Protein 1QFH (pdb70)

Solvent-accessible surface area: 20184 Å² total; per-residue (Å²): 140,99,51,22,16,17,57,86,0,76,19,104,28,122,2,15,99,67,3,37,9,56,44,80,6,105,8,34,0,61,1,12,20,94,69,44,104,68,24,118,78,20,65,18,64,20,111,28,55,2,79,10,26,150,70,58,108,17,128,26,142,61,60,72,80,73,44,3,37,5,19,1,58,3,91,3,61,76,75,29,77,0,43,0,36,0,20,7,163,62,88,64,3,48,126,20,76,57,91,1,138,4,13,23,0,1,38,1,112,59,0,42,18,38,39,3,37,1,42,0,38,0,74,6,96,155,40,112,77,2,109,62,7,14,0,95,0,47,0,22,2,47,3,9,7,106,103,30,78,6,82,13,70,29,56,147,78,0,32,0,20,0,27,11,24,7,79,10,35,0,153,1,49,0,7,0,62,0,42,52,108,70,3,93,22,15,80,6,64,2,10,10,21,82,47,72,137,76,61,115,138,23,158,71,90,78,14,61,100,63,12,92,144,82,50,16,18,20,51,84,0,72,17,107,29,120,1,14,100,58,3,40,16,44,47,84,6,108,6,38,0,58,2,16,18,100,68,43,104,72,26,115,78,16,66,15,63,12,122,23,55,1,83,11,38,92,70,58,116,15,71,26,144,56,65,54,65,106,88,4,30,6,20,1,53,4,88,2,61,79,81,27,77,0,44,0,32,0,21,5,154,60,87,65,4,111,115,22,74,59,92,1,133,2,10,27,0,2,34,2,111,80,1,56,17,17,45,8,41,0,41,0,30,0,70,2,81,135,32,99,92,2,106,67,8,16,0,106,0,50,0,20,2,50,2,9,6,99,112,43,84,9,83,17,71,30,58,145,79,2,44,0,23,0,32,7,43,3,63,14,30,2,162,5,28,1,11,0,62,0,43,60,102,79,3,95,10,17,45,1,80,8,19,11,21,72,39,73,122,74,62,115,151,32,45,77,89,78,14,59,112,59,11,88

Organism: Dictyostelium discoideum (NCBI:txid44689)

Nearest PDB structures (foldseek):
  1qfh-assembly1_B  TM=9.871E-01  e=2.846E-39  Dictyostelium discoideum
  1wlh-assembly1_B  TM=9.821E-01  e=6.917E-38  Dictyostelium discoideum
  7o0b-assembly1_A  TM=9.539E-01  e=5.742E-10  Homo sapiens
  6fpt-assembly1_A  TM=6.164E-01  e=3.778E-10  Danio rerio
  6fpt-assembly2_B  TM=6.118E-01  e=1.133E-09  Danio rerio

CATH classification: 2.60.40.10 (+1 more: 2.60.40.10)

Secondary structure (DSSP, 8-state):
---B-TTT-EEESGGGTEEETTS-EEEEEE-BBSSS-B-SS----EEEEEE-GGG-EE--EEEE-SSSEEEEEE---SSEEEEEEEEETTEE-BT-SEEEEEEPPP-GGG-EEEEEEEEEE-B-TTSSBPSS----EEEEEEE--SEEEEEEEE-SSSEEEEEEEEESSEEEEEEEEETTEEPBT-SEEEEES-GGG--TTS--EEEEEEE-/-PPB-TTT-EEESGGGTEEETTS-EEEEEE-BBTTS-B--S----EEEEEE-GGG-EE--EEEE-SSSEEEEEE---SSEEEEEEEEETTEE-BT-SEEEEEE----GGG-B--EEEEEEE-B-TTSPBPSS--S-EEEEEEE--SEEEEEEEE-SSSEEEEEEEEESSEEEEEEEEETTEEPTT-SEEEEES-GGG--TT---EEEEEEE-

GO terms:
  GO:0097575 lateral cell cortex (C, IDA)
  GO:0051015 actin filament binding (F, IDA)
  GO:0061802 anterior cell cortex (C, IDA)
  GO:0061803 posterior cell cortex (C, IDA)
  GO:0070685 macropinocytic cup (C, IDA)
  GO:0001891 phagocytic cup (C, IDA)
  GO:0005737 cytoplasm (C, IDA)
  GO:0005884 actin filament (C, IDA)
  GO:0005886 plasma membrane (C, IDA)
  GO:0005938 cell cortex (C, IDA)
  GO:0015629 actin cytoskeleton (C, IDA)
  GO:0030864 cortical actin cytoskeleton (C, IDA)
  GO:0031143 pseudopodium (C, IDA)
  GO:0031252 cell leading edge (C, IDA)
  GO:0030587 sorocarp development (P, HMP)
  GO:0031153 slug development involved in sorocarp development (P, IDA)
  GO:0030036 actin cytoskeleton organization (P, IDA)
  GO:0051591 response to cAMP (P, IDA)
  GO:0046956 positive phototaxis (P, IDA)
  GO:0006972 hyperosmotic response (P, IEP)

Structure (mmCIF, N/CA/C/O backbone):
data_1QFH
#
_entry.id   1QFH
#
_cell.length_a   43.448
_cell.length_b   103.150
_cell.length_c   124.361
_cell.angle_alpha   90.00
_cell.angle_beta   90.00
_cell.angle_gamma   90.00
#
_symmetry.space_group_name_H-M   'P 21 21 21'
#
loop_
_entity.id
_entity.type
_entity.pdbx_description
1 polymer 'PROTEIN (GELATION FACTOR)'
2 water water
#
loop_
_atom_site.group_PDB
_atom_site.id
_atom_site.type_symbol
_atom_site.label_atom_id
_atom_site.label_alt_id
_atom_site.label_comp_id
_atom_site.label_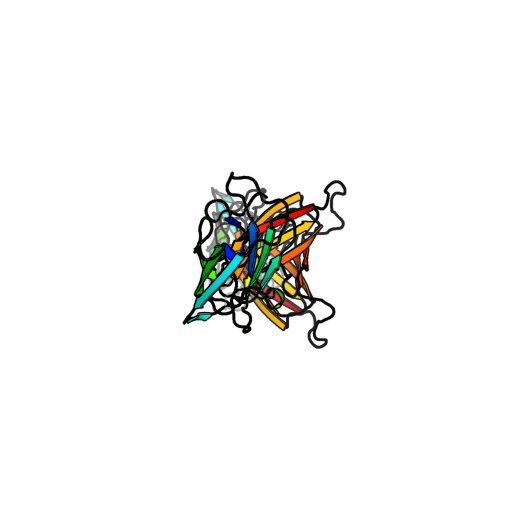asym_id
_atom_site.label_entity_id
_atom_site.label_seq_id
_atom_site.pdbx_PDB_ins_code
_atom_site.Cartn_x
_atom_site.Cartn_y
_atom_site.Cartn_z
_atom_site.occupancy
_atom_site.B_iso_or_equiv
_atom_site.auth_seq_id
_atom_site.auth_comp_id
_atom_site.auth_asym_id
_atom_site.auth_atom_id
_atom_site.pdbx_PDB_model_num
ATOM 1 N N . LYS A 1 1 ? 1.256 22.205 64.055 1.00 77.67 646 LYS A N 1
ATOM 2 C CA . LYS A 1 1 ? 2.402 21.702 64.860 1.00 77.78 646 LYS A CA 1
ATOM 3 C C . LYS A 1 1 ? 3.461 21.062 63.977 1.00 77.39 646 LYS A C 1
ATOM 4 O O . LYS A 1 1 ? 4.655 21.312 64.156 1.00 77.92 646 LYS A O 1
ATOM 6 N N . PRO A 1 2 ? 3.030 20.230 63.044 1.00 76.29 647 PRO A N 1
ATOM 7 C CA . PRO A 1 2 ? 3.966 19.595 62.111 1.00 75.20 647 PRO A CA 1
ATOM 8 C C . PRO A 1 2 ? 4.911 20.663 61.570 1.00 73.10 647 PRO A C 1
ATOM 9 O O . PRO A 1 2 ? 4.463 21.728 61.129 1.00 71.83 647 PRO A O 1
ATOM 13 N N . ALA A 1 3 ? 6.209 20.423 61.695 1.00 71.41 648 ALA A N 1
ATOM 14 C CA . ALA A 1 3 ? 7.210 21.387 61.247 1.00 70.40 648 ALA A CA 1
ATOM 15 C C . ALA A 1 3 ? 8.022 20.829 60.086 1.00 68.72 648 ALA A C 1
ATOM 16 O O . ALA A 1 3 ? 8.310 19.626 60.036 1.00 69.27 648 ALA A O 1
ATOM 18 N N . PRO A 1 4 ? 8.402 21.694 59.163 1.00 65.82 649 PRO A N 1
ATOM 19 C CA . PRO A 1 4 ? 9.164 21.312 57.994 1.00 63.48 649 PRO A CA 1
ATOM 20 C C . PRO A 1 4 ? 10.580 20.893 58.312 1.00 59.82 649 PRO A C 1
ATOM 21 O O . PRO A 1 4 ? 11.206 21.443 59.221 1.00 59.58 649 PRO A O 1
ATOM 25 N N . SER A 1 5 ? 11.130 19.937 57.561 1.00 56.12 650 SER A N 1
ATOM 26 C CA . SER A 1 5 ? 12.472 19.462 57.757 1.00 53.54 650 SER A CA 1
ATOM 27 C C . SER A 1 5 ? 13.333 19.589 56.500 1.00 54.83 650 SER A C 1
ATOM 28 O O . SER A 1 5 ? 12.971 19.080 55.448 1.00 52.59 650 SER A O 1
ATOM 30 N N . ALA A 1 6 ? 14.535 20.132 56.678 1.00 55.34 651 ALA A N 1
ATOM 31 C CA . ALA A 1 6 ? 15.460 20.234 55.552 1.00 56.43 651 ALA A CA 1
ATOM 32 C C . ALA A 1 6 ? 15.796 18.853 55.006 1.00 58.33 651 ALA A C 1
ATOM 33 O O . ALA A 1 6 ? 15.738 18.653 53.777 1.00 58.17 651 ALA A O 1
ATOM 35 N N . GLU A 1 7 ? 16.081 17.878 55.846 1.00 58.26 652 GLU A N 1
ATOM 36 C CA . GLU A 1 7 ? 16.469 16.552 55.484 1.00 59.35 652 GLU A CA 1
ATOM 37 C C . GLU A 1 7 ? 15.498 15.727 54.694 1.00 59.24 652 GLU A C 1
ATOM 38 O O . GLU A 1 7 ? 15.910 14.805 53.943 1.00 59.88 652 GLU A O 1
ATOM 39 N N . HIS A 1 8 ? 14.209 15.966 54.823 1.00 59.04 653 HIS A N 1
ATOM 40 C CA . HIS A 1 8 ? 13.176 15.199 54.156 1.00 60.15 653 HIS A CA 1
ATOM 41 C C . HIS A 1 8 ? 12.563 15.947 52.982 1.00 59.03 653 HIS A C 1
ATOM 42 O O . HIS A 1 8 ? 12.004 15.334 52.071 1.00 59.03 653 HIS A O 1
ATOM 49 N N . SER A 1 9 ? 12.587 17.274 53.055 1.00 57.15 654 SER A N 1
ATOM 50 C CA . SER A 1 9 ? 12.025 18.100 51.978 1.00 55.59 654 SER A CA 1
ATOM 51 C C . SER A 1 9 ? 12.858 17.886 50.720 1.00 53.55 654 SER A C 1
ATOM 52 O O . SER A 1 9 ? 14.050 17.564 50.828 1.00 52.68 654 SER A O 1
ATOM 55 N N . TYR A 1 10 ? 12.258 18.034 49.559 1.00 52.77 655 TYR A N 1
ATOM 56 C CA . TYR A 1 10 ? 13.046 17.756 48.324 1.00 51.53 655 TYR A CA 1
ATOM 57 C C . TYR A 1 10 ? 12.509 18.577 47.179 1.00 50.44 655 TYR A C 1
ATOM 58 O O . TYR A 1 10 ? 11.411 19.085 47.288 1.00 49.15 655 TYR A O 1
ATOM 67 N N . ALA A 1 11 ? 13.233 18.669 46.066 1.00 48.57 656 ALA A N 1
ATOM 68 C CA . ALA A 1 11 ? 12.684 19.438 44.927 1.00 47.03 656 ALA A CA 1
ATOM 69 C C . ALA A 1 11 ? 12.720 18.582 43.672 1.00 47.73 656 ALA A C 1
ATOM 70 O O . ALA A 1 11 ? 13.589 17.715 43.521 1.00 46.24 656 ALA A O 1
ATOM 72 N N . GLU A 1 12 ? 11.797 18.807 42.763 1.00 50.03 657 GLU A N 1
ATOM 73 C CA . GLU A 1 12 ? 11.700 18.095 41.516 1.00 51.58 657 GLU A CA 1
ATOM 74 C C . GLU A 1 12 ? 11.215 19.047 40.401 1.00 50.02 657 GLU A C 1
ATOM 75 O O . GLU A 1 12 ? 10.258 19.765 40.615 1.00 48.37 657 GLU A O 1
ATOM 81 N N . GLY A 1 13 ? 11.774 18.872 39.220 1.00 48.63 658 GLY A N 1
ATOM 82 C CA . GLY A 1 13 ? 11.317 19.661 38.074 1.00 46.84 658 GLY A CA 1
ATOM 83 C C . GLY A 1 13 ? 12.369 19.661 36.974 1.00 46.19 658 GLY A C 1
ATOM 84 O O . GLY A 1 13 ? 13.532 19.346 37.219 1.00 44.42 658 GLY A O 1
ATOM 85 N N . GLU A 1 14 ? 11.945 20.035 35.768 1.00 44.70 659 GLU A N 1
ATOM 86 C CA . GLU A 1 14 ? 12.853 20.121 34.646 1.00 44.79 659 GLU A CA 1
ATOM 87 C C . GLU A 1 14 ? 13.914 21.205 34.891 1.00 42.71 659 GLU A C 1
ATOM 88 O O . GLU A 1 14 ? 14.995 21.113 34.328 1.00 41.86 659 GLU A O 1
ATOM 94 N N . GLY A 1 15 ? 13.645 22.191 35.711 1.00 42.65 660 GLY A N 1
ATOM 95 C CA . GLY A 1 15 ? 14.567 23.272 36.038 1.00 40.71 660 GLY A CA 1
ATOM 96 C C . GLY A 1 15 ? 15.750 22.769 36.852 1.00 39.06 660 GLY A C 1
ATOM 97 O O . GLY A 1 15 ? 16.703 23.482 37.128 1.00 38.55 660 GLY A O 1
ATOM 98 N N . LEU A 1 16 ? 15.693 21.498 37.249 1.00 40.08 661 LEU A N 1
ATOM 99 C CA . LEU A 1 16 ? 16.797 20.890 37.989 1.00 42.76 661 LEU A CA 1
ATOM 100 C C . LEU A 1 16 ? 17.488 19.811 37.144 1.00 44.08 661 LEU A C 1
ATOM 101 O O . LEU A 1 16 ? 18.455 19.192 37.596 1.00 43.82 661 LEU A O 1
ATOM 106 N N . VAL A 1 17 ? 17.005 19.593 35.948 1.00 45.28 662 VAL A N 1
ATOM 107 C CA . VAL A 1 17 ? 17.480 18.594 35.012 1.00 46.04 662 VAL A CA 1
ATOM 108 C C . VAL A 1 17 ? 18.108 19.191 33.771 1.00 46.74 662 VAL A C 1
ATOM 109 O O . VAL A 1 17 ? 19.324 19.041 33.555 1.00 47.86 662 VAL A O 1
ATOM 113 N N . LYS A 1 18 ? 17.335 19.848 32.918 1.00 45.48 663 LYS A N 1
ATOM 114 C CA . LYS A 1 18 ? 17.895 20.466 31.718 1.00 43.01 663 LYS A CA 1
ATOM 115 C C . LYS A 1 18 ? 17.238 21.814 31.481 1.00 38.18 663 LYS A C 1
ATOM 116 O O . LYS A 1 18 ? 16.025 21.956 31.492 1.00 35.68 663 LYS A O 1
ATOM 122 N N . VAL A 1 19 ? 18.073 22.854 31.353 1.00 36.88 664 VAL A N 1
ATOM 123 C CA . VAL A 1 19 ? 17.495 24.194 31.185 1.00 35.16 664 VAL A CA 1
ATOM 124 C C . VAL A 1 19 ? 17.849 24.757 29.830 1.00 33.75 664 VAL A C 1
ATOM 125 O O . VAL A 1 19 ? 18.895 24.417 29.291 1.00 34.36 664 VAL A O 1
ATOM 129 N N . PHE A 1 20 ? 16.963 25.551 29.253 1.00 31.85 665 PHE A N 1
ATOM 130 C CA . PHE A 1 20 ? 17.256 26.224 27.983 1.00 33.05 665 PHE A CA 1
ATOM 131 C C . PHE A 1 20 ? 17.462 27.716 28.267 1.00 36.06 665 PHE A C 1
ATOM 132 O O . PHE A 1 20 ? 16.819 28.273 29.165 1.00 32.01 665 PHE A O 1
ATOM 140 N N . ASP A 1 21 ? 18.297 28.397 27.494 1.00 34.55 666 ASP A N 1
ATOM 141 C CA . ASP A 1 21 ? 18.596 29.785 27.742 1.00 33.97 666 ASP A CA 1
ATOM 142 C C . ASP A 1 21 ? 17.530 30.729 27.239 1.00 34.68 666 ASP A C 1
ATOM 143 O O . ASP A 1 21 ? 17.705 31.950 27.376 1.00 35.68 666 ASP A O 1
ATOM 148 N N . ASN A 1 22 ? 16.465 30.205 26.662 1.00 34.69 667 ASN A N 1
ATOM 149 C CA . ASN A 1 22 ? 15.410 31.054 26.127 1.00 34.99 667 ASN A CA 1
ATOM 150 C C . ASN A 1 22 ? 14.038 30.650 26.627 1.00 36.37 667 ASN A C 1
ATOM 151 O O . ASN A 1 22 ? 13.027 31.019 26.041 1.00 35.47 667 ASN A O 1
ATOM 156 N N . ALA A 1 23 ? 13.989 29.917 27.746 1.00 36.47 668 ALA A N 1
ATOM 157 C CA . ALA A 1 23 ? 12.739 29.505 28.360 1.00 36.19 668 ALA A CA 1
ATOM 158 C C . ALA A 1 23 ? 12.909 29.434 29.884 1.00 40.25 668 ALA A C 1
ATOM 159 O O . ALA A 1 23 ? 13.961 28.989 30.349 1.00 38.14 668 ALA A O 1
ATOM 161 N N . PRO A 1 24 ? 11.890 29.817 30.609 1.00 42.16 669 PRO A N 1
ATOM 162 C CA . PRO A 1 24 ? 11.936 29.798 32.060 1.00 42.03 669 PRO A CA 1
ATOM 163 C C . PRO A 1 24 ? 12.105 28.367 32.563 1.00 41.88 669 PRO A C 1
ATOM 164 O O . PRO A 1 24 ? 11.554 27.423 31.989 1.00 41.45 669 PRO A O 1
ATOM 168 N N . ALA A 1 25 ? 12.940 28.194 33.535 1.00 42.38 670 ALA A N 1
ATOM 169 C CA . ALA A 1 25 ? 13.230 26.966 34.237 1.00 43.79 670 ALA A CA 1
ATOM 170 C C . ALA A 1 25 ? 12.250 26.855 35.415 1.00 44.71 670 ALA A C 1
ATOM 171 O O . ALA A 1 25 ? 12.087 27.800 36.177 1.00 42.35 670 ALA A O 1
ATOM 173 N N . GLU A 1 26 ? 11.512 25.757 35.471 1.00 47.10 671 GLU A N 1
ATOM 174 C CA . GLU A 1 26 ? 10.515 25.596 36.526 1.00 49.50 671 GLU A CA 1
ATOM 175 C C . GLU A 1 26 ? 10.742 24.332 37.334 1.00 49.47 671 GLU A C 1
ATOM 176 O O . GLU A 1 26 ? 11.075 23.281 36.787 1.00 50.09 671 GLU A O 1
ATOM 182 N N . PHE A 1 27 ? 10.480 24.397 38.625 1.00 49.12 672 PHE A N 1
ATOM 183 C CA . PHE A 1 27 ? 10.577 23.209 39.499 1.00 48.08 672 PHE A CA 1
ATOM 184 C C . PHE A 1 27 ? 9.661 23.441 40.705 1.00 48.63 672 PHE A C 1
ATOM 185 O O . PHE A 1 27 ? 9.116 24.537 40.793 1.00 47.54 672 PHE A O 1
ATOM 193 N N . THR A 1 28 ? 9.409 22.478 41.534 1.00 49.88 673 THR A N 1
ATOM 194 C CA . THR A 1 28 ? 8.585 22.570 42.711 1.00 50.65 673 THR A CA 1
ATOM 195 C C . THR A 1 28 ? 9.364 22.021 43.925 1.00 51.01 673 THR A C 1
ATOM 196 O O . THR A 1 28 ? 10.048 21.008 43.803 1.00 49.82 673 THR A O 1
ATOM 200 N N . ILE A 1 29 ? 9.306 22.692 45.028 1.00 50.20 674 ILE A N 1
ATOM 201 C CA . ILE A 1 29 ? 9.813 22.361 46.313 1.00 49.11 674 ILE A CA 1
ATOM 202 C C . ILE A 1 29 ? 8.645 21.700 47.114 1.00 49.04 674 ILE A C 1
ATOM 203 O O . ILE A 1 29 ? 7.580 22.289 47.241 1.00 50.31 674 ILE A O 1
ATOM 208 N N . PHE A 1 30 ? 8.818 20.506 47.521 1.00 47.33 675 PHE A N 1
ATOM 209 C CA . PHE A 1 30 ? 7.941 19.658 48.270 1.00 48.27 675 PHE A CA 1
ATOM 210 C C . PHE A 1 30 ? 8.379 19.612 49.738 1.00 48.00 675 PHE A C 1
ATOM 211 O O . PHE A 1 30 ? 9.254 18.847 50.119 1.00 47.43 675 PHE A O 1
ATOM 219 N N . ALA A 1 31 ? 7.836 20.540 50.511 1.00 50.14 676 ALA A N 1
ATOM 220 C CA . ALA A 1 31 ? 8.112 20.638 51.935 1.00 51.15 676 ALA A CA 1
ATOM 221 C C . ALA A 1 31 ? 7.538 19.368 52.610 1.00 54.02 676 ALA A C 1
ATOM 222 O O . ALA A 1 31 ? 6.359 19.086 52.397 1.00 54.70 676 ALA A O 1
ATOM 224 N N . VAL A 1 32 ? 8.352 18.625 53.267 1.00 55.89 677 VAL A N 1
ATOM 225 C CA . VAL A 1 32 ? 8.074 17.405 53.978 1.00 59.93 677 VAL A CA 1
ATOM 226 C C . VAL A 1 32 ? 8.417 17.592 55.459 1.00 60.81 677 VAL A C 1
ATOM 227 O O . VAL A 1 32 ? 9.452 18.177 55.778 1.00 60.69 677 VAL A O 1
ATOM 231 N N . ASP A 1 33 ? 7.533 17.175 56.333 1.00 63.96 678 ASP A N 1
ATOM 232 C CA . ASP A 1 33 ? 7.669 17.314 57.751 1.00 66.78 678 ASP A CA 1
ATOM 233 C C . ASP A 1 33 ? 8.808 16.473 58.335 1.00 68.71 678 ASP A C 1
ATOM 234 O O . ASP A 1 33 ? 9.461 15.687 57.663 1.00 67.56 678 ASP A O 1
ATOM 239 N N . THR A 1 34 ? 8.988 16.632 59.626 1.00 71.58 679 THR A N 1
ATOM 240 C CA . THR A 1 34 ? 10.002 16.003 60.429 1.00 74.41 679 THR A CA 1
ATOM 241 C C . THR A 1 34 ? 9.849 14.509 60.596 1.00 74.98 679 THR A C 1
ATOM 242 O O . THR A 1 34 ? 10.821 13.791 60.902 1.00 74.11 679 THR A O 1
ATOM 246 N N . LYS A 1 35 ? 8.649 13.987 60.363 1.00 75.71 680 LYS A N 1
ATOM 247 C CA . LYS A 1 35 ? 8.369 12.562 60.490 1.00 76.21 680 LYS A CA 1
ATOM 248 C C . LYS A 1 35 ? 8.514 11.839 59.157 1.00 76.67 680 LYS A C 1
ATOM 249 O O . LYS A 1 35 ? 8.748 10.628 59.107 1.00 77.96 680 LYS A O 1
ATOM 250 N N . GLY A 1 36 ? 8.369 12.594 58.075 1.00 75.14 681 GLY A N 1
ATOM 251 C CA . GLY A 1 36 ? 8.479 12.072 56.734 1.00 72.10 681 GLY A CA 1
ATOM 252 C C . GLY A 1 36 ? 7.170 12.168 55.965 1.00 69.85 681 GLY A C 1
ATOM 253 O O . GLY A 1 36 ? 6.999 11.504 54.937 1.00 69.62 681 GLY A O 1
ATOM 254 N N . VAL A 1 37 ? 6.243 12.974 56.458 1.00 68.63 682 VAL A N 1
ATOM 255 C CA . VAL A 1 37 ? 4.945 13.159 55.841 1.00 68.83 682 VAL A CA 1
ATOM 256 C C . VAL A 1 37 ? 4.810 14.552 55.219 1.00 67.75 682 VAL A C 1
ATOM 257 O O . VAL A 1 37 ? 5.034 15.566 55.866 1.00 66.67 682 VAL A O 1
ATOM 261 N N . ALA A 1 38 ? 4.429 14.579 53.949 1.00 67.73 683 ALA A N 1
ATOM 262 C CA . ALA A 1 38 ? 4.253 15.832 53.232 1.00 67.64 683 ALA A CA 1
ATOM 263 C C . ALA A 1 38 ? 3.575 16.882 54.114 1.00 67.21 683 ALA A C 1
ATOM 264 O O . ALA A 1 38 ? 2.683 16.554 54.890 1.00 67.32 683 ALA A O 1
ATOM 266 N N . ARG A 1 39 ? 4.023 18.121 53.994 1.00 67.47 684 ARG A N 1
ATOM 267 C CA . ARG A 1 39 ? 3.420 19.235 54.722 1.00 67.42 684 ARG A CA 1
ATOM 268 C C . ARG A 1 39 ? 2.029 19.487 54.117 1.00 68.17 684 ARG A C 1
ATOM 269 O O . ARG A 1 39 ? 1.837 19.261 52.923 1.00 67.95 684 ARG A O 1
ATOM 277 N N . THR A 1 40 ? 1.110 19.856 54.964 1.00 69.36 685 THR A N 1
ATOM 278 C CA . THR A 1 40 ? -0.282 20.062 54.589 1.00 70.12 685 THR A CA 1
ATOM 279 C C . THR A 1 40 ? -0.566 21.474 54.160 1.00 69.23 685 THR A C 1
ATOM 280 O O . THR A 1 40 ? -1.436 21.718 53.308 1.00 69.12 685 THR A O 1
ATOM 284 N N . ASP A 1 41 ? 0.190 22.456 54.676 1.00 67.82 686 ASP A N 1
ATOM 285 C CA . ASP A 1 41 ? -0.056 23.851 54.252 1.00 66.76 686 ASP A CA 1
ATOM 286 C C . ASP A 1 41 ? 1.224 24.621 54.054 1.00 64.28 686 ASP A C 1
ATOM 287 O O . ASP A 1 41 ? 2.326 24.057 54.058 1.00 62.19 686 ASP A O 1
ATOM 292 N N . GLY A 1 42 ? 1.128 25.939 53.827 1.00 63.57 687 GLY A N 1
ATOM 293 C CA . GLY A 1 42 ? 2.247 26.764 53.520 1.00 62.20 687 GLY A CA 1
ATOM 294 C C . GLY A 1 42 ? 2.905 27.508 54.641 1.00 62.04 687 GLY A C 1
ATOM 295 O O . GLY A 1 42 ? 2.880 27.133 55.805 1.00 61.50 687 GLY A O 1
ATOM 296 N N . GLY A 1 43 ? 3.601 28.602 54.285 1.00 61.59 688 GLY A N 1
ATOM 297 C CA . GLY A 1 43 ? 4.287 29.466 55.159 1.00 61.13 688 GLY A CA 1
ATOM 298 C C . GLY A 1 43 ? 5.644 29.052 55.631 1.00 60.12 688 GLY A C 1
ATOM 299 O O . GLY A 1 43 ? 6.239 29.774 56.474 1.00 60.35 688 GLY A O 1
ATOM 300 N N . ASP A 1 44 ? 6.196 27.927 55.192 1.00 58.36 689 ASP A N 1
ATOM 301 C CA . ASP A 1 44 ? 7.558 27.547 55.633 1.00 57.53 689 ASP A CA 1
ATOM 302 C C . ASP A 1 44 ? 8.562 28.437 54.888 1.00 56.40 689 ASP A C 1
ATOM 303 O O . ASP A 1 44 ? 8.362 28.725 53.707 1.00 56.20 689 ASP A O 1
ATOM 308 N N . PRO A 1 45 ? 9.639 28.824 55.538 1.00 55.23 690 PRO A N 1
ATOM 309 C CA . PRO A 1 45 ? 10.619 29.712 54.959 1.00 53.98 690 PRO A CA 1
ATOM 310 C C . PRO A 1 45 ? 11.649 29.098 54.071 1.00 53.16 690 PRO A C 1
ATOM 311 O O . PRO A 1 45 ? 12.854 29.067 54.401 1.00 51.30 690 PRO A O 1
ATOM 315 N N . PHE A 1 46 ? 11.269 28.666 52.861 1.00 52.77 691 PHE A N 1
ATOM 316 C CA . PHE A 1 46 ? 12.249 28.127 51.923 1.00 52.99 691 PHE A CA 1
ATOM 317 C C . PHE A 1 46 ? 12.949 29.256 51.164 1.00 52.38 691 PHE A C 1
ATOM 318 O O . PHE A 1 46 ? 12.306 30.229 50.760 1.00 52.31 691 PHE A O 1
ATOM 326 N N . GLU A 1 47 ? 14.232 29.140 50.976 1.00 52.76 692 GLU A N 1
ATOM 327 C CA . GLU A 1 47 ? 15.114 30.014 50.281 1.00 52.97 692 GLU A CA 1
ATOM 328 C C . GLU A 1 47 ? 15.773 29.343 49.089 1.00 49.33 692 GLU A C 1
ATOM 329 O O . GLU A 1 47 ? 16.174 28.186 49.145 1.00 46.16 692 GLU A O 1
ATOM 335 N N . VAL A 1 48 ? 15.811 30.048 47.967 1.00 49.26 693 VAL A N 1
ATOM 336 C CA . VAL A 1 48 ? 16.450 29.485 46.760 1.00 46.50 693 VAL A CA 1
ATOM 337 C C . VAL A 1 48 ? 17.591 30.421 46.357 1.00 45.46 693 VAL A C 1
ATOM 338 O O . VAL A 1 48 ? 17.333 31.634 46.209 1.00 44.86 693 VAL A O 1
ATOM 342 N N . ALA A 1 49 ? 18.801 29.932 46.260 1.00 44.66 694 ALA A N 1
ATOM 343 C CA . ALA A 1 49 ? 19.929 30.747 45.789 1.00 44.27 694 ALA A CA 1
ATOM 344 C C . ALA A 1 49 ? 20.444 30.078 44.502 1.00 45.09 694 ALA A C 1
ATOM 345 O O . ALA A 1 49 ? 20.775 28.900 44.538 1.00 46.01 694 ALA A O 1
ATOM 347 N N . ILE A 1 50 ? 20.482 30.813 43.412 1.00 44.49 695 ILE A N 1
ATOM 348 C CA . ILE A 1 50 ? 20.940 30.206 42.142 1.00 41.97 695 ILE A CA 1
ATOM 349 C C . ILE A 1 50 ? 22.084 31.028 41.578 1.00 41.88 695 ILE A C 1
ATOM 350 O O . ILE A 1 50 ? 21.933 32.238 41.372 1.00 38.84 695 ILE A O 1
ATOM 355 N N . ASN A 1 51 ? 23.255 30.456 41.411 1.00 43.26 696 ASN A N 1
ATOM 356 C CA . ASN A 1 51 ? 24.416 31.116 40.856 1.00 46.30 696 ASN A CA 1
ATOM 357 C C . ASN A 1 51 ? 24.714 30.561 39.457 1.00 47.83 696 ASN A C 1
ATOM 358 O O . ASN A 1 51 ? 24.887 29.362 39.297 1.00 46.52 696 ASN A O 1
ATOM 363 N N . GLY A 1 52 ? 24.769 31.389 38.447 1.00 48.35 697 GLY A N 1
ATOM 364 C CA . GLY A 1 52 ? 25.044 31.102 37.094 1.00 51.19 697 GLY A CA 1
ATOM 365 C C . GLY A 1 52 ? 26.449 31.433 36.628 1.00 52.98 697 GLY A C 1
ATOM 366 O O . GLY A 1 52 ? 27.310 31.850 37.402 1.00 52.63 697 GLY A O 1
ATOM 367 N N . PRO A 1 53 ? 26.707 31.260 35.333 1.00 54.13 698 PRO A N 1
ATOM 368 C CA . PRO A 1 53 ? 27.997 31.453 34.744 1.00 54.75 698 PRO A CA 1
ATOM 369 C C . PRO A 1 53 ? 28.610 32.817 34.957 1.00 56.39 698 PRO A C 1
ATOM 370 O O . PRO A 1 53 ? 27.936 33.847 34.948 1.00 55.44 698 PRO A O 1
ATOM 374 N N . ASP A 1 54 ? 29.936 32.840 35.132 1.00 59.91 699 ASP A N 1
ATOM 375 C CA . ASP A 1 54 ? 30.662 34.089 35.276 1.00 63.86 699 ASP A CA 1
ATOM 376 C C . ASP A 1 54 ? 30.136 34.976 36.383 1.00 64.59 699 ASP A C 1
ATOM 377 O O . ASP A 1 54 ? 30.029 36.207 36.216 1.00 65.37 699 ASP A O 1
ATOM 382 N N . GLY A 1 55 ? 29.798 34.414 37.536 1.00 64.00 700 GLY A N 1
ATOM 383 C CA . GLY A 1 55 ? 29.351 35.141 38.687 1.00 62.53 700 GLY A CA 1
ATOM 384 C C . GLY A 1 55 ? 27.927 35.626 38.665 1.00 61.74 700 GLY A C 1
ATOM 385 O O . GLY A 1 55 ? 27.501 36.397 39.546 1.00 59.92 700 GLY A O 1
ATOM 386 N N . LEU A 1 56 ? 27.148 35.207 37.683 1.00 60.33 701 LEU A N 1
ATOM 387 C CA . LEU A 1 56 ? 25.752 35.636 37.563 1.00 58.52 701 LEU A CA 1
ATOM 388 C C . LEU A 1 56 ? 24.952 35.271 38.784 1.00 56.76 701 LEU A C 1
ATOM 389 O O . LEU A 1 56 ? 25.141 34.200 39.363 1.00 55.59 701 LEU A O 1
ATOM 394 N N . VAL A 1 57 ? 24.130 36.182 39.307 1.00 56.09 702 VAL A N 1
ATOM 395 C CA . VAL A 1 57 ? 23.286 35.733 40.464 1.00 56.67 702 VAL A CA 1
ATOM 396 C C . VAL A 1 57 ? 21.850 35.832 39.949 1.00 55.80 702 VAL A C 1
ATOM 397 O O . VAL A 1 57 ? 21.490 36.867 39.371 1.00 56.55 702 VAL A O 1
ATOM 401 N N . VAL A 1 58 ? 21.143 34.734 39.926 1.00 54.20 703 VAL A N 1
ATOM 402 C CA . VAL A 1 58 ? 19.797 34.635 39.394 1.00 52.10 703 VAL A CA 1
ATOM 403 C C . VAL A 1 58 ? 18.751 34.830 40.473 1.00 52.17 703 VAL A C 1
ATOM 404 O O . VAL A 1 58 ? 18.920 34.332 41.587 1.00 50.15 703 VAL A O 1
ATOM 408 N N . ASP A 1 59 ? 17.656 35.518 40.154 1.00 53.53 704 ASP A N 1
ATOM 409 C CA . ASP A 1 59 ? 16.581 35.747 41.079 1.00 54.43 704 ASP A CA 1
ATOM 410 C C . ASP A 1 59 ? 15.375 34.845 40.858 1.00 53.11 704 ASP A C 1
ATOM 411 O O . ASP A 1 59 ? 14.484 35.183 40.068 1.00 53.09 704 ASP A O 1
ATOM 416 N N . ALA A 1 60 ? 15.282 33.768 41.615 1.00 51.85 705 ALA A N 1
ATOM 417 C CA . ALA A 1 60 ? 14.157 32.851 41.555 1.00 51.97 705 ALA A CA 1
ATOM 418 C C . ALA A 1 60 ? 12.890 33.509 42.104 1.00 53.77 705 ALA A C 1
ATOM 419 O O . ALA A 1 60 ? 12.963 34.281 43.065 1.00 54.49 705 ALA A O 1
ATOM 421 N N . LYS A 1 61 ? 11.761 33.245 41.505 1.00 54.81 706 LYS A N 1
ATOM 422 C CA . LYS A 1 61 ? 10.459 33.703 41.895 1.00 55.69 706 LYS A CA 1
ATOM 423 C C . LYS A 1 61 ? 9.684 32.504 42.508 1.00 54.41 706 LYS A C 1
ATOM 424 O O . LYS A 1 61 ? 9.226 31.620 41.803 1.00 53.68 706 LYS A O 1
ATOM 430 N N . VAL A 1 62 ? 9.684 32.494 43.822 1.00 52.88 707 VAL A N 1
ATOM 431 C CA . VAL A 1 62 ? 9.060 31.441 44.611 1.00 51.84 707 VAL A CA 1
ATOM 432 C C . VAL A 1 62 ? 7.619 31.802 44.963 1.00 53.22 707 VAL A C 1
ATOM 433 O O . VAL A 1 62 ? 7.354 32.914 45.444 1.00 52.10 707 VAL A O 1
ATOM 437 N N . THR A 1 63 ? 6.703 30.898 44.754 1.00 54.15 708 THR A N 1
ATOM 438 C CA . THR A 1 63 ? 5.310 30.956 44.899 1.00 56.76 708 THR A CA 1
ATOM 439 C C . THR A 1 63 ? 4.730 29.884 45.836 1.00 56.94 708 THR A C 1
ATOM 440 O O . THR A 1 63 ? 4.615 28.714 45.528 1.00 55.26 708 THR A O 1
ATOM 444 N N . ASP A 1 64 ? 4.348 30.374 47.006 1.00 58.04 709 ASP A N 1
ATOM 445 C CA . ASP A 1 64 ? 3.719 29.526 48.028 1.00 58.44 709 ASP A CA 1
ATOM 446 C C . ASP A 1 64 ? 2.344 29.100 47.517 1.00 58.77 709 ASP A C 1
ATOM 447 O O . ASP A 1 64 ? 1.529 29.958 47.165 1.00 58.99 709 ASP A O 1
ATOM 452 N N . ASN A 1 65 ? 2.113 27.798 47.423 1.00 59.47 710 ASN A N 1
ATOM 453 C CA . ASN A 1 65 ? 0.835 27.317 46.880 1.00 61.14 710 ASN A CA 1
ATOM 454 C C . ASN A 1 65 ? -0.165 26.988 47.972 1.00 64.70 710 ASN A C 1
ATOM 455 O O . ASN A 1 65 ? -1.337 26.692 47.688 1.00 64.16 710 ASN A O 1
ATOM 460 N N . ASN A 1 66 ? 0.248 27.040 49.219 1.00 67.86 711 ASN A N 1
ATOM 461 C CA . ASN A 1 66 ? -0.544 26.801 50.384 1.00 70.35 711 ASN A CA 1
ATOM 462 C C . ASN A 1 66 ? -0.977 25.361 50.581 1.00 70.98 711 ASN A C 1
ATOM 463 O O . ASN A 1 66 ? -2.043 25.102 51.169 1.00 73.10 711 ASN A O 1
ATOM 465 N N . ASP A 1 67 ? -0.173 24.398 50.149 1.00 69.73 712 ASP A N 1
ATOM 466 C CA . ASP A 1 67 ? -0.521 22.978 50.318 1.00 66.98 712 ASP A CA 1
ATOM 467 C C . ASP A 1 67 ? 0.740 22.150 50.574 1.00 64.23 712 ASP A C 1
ATOM 468 O O . ASP A 1 67 ? 0.744 20.934 50.408 1.00 63.80 712 ASP A O 1
ATOM 469 N N . GLY A 1 68 ? 1.799 22.841 50.967 1.00 63.44 713 GLY A N 1
ATOM 470 C CA . GLY A 1 68 ? 3.081 22.251 51.254 1.00 62.39 713 GLY A CA 1
ATOM 471 C C . GLY A 1 68 ? 3.994 22.227 50.030 1.00 62.02 713 GLY A C 1
ATOM 472 O O . GLY A 1 68 ? 5.067 21.624 50.077 1.00 62.67 713 GLY A O 1
ATOM 473 N N . THR A 1 69 ? 3.568 22.881 48.977 1.00 60.86 714 THR A N 1
ATOM 474 C CA . THR A 1 69 ? 4.335 22.897 47.710 1.00 60.60 714 THR A CA 1
ATOM 475 C C . THR A 1 69 ? 4.629 24.328 47.318 1.00 59.42 714 THR A C 1
ATOM 476 O O . THR A 1 69 ? 3.796 25.226 47.600 1.00 57.50 714 THR A O 1
ATOM 480 N N . TYR A 1 70 ? 5.799 24.645 46.816 1.00 56.83 715 TYR A N 1
ATOM 481 C CA . TYR A 1 70 ? 6.286 25.926 46.414 1.00 53.92 715 TYR A CA 1
ATOM 482 C C . TYR A 1 70 ? 6.819 25.902 44.987 1.00 53.38 715 TYR A C 1
ATOM 483 O O . TYR A 1 70 ? 7.795 25.234 44.683 1.00 51.25 715 TYR A O 1
ATOM 492 N N . GLY A 1 71 ? 6.172 26.609 44.074 1.00 52.53 716 GLY A N 1
ATOM 493 C CA . GLY A 1 71 ? 6.581 26.671 42.690 1.00 52.65 716 GLY A CA 1
ATOM 494 C C . GLY A 1 71 ? 7.691 27.679 42.461 1.00 52.57 716 GLY A C 1
ATOM 495 O O . GLY A 1 71 ? 7.578 28.858 42.781 1.00 52.98 716 GLY A O 1
ATOM 496 N N . VAL A 1 72 ? 8.792 27.277 41.887 1.00 50.08 717 VAL A N 1
ATOM 497 C CA . VAL A 1 72 ? 9.944 28.055 41.579 1.00 48.67 717 VAL A CA 1
ATOM 498 C C . VAL A 1 72 ? 10.128 28.258 40.077 1.00 49.61 717 VAL A C 1
ATOM 499 O O . VAL A 1 72 ? 10.071 27.311 39.292 1.00 50.34 717 VAL A O 1
ATOM 503 N N . VAL A 1 73 ? 10.333 29.504 39.692 1.00 48.52 718 VAL A N 1
ATOM 504 C CA . VAL A 1 73 ? 10.565 29.868 38.301 1.00 47.11 718 VAL A CA 1
ATOM 505 C C . VAL A 1 73 ? 11.769 30.793 38.198 1.00 44.47 718 VAL A C 1
ATOM 506 O O . VAL A 1 73 ? 11.844 31.815 38.892 1.00 42.16 718 VAL A O 1
ATOM 510 N N . TYR A 1 74 ? 12.755 30.460 37.386 1.00 41.31 719 TYR A N 1
ATOM 511 C CA . TYR A 1 74 ? 13.926 31.321 37.244 1.00 40.44 719 TYR A CA 1
ATOM 512 C C . TYR A 1 74 ? 14.359 31.401 35.788 1.00 41.60 719 TYR A C 1
ATOM 513 O O . TYR A 1 74 ? 14.026 30.567 34.982 1.00 39.50 719 TYR A O 1
ATOM 522 N N . ASP A 1 75 ? 15.082 32.470 35.459 1.00 43.35 720 ASP A N 1
ATOM 523 C CA . ASP A 1 75 ? 15.583 32.650 34.107 1.00 44.00 720 ASP A CA 1
ATOM 524 C C . ASP A 1 75 ? 17.074 32.332 34.047 1.00 42.50 720 ASP A C 1
ATOM 525 O O . ASP A 1 75 ? 17.834 32.744 34.916 1.00 41.32 720 ASP A O 1
ATOM 530 N N . ALA A 1 76 ? 17.479 31.590 33.032 1.00 39.50 721 ALA A N 1
ATOM 531 C CA . ALA A 1 76 ? 18.931 31.270 32.908 1.00 36.88 721 ALA A CA 1
ATOM 532 C C . ALA A 1 76 ? 19.376 31.702 31.530 1.00 38.84 721 ALA A C 1
ATOM 533 O O . ALA A 1 76 ? 19.387 30.902 30.589 1.00 38.86 721 ALA A O 1
ATOM 535 N N . PRO A 1 77 ? 19.660 32.991 31.337 1.00 41.20 722 PRO A N 1
ATOM 536 C CA . PRO A 1 77 ? 19.937 33.532 30.036 1.00 41.73 722 PRO A CA 1
ATOM 537 C C . PRO A 1 77 ? 21.241 33.241 29.401 1.00 42.57 722 PRO A C 1
ATOM 538 O O . PRO A 1 77 ? 21.430 33.568 28.190 1.00 42.01 722 PRO A O 1
ATOM 542 N N . VAL A 1 78 ? 22.227 32.667 30.067 1.00 42.59 723 VAL A N 1
ATOM 543 C CA . VAL A 1 78 ? 23.515 32.372 29.396 1.00 45.65 723 VAL A CA 1
ATOM 544 C C . VAL A 1 78 ? 23.816 30.893 29.530 1.00 45.62 723 VAL A C 1
ATOM 545 O O . VAL A 1 78 ? 23.828 30.367 30.650 1.00 46.75 723 VAL A O 1
ATOM 549 N N . GLU A 1 79 ? 24.045 30.172 28.431 1.00 42.23 724 GLU A N 1
ATOM 550 C CA . GLU A 1 79 ? 24.328 28.725 28.603 1.00 40.25 724 GLU A CA 1
ATOM 551 C C . GLU A 1 79 ? 25.491 28.547 29.570 1.00 40.03 724 GLU A C 1
ATOM 552 O O . GLU A 1 79 ? 26.308 29.470 29.729 1.00 40.31 724 GLU A O 1
ATOM 558 N N . GLY A 1 80 ? 25.566 27.428 30.249 1.00 40.17 725 GLY A N 1
ATOM 559 C CA . GLY A 1 80 ? 26.572 27.089 31.214 1.00 42.87 725 GLY A CA 1
ATOM 560 C C . GLY A 1 80 ? 25.964 26.407 32.441 1.00 44.47 725 GLY A C 1
ATOM 561 O O . GLY A 1 80 ? 24.791 26.057 32.451 1.00 43.13 725 GLY A O 1
ATOM 562 N N . ASN A 1 81 ? 26.776 26.242 33.482 1.00 42.96 726 ASN A N 1
ATOM 563 C CA . ASN A 1 81 ? 26.268 25.601 34.695 1.00 43.32 726 ASN A CA 1
ATOM 564 C C . ASN A 1 81 ? 25.596 26.594 35.619 1.00 41.38 726 ASN A C 1
ATOM 565 O O . ASN A 1 81 ? 26.015 27.751 35.756 1.00 41.72 726 ASN A O 1
ATOM 570 N N . TYR A 1 82 ? 24.499 26.216 36.228 1.00 43.85 727 TYR A N 1
ATOM 571 C CA . TYR A 1 82 ? 23.703 26.917 37.170 1.00 43.00 727 TYR A CA 1
ATOM 572 C C . TYR A 1 82 ? 23.568 26.100 38.470 1.00 44.66 727 TYR A C 1
ATOM 573 O O . TYR A 1 82 ? 22.851 25.100 38.496 1.00 43.90 727 TYR A O 1
ATOM 582 N N . ASN A 1 83 ? 24.266 26.456 39.503 1.00 44.57 728 ASN A N 1
ATOM 583 C CA . ASN A 1 83 ? 24.207 25.886 40.825 1.00 43.94 728 ASN A CA 1
ATOM 584 C C . ASN A 1 83 ? 22.956 26.352 41.568 1.00 41.06 728 ASN A C 1
ATOM 585 O O . ASN A 1 83 ? 22.837 27.536 41.894 1.00 42.25 728 ASN A O 1
ATOM 590 N N . VAL A 1 84 ? 22.005 25.501 41.809 1.00 39.91 729 VAL A N 1
ATOM 591 C CA . VAL A 1 84 ? 20.752 25.796 42.486 1.00 40.12 729 VAL A CA 1
ATOM 592 C C . VAL A 1 84 ? 20.802 25.223 43.908 1.00 42.71 729 VAL A C 1
ATOM 593 O O . VAL A 1 84 ? 21.164 24.074 44.071 1.00 40.40 729 VAL A O 1
ATOM 597 N N . ASN A 1 85 ? 20.416 25.960 44.910 1.00 42.54 730 ASN A N 1
ATOM 598 C CA . ASN A 1 85 ? 20.506 25.525 46.286 1.00 45.55 730 ASN A CA 1
ATOM 599 C C . ASN A 1 85 ? 19.241 25.942 47.041 1.00 43.57 730 ASN A C 1
ATOM 600 O O . ASN A 1 85 ? 19.063 27.121 47.320 1.00 43.90 730 ASN A O 1
ATOM 605 N N . VAL A 1 86 ? 18.373 24.977 47.251 1.00 43.84 731 VAL A N 1
ATOM 606 C CA . VAL A 1 86 ? 17.151 25.248 48.034 1.00 46.29 731 VAL A CA 1
ATOM 607 C C . VAL A 1 86 ? 17.498 24.883 49.496 1.00 46.51 731 VAL A C 1
ATOM 608 O O . VAL A 1 86 ? 17.969 23.756 49.689 1.00 46.24 731 VAL A O 1
ATOM 612 N N . THR A 1 87 ? 17.396 25.779 50.418 1.00 48.55 732 THR A N 1
ATOM 613 C CA . THR A 1 87 ? 17.656 25.682 51.806 1.00 48.08 732 THR A CA 1
ATOM 614 C C . THR A 1 87 ? 16.420 26.046 52.665 1.00 49.76 732 THR A C 1
ATOM 615 O O . THR A 1 87 ? 15.563 26.778 52.223 1.00 50.41 732 THR A O 1
ATOM 619 N N . LEU A 1 88 ? 16.411 25.617 53.885 1.00 51.33 733 LEU A N 1
ATOM 620 C CA . LEU A 1 88 ? 15.468 25.881 54.927 1.00 52.07 733 LEU A CA 1
ATOM 621 C C . LEU A 1 88 ? 16.290 26.202 56.205 1.00 52.43 733 LEU A C 1
ATOM 622 O O . LEU A 1 88 ? 16.953 25.306 56.721 1.00 50.96 733 LEU A O 1
ATOM 627 N N . ARG A 1 89 ? 16.347 27.461 56.565 1.00 54.66 734 ARG A N 1
ATOM 628 C CA . ARG A 1 89 ? 17.083 27.927 57.713 1.00 57.73 734 ARG A CA 1
ATOM 629 C C . ARG A 1 89 ? 18.567 27.735 57.653 1.00 57.78 734 ARG A C 1
ATOM 630 O O . ARG A 1 89 ? 19.240 27.582 58.694 1.00 58.04 734 ARG A O 1
ATOM 638 N N . GLY A 1 90 ? 19.169 27.798 56.469 1.00 57.32 735 GLY A N 1
ATOM 639 C CA . GLY A 1 90 ? 20.630 27.681 56.368 1.00 55.69 735 GLY A CA 1
ATOM 640 C C . GLY A 1 90 ? 21.036 26.267 55.984 1.00 54.37 735 GLY A C 1
ATOM 641 O O . GLY A 1 90 ? 22.163 26.029 55.554 1.00 56.05 735 GLY A O 1
ATOM 642 N N . ASN A 1 91 ? 20.093 25.329 56.100 1.00 53.61 736 ASN A N 1
ATOM 643 C CA . ASN A 1 91 ? 20.355 23.942 55.763 1.00 52.53 736 ASN A CA 1
ATOM 644 C C . ASN A 1 91 ? 19.784 23.538 54.415 1.00 50.70 736 ASN A C 1
ATOM 645 O O . ASN A 1 91 ? 18.592 23.603 54.171 1.00 48.08 736 ASN A O 1
ATOM 650 N N . PRO A 1 92 ? 20.642 23.000 53.556 1.00 50.34 737 PRO A N 1
ATOM 651 C CA . PRO A 1 92 ? 20.233 22.544 52.242 1.00 49.92 737 PRO A CA 1
ATOM 652 C C . PRO A 1 92 ? 19.259 21.383 52.306 1.00 49.12 737 PRO A C 1
ATOM 653 O O . PRO A 1 92 ? 19.525 20.379 52.984 1.00 48.24 737 PRO A O 1
ATOM 657 N N . ILE A 1 93 ? 18.128 21.458 51.600 1.00 47.41 738 ILE A N 1
ATOM 658 C CA . ILE A 1 93 ? 17.184 20.338 51.612 1.00 46.16 738 ILE A CA 1
ATOM 659 C C . ILE A 1 93 ? 17.780 19.123 50.915 1.00 46.15 738 ILE A C 1
ATOM 660 O O . ILE A 1 93 ? 18.936 19.154 50.475 1.00 43.51 738 ILE A O 1
ATOM 665 N N . LYS A 1 94 ? 17.028 18.031 50.886 1.00 46.87 739 LYS A N 1
ATOM 666 C CA . LYS A 1 94 ? 17.502 16.776 50.323 1.00 51.95 739 LYS A CA 1
ATOM 667 C C . LYS A 1 94 ? 17.939 16.924 48.876 1.00 54.71 739 LYS A C 1
ATOM 668 O O . LYS A 1 94 ? 17.195 17.456 48.048 1.00 55.04 739 LYS A O 1
ATOM 671 N N . ASN A 1 95 ? 19.144 16.483 48.560 1.00 55.40 740 ASN A N 1
ATOM 672 C CA . ASN A 1 95 ? 19.728 16.480 47.263 1.00 56.88 740 ASN A CA 1
ATOM 673 C C . ASN A 1 95 ? 20.130 17.847 46.725 1.00 56.32 740 ASN A C 1
ATOM 674 O O . ASN A 1 95 ? 20.215 18.022 45.496 1.00 57.99 740 ASN A O 1
ATOM 679 N N . MET A 1 96 ? 20.397 18.781 47.592 1.00 54.98 741 MET A N 1
ATOM 680 C CA . MET A 1 96 ? 20.843 20.133 47.280 1.00 53.40 741 MET A CA 1
ATOM 681 C C . MET A 1 96 ? 22.216 20.378 47.910 1.00 53.15 741 MET A C 1
ATOM 682 O O . MET A 1 96 ? 22.503 19.775 48.954 1.00 53.55 741 MET A O 1
ATOM 687 N N . PRO A 1 97 ? 23.023 21.226 47.323 1.00 53.28 742 PRO A N 1
ATOM 688 C CA . PRO A 1 97 ? 22.722 21.917 46.092 1.00 52.20 742 PRO A CA 1
ATOM 689 C C . PRO A 1 97 ? 22.918 21.003 44.892 1.00 51.60 742 PRO A C 1
ATOM 690 O O . PRO A 1 97 ? 23.510 19.916 44.997 1.00 50.04 742 PRO A O 1
ATOM 694 N N . ILE A 1 98 ? 22.425 21.399 43.746 1.00 48.98 743 ILE A N 1
ATOM 695 C CA . ILE A 1 98 ? 22.480 20.658 42.527 1.00 47.74 743 ILE A CA 1
ATOM 696 C C . ILE A 1 98 ? 22.884 21.526 41.346 1.00 47.54 743 ILE A C 1
ATOM 697 O O . ILE A 1 98 ? 22.351 22.604 41.136 1.00 45.98 743 ILE A O 1
ATOM 702 N N . ASP A 1 99 ? 23.887 21.044 40.615 1.00 47.93 744 ASP A N 1
ATOM 703 C CA . ASP A 1 99 ? 24.327 21.753 39.411 1.00 49.25 744 ASP A CA 1
ATOM 704 C C . ASP A 1 99 ? 23.389 21.351 38.258 1.00 47.08 744 ASP A C 1
ATOM 705 O O . ASP A 1 99 ? 23.080 20.161 38.129 1.00 46.99 744 ASP A O 1
ATOM 710 N N . VAL A 1 100 ? 22.959 22.288 37.480 1.00 48.20 745 VAL A N 1
ATOM 711 C CA . VAL A 1 100 ? 22.057 22.178 36.380 1.00 45.88 745 VAL A CA 1
ATOM 712 C C . VAL A 1 100 ? 22.628 22.788 35.100 1.00 44.81 745 VAL A C 1
ATOM 713 O O . VAL A 1 100 ? 22.970 23.954 35.025 1.00 42.40 745 VAL A O 1
ATOM 717 N N . LYS A 1 101 ? 22.626 21.982 34.053 1.00 44.26 746 LYS A N 1
ATOM 718 C CA . LYS A 1 101 ? 23.136 22.392 32.767 1.00 42.66 746 LYS A CA 1
ATOM 719 C C . LYS A 1 101 ? 22.139 23.176 31.928 1.00 39.08 746 LYS A C 1
ATOM 720 O O . LYS A 1 101 ? 21.071 22.658 31.587 1.00 40.22 746 LYS A O 1
ATOM 726 N N . CYS A 1 102 ? 22.473 24.391 31.566 1.00 37.16 747 CYS A N 1
ATOM 727 C CA . CYS A 1 102 ? 21.767 25.271 30.699 1.00 36.48 747 CYS A CA 1
ATOM 728 C C . CYS A 1 102 ? 22.426 25.234 29.299 1.00 35.61 747 CYS A C 1
ATOM 729 O O . CYS A 1 102 ? 23.625 25.427 29.181 1.00 35.68 747 CYS A O 1
ATOM 732 N N . ILE A 1 103 ? 21.661 24.919 28.298 1.00 34.11 748 ILE A N 1
ATOM 733 C CA . ILE A 1 103 ? 22.091 24.891 26.921 1.00 32.57 748 ILE A CA 1
ATOM 734 C C . ILE A 1 103 ? 21.308 25.951 26.133 1.00 33.84 748 ILE A C 1
ATOM 735 O O . ILE A 1 103 ? 20.202 26.307 26.541 1.00 32.85 748 ILE A O 1
ATOM 740 N N . GLU A 1 104 ? 21.845 26.443 25.065 1.00 32.60 749 GLU A N 1
ATOM 741 C CA . GLU A 1 104 ? 21.222 27.338 24.125 1.00 31.57 749 GLU A CA 1
ATOM 742 C C . GLU A 1 104 ? 19.961 26.638 23.578 1.00 30.44 749 GLU A C 1
ATOM 743 O O . GLU A 1 104 ? 20.092 25.472 23.251 1.00 27.56 749 GLU A O 1
ATOM 749 N N . GLY A 1 105 ? 18.839 27.294 23.565 1.00 32.34 750 GLY A N 1
ATOM 750 C CA . GLY A 1 105 ? 17.626 26.704 23.031 1.00 32.33 750 GLY A CA 1
ATOM 751 C C . GLY A 1 105 ? 17.364 27.310 21.628 1.00 32.92 750 GLY A C 1
ATOM 752 O O . GLY A 1 105 ? 17.601 28.486 21.395 1.00 32.67 750 GLY A O 1
ATOM 753 N N . ALA A 1 106 ? 16.926 26.462 20.741 1.00 30.21 751 ALA A N 1
ATOM 754 C CA . ALA A 1 106 ? 16.404 26.797 19.462 1.00 28.87 751 ALA A CA 1
ATOM 755 C C . ALA A 1 106 ? 15.127 27.650 19.687 1.00 28.89 751 ALA A C 1
ATOM 756 O O . ALA A 1 106 ? 14.315 27.331 20.559 1.00 29.49 751 ALA A O 1
ATOM 758 N N . ASN A 1 107 ? 15.029 28.733 18.997 1.00 26.09 752 ASN A N 1
ATOM 759 C CA . ASN A 1 107 ? 13.876 29.547 18.807 1.00 26.82 752 ASN A CA 1
ATOM 760 C C . ASN A 1 107 ? 13.177 28.946 17.536 1.00 31.12 752 ASN A C 1
ATOM 761 O O . ASN A 1 107 ? 13.626 29.248 16.433 1.00 31.12 752 ASN A O 1
ATOM 766 N N . GLY A 1 108 ? 12.251 28.058 17.748 1.00 30.75 753 GLY A N 1
ATOM 767 C CA . GLY A 1 108 ? 11.567 27.376 16.661 1.00 30.46 753 GLY A CA 1
ATOM 768 C C . GLY A 1 108 ? 11.147 28.276 15.535 1.00 31.84 753 GLY A C 1
ATOM 769 O O . GLY A 1 108 ? 11.331 27.951 14.350 1.00 29.80 753 GLY A O 1
ATOM 770 N N . GLU A 1 109 ? 10.514 29.410 15.820 1.00 34.38 754 GLU A N 1
ATOM 771 C CA . GLU A 1 109 ? 10.003 30.318 14.829 1.00 36.48 754 GLU A CA 1
ATOM 772 C C . GLU A 1 109 ? 11.074 30.920 13.923 1.00 31.80 754 GLU A C 1
ATOM 773 O O . GLU A 1 109 ? 10.725 31.436 12.850 1.00 32.33 754 GLU A O 1
ATOM 779 N N . ASP A 1 110 ? 12.300 30.970 14.363 1.00 31.60 755 ASP A N 1
ATOM 780 C CA . ASP A 1 110 ? 13.413 31.549 13.618 1.00 29.27 755 ASP A CA 1
ATOM 781 C C . ASP A 1 110 ? 14.244 30.437 12.967 1.00 30.27 755 ASP A C 1
ATOM 782 O O . ASP A 1 110 ? 15.349 30.690 12.468 1.00 29.27 755 ASP A O 1
ATOM 787 N N . SER A 1 111 ? 13.754 29.216 13.074 1.00 25.28 756 SER A N 1
ATOM 788 C CA . SER A 1 111 ? 14.399 28.048 12.489 1.00 27.04 756 SER A CA 1
ATOM 789 C C . SER A 1 111 ? 13.694 27.709 11.178 1.00 29.67 756 SER A C 1
ATOM 790 O O . SER A 1 111 ? 12.596 28.221 10.909 1.00 25.52 756 SER A O 1
ATOM 793 N N . SER A 1 112 ? 14.300 26.832 10.387 1.00 26.59 757 SER A N 1
ATOM 794 C CA . SER A 1 112 ? 13.682 26.589 9.076 1.00 26.19 757 SER A CA 1
ATOM 795 C C . SER A 1 112 ? 14.028 25.236 8.529 1.00 27.75 757 SER A C 1
ATOM 796 O O . SER A 1 112 ? 14.865 24.532 9.075 1.00 26.42 757 SER A O 1
ATOM 799 N N . PHE A 1 113 ? 13.363 24.831 7.438 1.00 25.75 758 PHE A N 1
ATOM 800 C CA . PHE A 1 113 ? 13.737 23.583 6.775 1.00 28.72 758 PHE A CA 1
ATOM 801 C C . PHE A 1 113 ? 15.011 23.920 5.935 1.00 29.16 758 PHE A C 1
ATOM 802 O O . PHE A 1 113 ? 14.938 24.886 5.173 1.00 30.28 758 PHE A O 1
ATOM 810 N N . GLY A 1 114 ? 16.091 23.268 6.123 1.00 30.35 759 GLY A N 1
ATOM 811 C CA . GLY A 1 114 ? 17.316 23.339 5.437 1.00 31.96 759 GLY A CA 1
ATOM 812 C C . GLY A 1 114 ? 17.367 22.572 4.126 1.00 30.61 759 GLY A C 1
ATOM 813 O O . GLY A 1 114 ? 18.075 23.060 3.215 1.00 30.30 759 GLY A O 1
ATOM 814 N N . SER A 1 115 ? 16.737 21.428 3.994 1.00 28.59 760 SER A N 1
ATOM 815 C CA . SER A 1 115 ? 16.781 20.617 2.770 1.00 26.94 760 SER A CA 1
ATOM 816 C C . SER A 1 115 ? 15.740 19.504 2.801 1.00 31.08 760 SER A C 1
ATOM 817 O O . SER A 1 115 ? 15.190 19.191 3.863 1.00 32.01 760 SER A O 1
ATOM 820 N N . PHE A 1 116 ? 15.425 18.871 1.709 1.00 29.59 761 PHE A N 1
ATOM 821 C CA . PHE A 1 116 ? 14.455 17.837 1.535 1.00 25.82 761 PHE A CA 1
ATOM 822 C C . PHE A 1 116 ? 14.967 16.758 0.576 1.00 26.43 761 PHE A C 1
ATOM 823 O O . PHE A 1 116 ? 15.696 17.037 -0.342 1.00 25.16 761 PHE A O 1
ATOM 831 N N . THR A 1 117 ? 14.579 15.507 0.746 1.00 24.82 762 THR A N 1
ATOM 832 C CA . THR A 1 117 ? 14.876 14.500 -0.238 1.00 26.66 762 THR A CA 1
ATOM 833 C C . THR A 1 117 ? 13.636 13.561 -0.340 1.00 28.99 762 THR A C 1
ATOM 834 O O . THR A 1 117 ? 12.824 13.551 0.548 1.00 27.78 762 THR A O 1
ATOM 838 N N . PHE A 1 118 ? 13.582 12.845 -1.436 1.00 26.47 763 PHE A N 1
ATOM 839 C CA . PHE A 1 118 ? 12.647 11.741 -1.600 1.00 27.74 763 PHE A CA 1
ATOM 840 C C . PHE A 1 118 ? 13.377 10.680 -2.477 1.00 28.27 763 PHE A C 1
ATOM 841 O O . PHE A 1 118 ? 14.175 11.063 -3.302 1.00 24.22 763 PHE A O 1
ATOM 849 N N . THR A 1 119 ? 13.103 9.428 -2.216 1.00 28.70 764 THR A N 1
ATOM 850 C CA . THR A 1 119 ? 13.756 8.334 -2.946 1.00 31.09 764 THR A CA 1
ATOM 851 C C . THR A 1 119 ? 12.734 7.409 -3.576 1.00 31.51 764 THR A C 1
ATOM 852 O O . THR A 1 119 ? 11.680 7.120 -2.966 1.00 30.25 764 THR A O 1
ATOM 856 N N . VAL A 1 120 ? 12.961 6.945 -4.759 1.00 32.55 765 VAL A N 1
ATOM 857 C CA . VAL A 1 120 ? 12.186 6.105 -5.599 1.00 32.92 765 VAL A CA 1
ATOM 858 C C . VAL A 1 120 ? 12.943 4.823 -5.981 1.00 33.46 765 VAL A C 1
ATOM 859 O O . VAL A 1 120 ? 14.058 4.897 -6.457 1.00 30.94 765 VAL A O 1
ATOM 863 N N . ALA A 1 121 ? 12.313 3.672 -5.785 1.00 34.00 766 ALA A N 1
ATOM 864 C CA . ALA A 1 121 ? 12.944 2.412 -6.217 1.00 35.73 766 ALA A CA 1
ATOM 865 C C . ALA A 1 121 ? 12.431 2.072 -7.623 1.00 35.50 766 ALA A C 1
ATOM 866 O O . ALA A 1 121 ? 11.216 1.970 -7.812 1.00 34.13 766 ALA A O 1
ATOM 868 N N . ALA A 1 122 ? 13.294 1.935 -8.577 1.00 35.54 767 ALA A N 1
ATOM 869 C CA . ALA A 1 122 ? 13.001 1.550 -9.940 1.00 35.62 767 ALA A CA 1
ATOM 870 C C . ALA A 1 122 ? 12.616 0.067 -9.987 1.00 37.06 767 ALA A C 1
ATOM 871 O O . ALA A 1 122 ? 13.125 -0.742 -9.210 1.00 38.23 767 ALA A O 1
ATOM 873 N N . LYS A 1 123 ? 11.680 -0.268 -10.848 1.00 38.25 768 LYS A N 1
ATOM 874 C CA . LYS A 1 123 ? 11.253 -1.685 -10.966 1.00 40.01 768 LYS A CA 1
ATOM 875 C C . LYS A 1 123 ? 11.411 -2.135 -12.403 1.00 39.99 768 LYS A C 1
ATOM 876 O O . LYS A 1 123 ? 11.110 -1.329 -13.289 1.00 36.43 768 LYS A O 1
ATOM 882 N N . ASN A 1 124 ? 11.900 -3.316 -12.686 1.00 42.18 769 ASN A N 1
ATOM 883 C CA . ASN A 1 124 ? 12.047 -3.825 -14.039 1.00 45.39 769 ASN A CA 1
ATOM 884 C C . ASN A 1 124 ? 10.701 -4.293 -14.587 1.00 47.36 769 ASN A C 1
ATOM 885 O O . ASN A 1 124 ? 9.673 -4.157 -13.937 1.00 47.92 769 ASN A O 1
ATOM 890 N N . LYS A 1 125 ? 10.741 -4.904 -15.768 1.00 49.54 770 LYS A N 1
ATOM 891 C CA . LYS A 1 125 ? 9.511 -5.302 -16.453 1.00 48.36 770 LYS A CA 1
ATOM 892 C C . LYS A 1 125 ? 8.899 -6.568 -15.869 1.00 50.19 770 LYS A C 1
ATOM 893 O O . LYS A 1 125 ? 7.813 -6.996 -16.279 1.00 50.63 770 LYS A O 1
ATOM 899 N N . LYS A 1 126 ? 9.585 -7.164 -14.930 1.00 50.87 771 LYS A N 1
ATOM 900 C CA . LYS A 1 126 ? 9.214 -8.347 -14.214 1.00 54.06 771 LYS A CA 1
ATOM 901 C C . LYS A 1 126 ? 8.587 -8.004 -12.853 1.00 54.55 771 LYS A C 1
ATOM 902 O O . LYS A 1 126 ? 8.185 -8.885 -12.103 1.00 54.18 771 LYS A O 1
ATOM 908 N N . GLY A 1 127 ? 8.592 -6.707 -12.532 1.00 52.86 772 GLY A N 1
ATOM 909 C CA . GLY A 1 127 ? 8.020 -6.222 -11.306 1.00 50.17 772 GLY A CA 1
ATOM 910 C C . GLY A 1 127 ? 8.895 -6.360 -10.095 1.00 48.99 772 GLY A C 1
ATOM 911 O O . GLY A 1 127 ? 8.403 -6.277 -8.952 1.00 47.90 772 GLY A O 1
ATOM 912 N N . GLU A 1 128 ? 10.185 -6.597 -10.265 1.00 47.50 773 GLU A N 1
ATOM 913 C CA . GLU A 1 128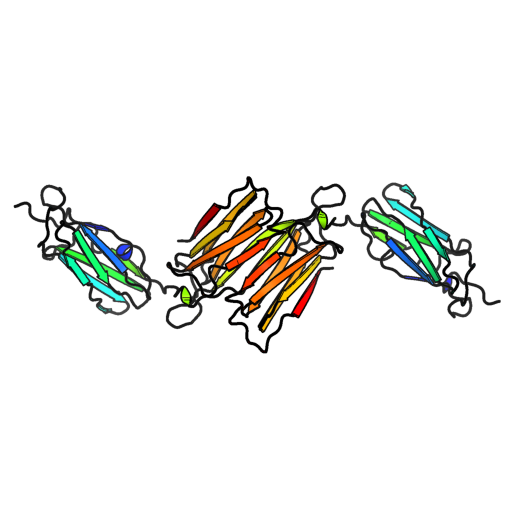 ? 11.102 -6.687 -9.128 1.00 46.47 773 GLU A CA 1
ATOM 914 C C . GLU A 1 128 ? 11.908 -5.382 -9.047 1.00 45.21 773 GLU A C 1
ATOM 915 O O . GLU A 1 128 ? 12.012 -4.667 -10.037 1.00 44.19 773 GLU A O 1
ATOM 921 N N . VAL A 1 129 ? 12.420 -5.077 -7.886 1.00 43.75 774 VAL A N 1
ATOM 922 C CA . VAL A 1 129 ? 13.223 -3.855 -7.698 1.00 44.07 774 VAL A CA 1
ATOM 923 C C . VAL A 1 129 ? 14.570 -4.036 -8.381 1.00 44.41 774 VAL A C 1
ATOM 924 O O . VAL A 1 129 ? 15.198 -5.087 -8.209 1.00 46.94 774 VAL A O 1
ATOM 928 N N . LYS A 1 130 ? 14.986 -3.093 -9.200 1.00 45.29 775 LYS A N 1
ATOM 929 C CA . LYS A 1 130 ? 16.271 -3.153 -9.880 1.00 43.82 775 LYS A CA 1
ATOM 930 C C . LYS A 1 130 ? 17.394 -3.169 -8.844 1.00 43.55 775 LYS A C 1
ATOM 931 O O . LYS A 1 130 ? 17.197 -2.714 -7.722 1.00 41.49 775 LYS A O 1
ATOM 937 N N . THR A 1 131 ? 18.542 -3.699 -9.241 1.00 42.31 776 THR A N 1
ATOM 938 C CA . THR A 1 131 ? 19.682 -3.760 -8.342 1.00 41.95 776 THR A CA 1
ATOM 939 C C . THR A 1 131 ? 20.811 -2.849 -8.810 1.00 41.36 776 THR A C 1
ATOM 940 O O . THR A 1 131 ? 21.898 -2.868 -8.230 1.00 40.80 776 THR A O 1
ATOM 944 N N . TYR A 1 132 ? 20.566 -2.060 -9.844 1.00 39.86 777 TYR A N 1
ATOM 945 C CA . TYR A 1 132 ? 21.587 -1.113 -10.331 1.00 40.07 777 TYR A CA 1
ATOM 946 C C . TYR A 1 132 ? 20.863 0.048 -11.009 1.00 38.33 777 TYR A C 1
ATOM 947 O O . TYR A 1 132 ? 19.630 -0.023 -11.121 1.00 39.60 777 TYR A O 1
ATOM 956 N N . GLY A 1 133 ? 21.556 1.092 -11.420 1.00 38.64 778 GLY A N 1
ATOM 957 C CA . GLY A 1 133 ? 20.954 2.258 -12.019 1.00 36.98 778 GLY A CA 1
ATOM 958 C C . GLY A 1 133 ? 20.974 2.277 -13.530 1.00 36.63 778 GLY A C 1
ATOM 959 O O . GLY A 1 133 ? 20.716 1.271 -14.188 1.00 37.20 778 GLY A O 1
ATOM 960 N N . GLY A 1 134 ? 21.234 3.428 -14.121 1.00 35.29 779 GLY A N 1
ATOM 961 C CA . GLY A 1 134 ? 21.331 3.717 -15.489 1.00 35.07 779 GLY A CA 1
ATOM 962 C C . GLY A 1 134 ? 20.102 4.262 -16.141 1.00 35.37 779 GLY A C 1
ATOM 963 O O . GLY A 1 134 ? 20.095 4.592 -17.336 1.00 37.32 779 GLY A O 1
ATOM 964 N N . ASP A 1 135 ? 18.981 4.335 -15.413 1.00 32.96 780 ASP A N 1
ATOM 965 C CA . ASP A 1 135 ? 17.750 4.850 -16.014 1.00 32.61 780 ASP A CA 1
ATOM 966 C C . ASP A 1 135 ? 17.789 6.373 -16.107 1.00 33.06 780 ASP A C 1
ATOM 967 O O . ASP A 1 135 ? 18.379 7.031 -15.256 1.00 33.89 780 ASP A O 1
ATOM 972 N N . LYS A 1 136 ? 17.099 6.967 -17.070 1.00 31.56 781 LYS A N 1
ATOM 973 C CA . LYS A 1 136 ? 16.971 8.412 -17.132 1.00 32.21 781 LYS A CA 1
ATOM 974 C C . LYS A 1 136 ? 16.029 8.851 -15.990 1.00 33.45 781 LYS A C 1
ATOM 975 O O . LYS A 1 136 ? 14.868 8.516 -15.984 1.00 32.42 781 LYS A O 1
ATOM 981 N N . PHE A 1 137 ? 16.571 9.618 -15.061 1.00 32.55 782 PHE A N 1
ATOM 982 C CA . PHE A 1 137 ? 15.665 10.030 -13.937 1.00 32.25 782 PHE A CA 1
ATOM 983 C C . PHE A 1 137 ? 15.560 11.538 -13.932 1.00 30.32 782 PHE A C 1
ATOM 984 O O . PHE A 1 137 ? 16.524 12.245 -13.666 1.00 30.10 782 PHE A O 1
ATOM 992 N N . GLU A 1 138 ? 14.400 12.064 -14.245 1.00 27.65 783 GLU A N 1
ATOM 993 C CA . GLU A 1 138 ? 14.150 13.475 -14.345 1.00 30.46 783 GLU A CA 1
ATOM 994 C C . GLU A 1 138 ? 13.249 13.969 -13.239 1.00 32.74 783 GLU A C 1
ATOM 995 O O . GLU A 1 138 ? 12.261 13.334 -12.904 1.00 32.98 783 GLU A O 1
ATOM 1001 N N . VAL A 1 139 ? 13.591 15.018 -12.541 1.00 31.59 784 VAL A N 1
ATOM 1002 C CA . VAL A 1 139 ? 12.844 15.629 -11.482 1.00 27.57 784 VAL A CA 1
ATOM 1003 C C . VAL A 1 139 ? 12.663 17.120 -11.808 1.00 29.47 784 VAL A C 1
ATOM 1004 O O . VAL A 1 139 ? 13.659 17.792 -12.093 1.00 31.06 784 VAL A O 1
ATOM 1008 N N . SER A 1 140 ? 11.485 17.642 -11.809 1.00 28.03 785 SER A N 1
ATOM 1009 C CA . SER A 1 140 ? 11.175 19.032 -12.004 1.00 30.68 785 SER A CA 1
ATOM 1010 C C . SER A 1 140 ? 10.319 19.515 -10.833 1.00 29.49 785 SER A C 1
ATOM 1011 O O . SER A 1 140 ? 9.507 18.783 -10.277 1.00 29.96 785 SER A O 1
ATOM 1014 N N . ILE A 1 141 ? 10.615 20.663 -10.304 1.00 27.38 786 ILE A N 1
ATOM 1015 C CA . ILE A 1 141 ? 9.923 21.313 -9.237 1.00 27.93 786 ILE A CA 1
ATOM 1016 C C . ILE A 1 141 ? 9.490 22.698 -9.756 1.00 29.71 786 ILE A C 1
ATOM 1017 O O . ILE A 1 141 ? 10.322 23.496 -10.162 1.00 30.01 786 ILE A O 1
ATOM 1022 N N . THR A 1 142 ? 8.205 22.907 -9.821 1.00 28.64 787 THR A N 1
ATOM 1023 C CA . THR A 1 142 ? 7.589 24.090 -10.328 1.00 27.97 787 THR A CA 1
ATOM 1024 C C . THR A 1 142 ? 6.809 24.862 -9.287 1.00 27.20 787 THR A C 1
ATOM 1025 O O . THR A 1 142 ? 5.870 24.386 -8.685 1.00 27.36 787 THR A O 1
ATOM 1029 N N . GLY A 1 143 ? 7.136 26.149 -9.110 1.00 26.61 788 GLY A N 1
ATOM 1030 C CA . GLY A 1 143 ? 6.361 26.976 -8.172 1.00 27.15 788 GLY A CA 1
ATOM 1031 C C . GLY A 1 143 ? 7.066 28.292 -7.933 1.00 27.15 788 GLY A C 1
ATOM 1032 O O . GLY A 1 143 ? 8.115 28.544 -8.537 1.00 30.84 788 GLY A O 1
ATOM 1033 N N . PRO A 1 144 ? 6.540 29.138 -7.072 1.00 27.87 789 PRO A N 1
ATOM 1034 C CA . PRO A 1 144 ? 7.136 30.442 -6.809 1.00 26.43 789 PRO A CA 1
ATOM 1035 C C . PRO A 1 144 ? 8.258 30.407 -5.816 1.00 26.66 789 PRO A C 1
ATOM 1036 O O . PRO A 1 144 ? 8.138 30.986 -4.708 1.00 28.67 789 PRO A O 1
ATOM 1040 N N . ALA A 1 145 ? 9.365 29.753 -6.110 1.00 25.77 790 ALA A N 1
ATOM 1041 C CA . ALA A 1 145 ? 10.481 29.654 -5.197 1.00 27.45 790 ALA A CA 1
ATOM 1042 C C . ALA A 1 145 ? 11.235 30.972 -5.063 1.00 26.81 790 ALA A C 1
ATOM 1043 O O . ALA A 1 145 ? 11.664 31.545 -6.058 1.00 29.76 790 ALA A O 1
ATOM 1045 N N . GLU A 1 146 ? 11.404 31.443 -3.857 1.00 27.74 791 GLU A N 1
ATOM 1046 C CA . GLU A 1 146 ? 12.268 32.574 -3.545 1.00 31.84 791 GLU A CA 1
ATOM 1047 C C . GLU A 1 146 ? 13.723 32.086 -3.664 1.00 28.92 791 GLU A C 1
ATOM 1048 O O . GLU A 1 146 ? 14.581 32.818 -4.108 1.00 31.57 791 GLU A O 1
ATOM 1054 N N . GLU A 1 147 ? 13.929 30.811 -3.338 1.00 27.98 792 GLU A N 1
ATOM 1055 C CA . GLU A 1 147 ? 15.256 30.202 -3.539 1.00 28.48 792 GLU A CA 1
ATOM 1056 C C . GLU A 1 147 ? 15.069 28.698 -3.731 1.00 25.86 792 GLU A C 1
ATOM 1057 O O . GLU A 1 147 ? 14.178 28.132 -3.081 1.00 27.66 792 GLU A O 1
ATOM 1063 N N . ILE A 1 148 ? 15.813 28.066 -4.588 1.00 23.65 793 ILE A N 1
ATOM 1064 C CA . ILE A 1 148 ? 15.664 26.627 -4.810 1.00 23.12 793 ILE A CA 1
ATOM 1065 C C . ILE A 1 148 ? 16.964 26.047 -5.345 1.00 25.27 793 ILE A C 1
ATOM 1066 O O . ILE A 1 148 ? 17.650 26.710 -6.125 1.00 22.58 793 ILE A O 1
ATOM 1071 N N . THR A 1 149 ? 17.366 24.883 -4.872 1.00 24.22 794 THR A N 1
ATOM 1072 C CA . THR A 1 149 ? 18.489 24.146 -5.484 1.00 27.31 794 THR A CA 1
ATOM 1073 C C . THR A 1 149 ? 17.943 22.709 -5.674 1.00 28.24 794 THR A C 1
ATOM 1074 O O . THR A 1 149 ? 17.018 22.338 -4.923 1.00 25.64 794 THR A O 1
ATOM 1078 N N . LEU A 1 150 ? 18.423 21.954 -6.614 1.00 28.29 795 LEU A N 1
ATOM 1079 C CA . LEU A 1 150 ? 17.872 20.598 -6.847 1.00 28.60 795 LEU A CA 1
ATOM 1080 C C . LEU A 1 150 ? 18.912 19.735 -7.551 1.00 31.07 795 LEU A C 1
ATOM 1081 O O . LEU A 1 150 ? 19.693 20.247 -8.355 1.00 28.51 795 LEU A O 1
ATOM 1086 N N . ASP A 1 151 ? 18.869 18.438 -7.321 1.00 28.59 796 ASP A N 1
ATOM 1087 C CA . ASP A 1 151 ? 19.664 17.461 -8.013 1.00 28.07 796 ASP A CA 1
ATOM 1088 C C . ASP A 1 151 ? 18.837 16.162 -8.172 1.00 29.33 796 ASP A C 1
ATOM 1089 O O . ASP A 1 151 ? 18.069 15.844 -7.258 1.00 25.74 796 ASP A O 1
ATOM 1094 N N . ALA A 1 152 ? 18.966 15.531 -9.306 1.00 27.51 797 ALA A N 1
ATOM 1095 C CA . ALA A 1 152 ? 18.359 14.201 -9.550 1.00 27.40 797 ALA A CA 1
ATOM 1096 C C . ALA A 1 152 ? 19.546 13.200 -9.547 1.00 30.27 797 ALA A C 1
ATOM 1097 O O . ALA A 1 152 ? 20.422 13.334 -10.416 1.00 30.00 797 ALA A O 1
ATOM 1099 N N . ILE A 1 153 ? 19.618 12.322 -8.606 1.00 29.69 798 ILE A N 1
ATOM 1100 C CA . ILE A 1 153 ? 20.689 11.431 -8.320 1.00 30.87 798 ILE A CA 1
ATOM 1101 C C . ILE A 1 153 ? 20.422 9.969 -8.565 1.00 32.30 798 ILE A C 1
ATOM 1102 O O . ILE A 1 153 ? 19.481 9.366 -8.072 1.00 30.87 798 ILE A O 1
ATOM 1107 N N . ASP A 1 154 ? 21.285 9.353 -9.393 1.00 30.84 799 ASP A N 1
ATOM 1108 C CA . ASP A 1 154 ? 21.209 7.890 -9.586 1.00 30.28 799 ASP A CA 1
ATOM 1109 C C . ASP A 1 154 ? 22.090 7.270 -8.488 1.00 33.13 799 ASP A C 1
ATOM 1110 O O . ASP A 1 154 ? 23.297 7.574 -8.470 1.00 32.16 799 ASP A O 1
ATOM 1115 N N . ASN A 1 155 ? 21.521 6.517 -7.568 1.00 32.86 800 ASN A N 1
ATOM 1116 C CA . ASN A 1 155 ? 22.297 5.954 -6.481 1.00 35.95 800 ASN A CA 1
ATOM 1117 C C . ASN A 1 155 ? 23.077 4.701 -6.842 1.00 36.25 800 ASN A C 1
ATOM 1118 O O . ASN A 1 155 ? 23.761 4.147 -5.946 1.00 35.82 800 ASN A O 1
ATOM 1123 N N . GLN A 1 156 ? 22.960 4.182 -8.021 1.00 37.58 801 GLN A N 1
ATOM 1124 C CA . GLN A 1 156 ? 23.639 3.037 -8.555 1.00 39.48 801 GLN A CA 1
ATOM 1125 C C . GLN A 1 156 ? 23.288 1.729 -7.891 1.00 41.42 801 GLN A C 1
ATOM 1126 O O . GLN A 1 156 ? 24.081 0.777 -7.887 1.00 44.70 801 GLN A O 1
ATOM 1132 N N . ASP A 1 157 ? 22.081 1.653 -7.333 1.00 39.60 802 ASP A N 1
ATOM 1133 C CA . ASP A 1 157 ? 21.690 0.454 -6.593 1.00 39.50 802 ASP A CA 1
ATOM 1134 C C . ASP A 1 157 ? 20.233 0.111 -6.834 1.00 36.75 802 ASP A C 1
ATOM 1135 O O . ASP A 1 157 ? 19.652 -0.702 -6.120 1.00 37.34 802 ASP A O 1
ATOM 1140 N N . GLY A 1 158 ? 19.666 0.743 -7.858 1.00 35.03 803 GLY A N 1
ATOM 1141 C CA . GLY A 1 158 ? 18.293 0.531 -8.228 1.00 34.45 803 GLY A CA 1
ATOM 1142 C C . GLY A 1 158 ? 17.363 1.636 -7.749 1.00 35.05 803 GLY A C 1
ATOM 1143 O O . GLY A 1 158 ? 16.230 1.675 -8.200 1.00 32.81 803 GLY A O 1
ATOM 1144 N N . THR A 1 159 ? 17.792 2.527 -6.877 1.00 34.36 804 THR A N 1
ATOM 1145 C CA . THR A 1 159 ? 16.988 3.637 -6.390 1.00 33.66 804 THR A CA 1
ATOM 1146 C C . THR A 1 159 ? 17.587 4.975 -6.896 1.00 32.49 804 THR A C 1
ATOM 1147 O O . THR A 1 159 ? 18.751 5.033 -7.252 1.00 30.32 804 THR A O 1
ATOM 1151 N N . TYR A 1 160 ? 16.791 6.001 -6.906 1.00 32.26 805 TYR A N 1
ATOM 1152 C CA . TYR A 1 160 ? 17.045 7.339 -7.360 1.00 31.77 805 TYR A CA 1
ATOM 1153 C C . TYR A 1 160 ? 16.563 8.348 -6.330 1.00 30.09 805 TYR A C 1
ATOM 1154 O O . TYR A 1 160 ? 15.518 8.123 -5.718 1.00 28.07 805 TYR A O 1
ATOM 1163 N N . THR A 1 161 ? 17.265 9.413 -6.090 1.00 30.11 806 THR A N 1
ATOM 1164 C CA . THR A 1 161 ? 16.900 10.400 -5.091 1.00 30.08 806 THR A CA 1
ATOM 1165 C C . THR A 1 161 ? 16.792 11.797 -5.649 1.00 29.94 806 THR A C 1
ATOM 1166 O O . THR A 1 161 ? 17.690 12.253 -6.347 1.00 26.72 806 THR A O 1
ATOM 1170 N N . ALA A 1 162 ? 15.732 12.536 -5.369 1.00 26.85 807 ALA A N 1
ATOM 1171 C CA . ALA A 1 162 ? 15.633 13.957 -5.612 1.00 25.77 807 ALA A CA 1
ATOM 1172 C C . ALA A 1 162 ? 16.130 14.648 -4.305 1.00 30.37 807 ALA A C 1
ATOM 1173 O O . ALA A 1 162 ? 15.670 14.245 -3.225 1.00 30.14 807 ALA A O 1
ATOM 1175 N N . ALA A 1 163 ? 17.056 15.550 -4.411 1.00 30.24 808 ALA A N 1
ATOM 1176 C CA . ALA A 1 163 ? 17.578 16.238 -3.177 1.00 29.50 808 ALA A CA 1
ATOM 1177 C C . ALA A 1 163 ? 17.470 17.730 -3.434 1.00 28.89 808 ALA A C 1
ATOM 1178 O O . ALA A 1 163 ? 17.813 18.157 -4.548 1.00 29.15 808 ALA A O 1
ATOM 1180 N N . TYR A 1 164 ? 16.921 18.549 -2.576 1.00 25.68 809 TYR A N 1
ATOM 1181 C CA . TYR A 1 164 ? 16.687 19.956 -2.929 1.00 26.25 809 TYR A CA 1
ATOM 1182 C C . TYR A 1 164 ? 16.608 20.843 -1.704 1.00 27.38 809 TYR A C 1
ATOM 1183 O O . TYR A 1 164 ? 16.521 20.398 -0.590 1.00 27.29 809 TYR A O 1
ATOM 1192 N N . SER A 1 165 ? 16.601 22.151 -1.938 1.00 28.12 810 SER A N 1
ATOM 1193 C CA . SER A 1 165 ? 16.324 23.105 -0.867 1.00 29.44 810 SER A CA 1
ATOM 1194 C C . SER A 1 165 ? 15.300 24.087 -1.481 1.00 30.75 810 SER A C 1
ATOM 1195 O O . SER A 1 165 ? 15.275 24.217 -2.711 1.00 29.24 810 SER A O 1
ATOM 1198 N N . LEU A 1 166 ? 14.421 24.574 -0.665 1.00 29.87 811 LEU A N 1
ATOM 1199 C CA . LEU A 1 166 ? 13.332 25.428 -1.065 1.00 32.50 811 LEU A CA 1
ATOM 1200 C C . LEU A 1 166 ? 13.074 26.511 0.012 1.00 30.41 811 LEU A C 1
ATOM 1201 O O . LEU A 1 166 ? 12.855 26.142 1.167 1.00 31.76 811 LEU A O 1
ATOM 1206 N N . VAL A 1 167 ? 12.936 27.727 -0.395 1.00 29.78 812 VAL A N 1
ATOM 1207 C CA . VAL A 1 167 ? 12.547 28.853 0.430 1.00 30.79 812 VAL A CA 1
ATOM 1208 C C . VAL A 1 167 ? 11.338 29.517 -0.305 1.00 33.57 812 VAL A C 1
ATOM 1209 O O . VAL A 1 167 ? 11.460 29.610 -1.518 1.00 31.54 812 VAL A O 1
ATOM 1213 N N . GLY A 1 168 ? 10.251 29.813 0.354 1.00 33.43 813 GLY A N 1
ATOM 1214 C CA . GLY A 1 168 ? 9.137 30.452 -0.340 1.00 36.69 813 GLY A CA 1
ATOM 1215 C C . GLY A 1 168 ? 7.773 29.943 0.033 1.00 36.25 813 GLY A C 1
ATOM 1216 O O . GLY A 1 168 ? 7.495 28.739 0.018 1.00 38.52 813 GLY A O 1
ATOM 1217 N N . ASN A 1 169 ? 6.861 30.878 0.356 1.00 32.96 814 ASN A N 1
ATOM 1218 C CA . ASN A 1 169 ? 5.475 30.483 0.647 1.00 30.15 814 ASN A CA 1
ATOM 1219 C C . ASN A 1 169 ? 4.813 30.116 -0.681 1.00 28.19 814 ASN A C 1
ATOM 1220 O O . ASN A 1 169 ? 4.814 30.924 -1.605 1.00 25.34 814 ASN A O 1
ATOM 1225 N N . GLY A 1 170 ? 4.318 28.883 -0.784 1.00 27.30 815 GLY A N 1
ATOM 1226 C CA . GLY A 1 170 ? 3.707 28.515 -2.041 1.00 28.21 815 GLY A CA 1
ATOM 1227 C C . GLY A 1 170 ? 3.417 27.032 -2.169 1.00 29.50 815 GLY A C 1
ATOM 1228 O O . GLY A 1 170 ? 3.751 26.183 -1.361 1.00 24.16 815 GLY A O 1
ATOM 1229 N N . ARG A 1 171 ? 2.707 26.788 -3.249 1.00 28.72 816 ARG A N 1
ATOM 1230 C CA . ARG A 1 171 ? 2.340 25.476 -3.731 1.00 29.93 816 ARG A CA 1
ATOM 1231 C C . ARG A 1 171 ? 3.318 25.136 -4.861 1.00 27.05 816 ARG A C 1
ATOM 1232 O O . ARG A 1 171 ? 3.592 25.967 -5.741 1.00 24.91 816 ARG A O 1
ATOM 1240 N N . PHE A 1 172 ? 3.988 24.038 -4.766 1.00 25.21 817 PHE A N 1
ATOM 1241 C CA . PHE A 1 172 ? 4.962 23.503 -5.644 1.00 27.27 817 PHE A CA 1
ATOM 1242 C C . PHE A 1 172 ? 4.539 22.163 -6.227 1.00 29.15 817 PHE A C 1
ATOM 1243 O O . PHE A 1 172 ? 4.097 21.285 -5.507 1.00 29.22 817 PHE A O 1
ATOM 1251 N N . SER A 1 173 ? 4.656 21.943 -7.498 1.00 24.93 818 SER A N 1
ATOM 1252 C CA . SER A 1 173 ? 4.316 20.695 -8.159 1.00 25.30 818 SER A CA 1
ATOM 1253 C C . SER A 1 173 ? 5.599 19.987 -8.606 1.00 26.30 818 SER A C 1
ATOM 1254 O O . SER A 1 173 ? 6.376 20.605 -9.334 1.00 23.45 818 SER A O 1
ATOM 1257 N N . THR A 1 174 ? 5.859 18.773 -8.233 1.00 28.09 819 THR A N 1
ATOM 1258 C CA . THR A 1 174 ? 7.044 18.018 -8.547 1.00 31.63 819 THR A CA 1
ATOM 1259 C C . THR A 1 174 ? 6.747 16.811 -9.438 1.00 33.11 819 THR A C 1
ATOM 1260 O O . THR A 1 174 ? 6.000 15.912 -9.082 1.00 30.49 819 THR A O 1
ATOM 1264 N N . GLY A 1 175 ? 7.285 16.832 -10.638 1.00 32.09 820 GLY A N 1
ATOM 1265 C CA . GLY A 1 175 ? 7.182 15.796 -11.635 1.00 28.37 820 GLY A CA 1
ATOM 1266 C C . GLY A 1 175 ? 8.431 14.915 -11.608 1.00 28.94 820 GLY A C 1
ATOM 1267 O O . GLY A 1 175 ? 9.558 15.384 -11.627 1.00 30.63 820 GLY A O 1
ATOM 1268 N N . VAL A 1 176 ? 8.274 13.634 -11.410 1.00 29.11 821 VAL A N 1
ATOM 1269 C CA . VAL A 1 176 ? 9.335 12.655 -11.367 1.00 28.57 821 VAL A CA 1
ATOM 1270 C C . VAL A 1 176 ? 9.104 11.592 -12.444 1.00 30.37 821 VAL A C 1
ATOM 1271 O O . VAL A 1 176 ? 8.058 10.928 -12.463 1.00 28.38 821 VAL A O 1
ATOM 1275 N N . LYS A 1 177 ? 10.017 11.449 -13.370 1.00 29.02 822 LYS A N 1
ATOM 1276 C CA . LYS A 1 177 ? 9.983 10.521 -14.449 1.00 30.65 822 LYS A CA 1
ATOM 1277 C C . LYS A 1 177 ? 11.178 9.558 -14.467 1.00 31.88 822 LYS A C 1
ATOM 1278 O O . LYS A 1 177 ? 12.314 9.925 -14.210 1.00 30.93 822 LYS A O 1
ATOM 1284 N N . LEU A 1 178 ? 10.880 8.322 -14.832 1.00 31.02 823 LEU A N 1
ATOM 1285 C CA . LEU A 1 178 ? 11.879 7.271 -15.030 1.00 30.88 823 LEU A CA 1
ATOM 1286 C C . LEU A 1 178 ? 11.706 6.778 -16.486 1.00 32.30 823 LEU A C 1
ATOM 1287 O O . LEU A 1 178 ? 10.605 6.354 -16.857 1.00 32.86 823 LEU A O 1
ATOM 1292 N N . ASN A 1 179 ? 12.697 6.956 -17.288 1.00 31.96 824 ASN A N 1
ATOM 1293 C CA . ASN A 1 179 ? 12.754 6.670 -18.685 1.00 31.79 824 ASN A CA 1
ATOM 1294 C C . ASN A 1 179 ? 11.577 7.275 -19.423 1.00 33.59 824 ASN A C 1
ATOM 1295 O O . ASN A 1 179 ? 10.857 6.596 -20.141 1.00 31.82 824 ASN A O 1
ATOM 1300 N N . GLY A 1 180 ? 11.355 8.577 -19.173 1.00 33.21 825 GLY A N 1
ATOM 1301 C CA . GLY A 1 180 ? 10.301 9.311 -19.786 1.00 34.79 825 GLY A CA 1
ATOM 1302 C C . GLY A 1 180 ? 8.919 9.136 -19.284 1.00 33.92 825 GLY A C 1
ATOM 1303 O O . GLY A 1 180 ? 7.971 9.766 -19.834 1.00 34.99 825 GLY A O 1
ATOM 1304 N N . LYS A 1 181 ? 8.634 8.351 -18.242 1.00 34.44 826 LYS A N 1
ATOM 1305 C CA . LYS A 1 181 ? 7.228 8.280 -17.793 1.00 33.68 826 LYS A CA 1
ATOM 1306 C C . LYS A 1 181 ? 7.091 8.713 -16.338 1.00 30.73 826 LYS A C 1
ATOM 1307 O O . LYS A 1 181 ? 7.881 8.260 -15.508 1.00 27.27 826 LYS A O 1
ATOM 1313 N N . HIS A 1 182 ? 6.035 9.457 -16.047 1.00 28.61 827 HIS A N 1
ATOM 1314 C CA . HIS A 1 182 ? 5.761 9.839 -14.659 1.00 31.47 827 HIS A CA 1
ATOM 1315 C C . HIS A 1 182 ? 5.594 8.582 -13.813 1.00 32.26 827 HIS A C 1
ATOM 1316 O O . HIS A 1 182 ? 5.041 7.578 -14.302 1.00 34.72 827 HIS A O 1
ATOM 1323 N N . ILE A 1 183 ? 6.119 8.599 -12.607 1.00 30.91 828 ILE A N 1
ATOM 1324 C CA . ILE A 1 183 ? 5.949 7.419 -11.721 1.00 29.49 828 ILE A CA 1
ATOM 1325 C C . ILE A 1 183 ? 4.525 7.516 -11.159 1.00 30.40 828 ILE A C 1
ATOM 1326 O O . ILE A 1 183 ? 3.857 8.540 -11.422 1.00 29.80 828 ILE A O 1
ATOM 1331 N N . GLU A 1 184 ? 3.989 6.494 -10.569 1.00 30.70 829 GLU A N 1
ATOM 1332 C CA . GLU A 1 184 ? 2.638 6.514 -9.994 1.00 30.64 829 GLU A CA 1
ATOM 1333 C C . GLU A 1 184 ? 2.582 7.655 -8.976 1.00 28.80 829 GLU A C 1
ATOM 1334 O O . GLU A 1 184 ? 3.457 7.753 -8.127 1.00 27.45 829 GLU A O 1
ATOM 1340 N N . GLY A 1 185 ? 1.644 8.576 -9.134 1.00 28.82 830 GLY A N 1
ATOM 1341 C CA . GLY A 1 185 ? 1.528 9.690 -8.215 1.00 31.93 830 GLY A CA 1
ATOM 1342 C C . GLY A 1 185 ? 2.222 10.949 -8.667 1.00 32.21 830 GLY A C 1
ATOM 1343 O O . GLY A 1 185 ? 2.100 11.997 -8.002 1.00 32.93 830 GLY A O 1
ATOM 1344 N N . SER A 1 186 ? 2.970 10.896 -9.764 1.00 29.40 831 SER A N 1
ATOM 1345 C CA . SER A 1 186 ? 3.618 12.104 -10.278 1.00 29.84 831 SER A CA 1
ATOM 1346 C C . SER A 1 186 ? 2.796 12.692 -11.412 1.00 27.73 831 SER A C 1
ATOM 1347 O O . SER A 1 186 ? 2.269 11.925 -12.231 1.00 29.47 831 SER A O 1
ATOM 1350 N N . PRO A 1 187 ? 2.645 13.996 -11.479 1.00 28.26 832 PRO A N 1
ATOM 1351 C CA . PRO A 1 187 ? 3.238 14.944 -10.568 1.00 29.68 832 PRO A CA 1
ATOM 1352 C C . PRO A 1 187 ? 2.512 15.049 -9.252 1.00 28.74 832 PRO A C 1
ATOM 1353 O O . PRO A 1 187 ? 1.335 14.720 -9.152 1.00 26.05 832 PRO A O 1
ATOM 1357 N N . PHE A 1 188 ? 3.167 15.566 -8.203 1.00 28.68 833 PHE A N 1
ATOM 1358 C CA . PHE A 1 188 ? 2.504 15.692 -6.917 1.00 30.40 833 PHE A CA 1
ATOM 1359 C C . PHE A 1 188 ? 2.726 17.070 -6.299 1.00 29.35 833 PHE A C 1
ATOM 1360 O O . PHE A 1 188 ? 3.781 17.663 -6.410 1.00 23.82 833 PHE A O 1
ATOM 1368 N N . LYS A 1 189 ? 1.699 17.544 -5.611 1.00 29.75 834 LYS A N 1
ATOM 1369 C CA . LYS A 1 189 ? 1.665 18.828 -4.967 1.00 28.64 834 LYS A CA 1
ATOM 1370 C C . LYS A 1 189 ? 2.230 18.807 -3.566 1.00 30.49 834 LYS A C 1
ATOM 1371 O O . LYS A 1 189 ? 1.961 17.891 -2.788 1.00 28.51 834 LYS A O 1
ATOM 1377 N N . GLN A 1 190 ? 3.081 19.717 -3.209 1.00 28.12 835 GLN A N 1
ATOM 1378 C CA . GLN A 1 190 ? 3.638 20.016 -1.945 1.00 27.64 835 GLN A CA 1
ATOM 1379 C C . GLN A 1 190 ? 3.324 21.496 -1.645 1.00 28.12 835 GLN A C 1
ATOM 1380 O O . GLN A 1 190 ? 3.055 22.266 -2.575 1.00 28.33 835 GLN A O 1
ATOM 1386 N N . VAL A 1 191 ? 3.158 21.854 -0.426 1.00 25.34 836 VAL A N 1
ATOM 1387 C CA . VAL A 1 191 ? 2.885 23.173 0.054 1.00 24.95 836 VAL A CA 1
ATOM 1388 C C . VAL A 1 191 ? 3.837 23.514 1.203 1.00 25.76 836 VAL A C 1
ATOM 1389 O O . VAL A 1 191 ? 3.959 22.797 2.173 1.00 27.99 836 VAL A O 1
ATOM 1393 N N . LEU A 1 192 ? 4.598 24.576 1.016 1.00 28.60 837 LEU A N 1
ATOM 1394 C CA . LEU A 1 192 ? 5.487 25.058 2.071 1.00 26.28 837 LEU A CA 1
ATOM 1395 C C . LEU A 1 192 ? 4.939 26.409 2.553 1.00 24.28 837 LEU A C 1
ATOM 1396 O O . LEU A 1 192 ? 4.665 27.267 1.714 1.00 24.75 837 LEU A O 1
ATOM 1401 N N . GLY A 1 193 ? 4.789 26.599 3.832 1.00 23.88 838 GLY A N 1
ATOM 1402 C CA . GLY A 1 193 ? 4.227 27.853 4.353 1.00 24.62 838 GLY A CA 1
ATOM 1403 C C . GLY A 1 193 ? 2.766 28.011 3.862 1.00 27.53 838 GLY A C 1
ATOM 1404 O O . GLY A 1 193 ? 2.056 27.008 3.744 1.00 25.01 838 GLY A O 1
ATOM 1405 N N . ASN A 1 194 ? 2.377 29.227 3.565 1.00 28.05 839 ASN A N 1
ATOM 1406 C CA . ASN A 1 194 ? 0.987 29.566 3.158 1.00 27.91 839 ASN A CA 1
ATOM 1407 C C . ASN A 1 194 ? 0.978 30.219 1.794 1.00 26.96 839 ASN A C 1
ATOM 1408 O O . ASN A 1 194 ? 1.446 31.374 1.688 1.00 26.18 839 ASN A O 1
ATOM 1413 N N . PRO A 1 195 ? 0.459 29.583 0.767 1.00 25.03 840 PRO A N 1
ATOM 1414 C CA . PRO A 1 195 ? 0.470 30.159 -0.573 1.00 24.88 840 PRO A CA 1
ATOM 1415 C C . PRO A 1 195 ? -0.194 31.494 -0.658 1.00 27.63 840 PRO A C 1
ATOM 1416 O O . PRO A 1 195 ? 0.189 32.340 -1.510 1.00 27.19 840 PRO A O 1
ATOM 1420 N N . GLY A 1 196 ? -1.152 31.819 0.210 1.00 30.67 841 GLY A N 1
ATOM 1421 C CA . GLY A 1 196 ? -1.807 33.120 0.189 1.00 32.74 841 GLY A CA 1
ATOM 1422 C C . GLY A 1 196 ? -0.860 34.278 0.438 1.00 34.71 841 GLY A C 1
ATOM 1423 O O . GLY A 1 196 ? -1.154 35.426 0.032 1.00 33.18 841 GLY A O 1
ATOM 1424 N N . LYS A 1 197 ? 0.254 34.070 1.123 1.00 35.34 842 LYS A N 1
ATOM 1425 C CA . LYS A 1 197 ? 1.188 35.163 1.386 1.00 39.54 842 LYS A CA 1
ATOM 1426 C C . LYS A 1 197 ? 2.353 35.189 0.400 1.00 40.96 842 LYS A C 1
ATOM 1427 O O . LYS A 1 197 ? 3.348 35.880 0.637 1.00 43.53 842 LYS A O 1
ATOM 1433 N N . LYS A 1 198 ? 2.204 34.510 -0.704 1.00 39.10 843 LYS A N 1
ATOM 1434 C CA . LYS A 1 198 ? 3.077 34.580 -1.846 1.00 44.64 843 LYS A CA 1
ATOM 1435 C C . LYS A 1 198 ? 3.214 36.119 -2.205 1.00 45.07 843 LYS A C 1
ATOM 1436 O O . LYS A 1 198 ? 2.164 36.743 -2.334 1.00 43.07 843 LYS A O 1
ATOM 1442 N N . ASN A 1 199 ? 4.399 36.555 -2.436 1.00 46.20 844 ASN A N 1
ATOM 1443 C CA . ASN A 1 199 ? 4.593 37.943 -2.974 1.00 47.47 844 ASN A CA 1
ATOM 1444 C C . ASN A 1 199 ? 4.180 37.866 -4.448 1.00 48.81 844 ASN A C 1
ATOM 1445 O O . ASN A 1 199 ? 4.718 37.002 -5.151 1.00 45.40 844 ASN A O 1
ATOM 1450 N N . PRO A 1 200 ? 3.213 38.642 -4.888 1.00 51.53 845 PRO A N 1
ATOM 1451 C CA . PRO A 1 200 ? 2.740 38.623 -6.251 1.00 51.95 845 PRO A CA 1
ATOM 1452 C C . PRO A 1 200 ? 3.803 38.795 -7.306 1.00 52.41 845 PRO A C 1
ATOM 1453 O O . PRO A 1 200 ? 3.596 38.289 -8.448 1.00 54.13 845 PRO A O 1
ATOM 1457 N N . GLU A 1 201 ? 4.899 39.431 -7.072 1.00 51.36 846 GLU A N 1
ATOM 1458 C CA . GLU A 1 201 ? 6.049 39.671 -7.883 1.00 51.23 846 GLU A CA 1
ATOM 1459 C C . GLU A 1 201 ? 6.847 38.393 -8.180 1.00 48.87 846 GLU A C 1
ATOM 1460 O O . GLU A 1 201 ? 7.538 38.314 -9.187 1.00 48.16 846 GLU A O 1
ATOM 1466 N N . VAL A 1 202 ? 6.830 37.467 -7.227 1.00 44.54 847 VAL A N 1
ATOM 1467 C CA . VAL A 1 202 ? 7.581 36.210 -7.406 1.00 40.33 847 VAL A CA 1
ATOM 1468 C C . VAL A 1 202 ? 6.808 35.315 -8.370 1.00 38.91 847 VAL A C 1
ATOM 1469 O O . VAL A 1 202 ? 5.691 34.906 -8.094 1.00 37.73 847 VAL A O 1
ATOM 1473 N N . LYS A 1 203 ? 7.377 35.124 -9.563 1.00 33.68 848 LYS A N 1
ATOM 1474 C CA . LYS A 1 203 ? 6.723 34.276 -10.542 1.00 33.20 848 LYS A CA 1
ATOM 1475 C C . LYS A 1 203 ? 7.065 32.797 -10.255 1.00 35.12 848 LYS A C 1
ATOM 1476 O O . LYS A 1 203 ? 8.106 32.459 -9.693 1.00 33.40 848 LYS A O 1
ATOM 1482 N N . SER A 1 204 ? 6.157 31.943 -10.588 1.00 31.87 849 SER A N 1
ATOM 1483 C CA . SER A 1 204 ? 6.193 30.516 -10.570 1.00 33.12 849 SER A CA 1
ATOM 1484 C C . SER A 1 204 ? 7.027 30.073 -11.785 1.00 29.89 849 SER A C 1
ATOM 1485 O O . SER A 1 204 ? 6.913 30.677 -12.849 1.00 30.20 849 SER A O 1
ATOM 1488 N N . PHE A 1 205 ? 8.014 29.245 -11.512 1.00 30.35 850 PHE A N 1
ATOM 1489 C CA . PHE A 1 205 ? 8.938 28.782 -12.532 1.00 29.32 850 PHE A CA 1
ATOM 1490 C C . PHE A 1 205 ? 9.390 27.355 -12.223 1.00 31.08 850 PHE A C 1
ATOM 1491 O O . PHE A 1 205 ? 9.287 26.871 -11.088 1.00 29.87 850 PHE A O 1
ATOM 1499 N N . THR A 1 206 ? 9.895 26.701 -13.248 1.00 26.80 851 THR A N 1
ATOM 1500 C CA . THR A 1 206 ? 10.310 25.325 -13.185 1.00 25.66 851 THR A CA 1
ATOM 1501 C C . THR A 1 206 ? 11.833 25.188 -13.081 1.00 26.29 851 THR A C 1
ATOM 1502 O O . THR A 1 206 ? 12.548 25.894 -13.768 1.00 25.92 851 THR A O 1
ATOM 1506 N N . THR A 1 207 ? 12.282 24.263 -12.284 1.00 25.61 852 THR A N 1
ATOM 1507 C CA . THR A 1 207 ? 13.663 23.871 -12.111 1.00 26.74 852 THR A CA 1
ATOM 1508 C C . THR A 1 207 ? 13.732 22.363 -12.437 1.00 28.00 852 THR A C 1
ATOM 1509 O O . THR A 1 207 ? 13.013 21.585 -11.797 1.00 26.60 852 THR A O 1
ATOM 1513 N N . THR A 1 208 ? 14.522 21.985 -13.397 1.00 23.46 853 THR A N 1
ATOM 1514 C CA . THR A 1 208 ? 14.584 20.574 -13.791 1.00 26.98 853 THR A CA 1
ATOM 1515 C C . THR A 1 208 ? 16.005 20.054 -13.753 1.00 28.56 853 THR A C 1
ATOM 1516 O O . THR A 1 208 ? 16.902 20.746 -14.203 1.00 26.39 853 THR A O 1
ATOM 1520 N N . ARG A 1 209 ? 16.180 18.826 -13.305 1.00 28.59 854 ARG A N 1
ATOM 1521 C CA . ARG A 1 209 ? 17.419 18.121 -13.256 1.00 30.44 854 ARG A CA 1
ATOM 1522 C C . ARG A 1 209 ? 17.202 16.673 -13.777 1.00 30.68 854 ARG A C 1
ATOM 1523 O O . ARG A 1 209 ? 16.136 16.134 -13.590 1.00 26.41 854 ARG A O 1
ATOM 1531 N N . THR A 1 210 ? 18.235 16.132 -14.371 1.00 27.86 855 THR A N 1
ATOM 1532 C CA . THR A 1 210 ? 18.179 14.784 -14.927 1.00 29.88 855 THR A CA 1
ATOM 1533 C C . THR A 1 210 ? 19.482 14.028 -14.680 1.00 30.28 855 THR A C 1
ATOM 1534 O O . THR A 1 210 ? 20.566 14.571 -14.900 1.00 29.36 855 THR A O 1
ATOM 1538 N N . ALA A 1 211 ? 19.398 12.834 -14.157 1.00 29.21 856 ALA A N 1
ATOM 1539 C CA . ALA A 1 211 ? 20.462 11.878 -14.014 1.00 31.87 856 ALA A CA 1
ATOM 1540 C C . ALA A 1 211 ? 20.418 10.995 -15.292 1.00 32.96 856 ALA A C 1
ATOM 1541 O O . ALA A 1 211 ? 19.305 10.740 -15.774 1.00 32.61 856 ALA A O 1
ATOM 1543 N N . ASN A 1 212 ? 21.522 10.650 -15.865 1.00 35.43 857 ASN A N 1
ATOM 1544 C CA . ASN A 1 212 ? 21.643 9.894 -17.078 1.00 35.75 857 ASN A CA 1
ATOM 1545 C C . ASN A 1 212 ? 20.829 10.414 -18.235 1.00 37.12 857 ASN A C 1
ATOM 1546 O O . ASN A 1 212 ? 20.221 9.556 -18.938 1.00 40.14 857 ASN A O 1
ATOM 1552 N N . LYS B 1 1 ? 23.148 9.377 -59.485 1.00 74.97 646 LYS B N 1
ATOM 1553 C CA . LYS B 1 1 ? 24.469 8.874 -59.948 1.00 75.15 646 LYS B CA 1
ATOM 1554 C C . LYS B 1 1 ? 25.437 8.692 -58.794 1.00 74.74 646 LYS B C 1
ATOM 1555 O O . LYS B 1 1 ? 26.270 7.770 -58.810 1.00 75.49 646 LYS B O 1
ATOM 1557 N N . PRO B 1 2 ? 25.386 9.591 -57.828 1.00 73.70 647 PRO B N 1
ATOM 1558 C CA . PRO B 1 2 ? 26.242 9.460 -56.641 1.00 71.86 647 PRO B CA 1
ATOM 1559 C C . PRO B 1 2 ? 25.891 8.121 -55.978 1.00 69.84 647 PRO B C 1
ATOM 1560 O O . PRO B 1 2 ? 24.712 7.845 -55.743 1.00 70.16 647 PRO B O 1
ATOM 1564 N N . ALA B 1 3 ? 26.886 7.281 -55.793 1.00 67.47 648 ALA B N 1
ATOM 1565 C CA . ALA B 1 3 ? 26.659 5.953 -55.204 1.00 66.15 648 ALA B CA 1
ATOM 1566 C C . ALA B 1 3 ? 27.078 5.958 -53.747 1.00 65.03 648 ALA B C 1
ATOM 1567 O O . ALA B 1 3 ? 27.953 6.739 -53.352 1.00 64.85 648 ALA B O 1
ATOM 1569 N N . PRO B 1 4 ? 26.454 5.123 -52.937 1.00 63.60 649 PRO B N 1
ATOM 1570 C CA . PRO B 1 4 ? 26.766 5.058 -51.522 1.00 60.94 649 PRO B CA 1
ATOM 1571 C C . PRO B 1 4 ? 28.162 4.492 -51.299 1.00 57.26 649 PRO B C 1
ATOM 1572 O O . PRO B 1 4 ? 28.672 3.728 -52.120 1.00 55.31 649 PRO B O 1
ATOM 1576 N N . SER B 1 5 ? 28.783 4.859 -50.213 1.00 53.00 650 SER B N 1
ATOM 1577 C CA . SER B 1 5 ? 30.096 4.494 -49.788 1.00 49.75 650 SER B CA 1
ATOM 1578 C C . SER B 1 5 ? 30.053 3.866 -48.391 1.00 49.69 650 SER B C 1
ATOM 1579 O O . SER B 1 5 ? 29.428 4.437 -47.495 1.00 48.10 650 SER B O 1
ATOM 1582 N N . ALA B 1 6 ? 30.708 2.732 -48.220 1.00 48.05 651 ALA B N 1
ATOM 1583 C CA . ALA B 1 6 ? 30.715 2.082 -46.903 1.00 50.01 651 ALA B CA 1
ATOM 1584 C C . ALA B 1 6 ? 31.587 2.887 -45.935 1.00 51.10 651 ALA B C 1
ATOM 1585 O O . ALA B 1 6 ? 31.221 3.124 -44.789 1.00 48.53 651 ALA B O 1
ATOM 1587 N N . GLU B 1 7 ? 32.742 3.319 -46.424 1.00 51.33 652 GLU B N 1
ATOM 1588 C CA . GLU B 1 7 ? 33.705 4.066 -45.667 1.00 53.24 652 GLU B CA 1
ATOM 1589 C C . GLU B 1 7 ? 33.167 5.364 -45.090 1.00 52.89 652 GLU B C 1
ATOM 1590 O O . GLU B 1 7 ? 33.458 5.710 -43.944 1.00 53.82 652 GLU B O 1
ATOM 1591 N N . HIS B 1 8 ? 32.387 6.103 -45.863 1.00 54.81 653 HIS B N 1
ATOM 1592 C CA . HIS B 1 8 ? 31.831 7.366 -45.469 1.00 56.38 653 HIS B CA 1
ATOM 1593 C C . HIS B 1 8 ? 30.490 7.287 -44.778 1.00 55.14 653 HIS B C 1
ATOM 1594 O O . HIS B 1 8 ? 30.162 8.200 -43.995 1.00 53.06 653 HIS B O 1
ATOM 1601 N N . SER B 1 9 ? 29.676 6.291 -45.097 1.00 52.67 654 SER B N 1
ATOM 1602 C CA . SER B 1 9 ? 28.346 6.187 -44.445 1.00 50.54 654 SER B CA 1
ATOM 1603 C C . SER B 1 9 ? 28.565 5.933 -42.960 1.00 48.85 654 SER B C 1
ATOM 1604 O O . SER B 1 9 ? 29.570 5.293 -42.631 1.00 46.52 654 SER B O 1
ATOM 1607 N N . TYR B 1 10 ? 27.697 6.395 -42.088 1.00 46.85 655 TYR B N 1
ATOM 1608 C CA . TYR B 1 10 ? 27.897 6.147 -40.643 1.00 46.32 655 TYR B CA 1
ATOM 1609 C C . TYR B 1 10 ? 26.546 6.095 -39.942 1.00 44.89 655 TYR B C 1
ATOM 1610 O O . TYR B 1 10 ? 25.578 6.558 -40.509 1.00 45.51 655 TYR B O 1
ATOM 1619 N N . ALA B 1 11 ? 26.490 5.639 -38.708 1.00 44.54 656 ALA B N 1
ATOM 1620 C CA . ALA B 1 11 ? 25.202 5.593 -37.989 1.00 44.21 656 ALA B CA 1
ATOM 1621 C C . ALA B 1 11 ? 25.330 6.320 -36.650 1.00 45.19 656 ALA B C 1
ATOM 1622 O O . ALA B 1 11 ? 26.407 6.275 -36.055 1.00 43.13 656 ALA B O 1
ATOM 1624 N N . GLU B 1 12 ? 24.275 6.910 -36.154 1.00 48.09 657 GLU B N 1
ATOM 1625 C CA . GLU B 1 12 ? 24.194 7.638 -34.920 1.00 50.22 657 GLU B CA 1
ATOM 1626 C C . GLU B 1 12 ? 22.834 7.470 -34.234 1.00 47.93 657 GLU B C 1
ATOM 1627 O O . GLU B 1 12 ? 21.805 7.533 -34.892 1.00 46.31 657 GLU B O 1
ATOM 1633 N N . GLY B 1 13 ? 22.838 7.359 -32.918 1.00 46.69 658 GLY B N 1
ATOM 1634 C CA . GLY B 1 13 ? 21.572 7.244 -32.173 1.00 43.36 658 GLY B CA 1
ATOM 1635 C C . GLY B 1 13 ? 21.811 6.607 -30.824 1.00 42.36 658 GLY B C 1
ATOM 1636 O O . GLY B 1 13 ? 22.875 6.007 -30.601 1.00 40.04 658 GLY B O 1
ATOM 1637 N N . GLU B 1 14 ? 20.845 6.669 -29.921 1.00 43.66 659 GLU B N 1
ATOM 1638 C CA . GLU B 1 14 ? 20.984 6.076 -28.604 1.00 43.93 659 GLU B CA 1
ATOM 1639 C C . GLU B 1 14 ? 21.054 4.552 -28.638 1.00 43.31 659 GLU B C 1
ATOM 1640 O O . GLU B 1 14 ? 21.541 3.922 -27.687 1.00 39.82 659 GLU B O 1
ATOM 1646 N N . GLY B 1 15 ? 20.539 3.940 -29.658 1.00 42.84 660 GLY B N 1
ATOM 1647 C CA . GLY B 1 15 ? 20.454 2.534 -29.919 1.00 41.62 660 GLY B CA 1
ATOM 1648 C C . GLY B 1 15 ? 21.849 1.951 -30.177 1.00 41.09 660 GLY B C 1
ATOM 1649 O O . GLY B 1 15 ? 22.064 0.774 -30.184 1.00 41.01 660 GLY B O 1
ATOM 1650 N N . LEU B 1 16 ? 22.814 2.859 -30.321 1.00 40.22 661 LEU B N 1
ATOM 1651 C CA . LEU B 1 16 ? 24.204 2.468 -30.504 1.00 41.61 661 LEU B CA 1
ATOM 1652 C C . LEU B 1 16 ? 25.055 2.824 -29.288 1.00 43.40 661 LEU B C 1
ATOM 1653 O O . LEU B 1 16 ? 26.267 2.565 -29.275 1.00 40.32 661 LEU B O 1
ATOM 1658 N N . VAL B 1 17 ? 24.441 3.413 -28.280 1.00 43.03 662 VAL B N 1
ATOM 1659 C CA . VAL B 1 17 ? 25.137 3.879 -27.085 1.00 44.02 662 VAL B CA 1
ATOM 1660 C C . VAL B 1 17 ? 24.724 3.133 -25.846 1.00 43.81 662 VAL B C 1
ATOM 1661 O O . VAL B 1 17 ? 25.539 2.488 -25.172 1.00 44.92 662 VAL B O 1
ATOM 1665 N N . LYS B 1 18 ? 23.454 3.241 -25.470 1.00 42.40 663 LYS B N 1
ATOM 1666 C CA . LYS B 1 18 ? 22.934 2.535 -24.324 1.00 42.00 663 LYS B CA 1
ATOM 1667 C C . LYS B 1 18 ? 21.466 2.161 -24.599 1.00 38.60 663 LYS B C 1
ATOM 1668 O O . LYS B 1 18 ? 20.699 2.981 -25.079 1.00 37.49 663 LYS B O 1
ATOM 1674 N N . VAL B 1 19 ? 21.173 0.909 -24.347 1.00 36.53 664 VAL B N 1
ATOM 1675 C CA . VAL B 1 19 ? 19.877 0.336 -24.617 1.00 37.27 664 VAL B CA 1
ATOM 1676 C C . VAL B 1 19 ? 19.310 -0.280 -23.349 1.00 36.28 664 VAL B C 1
ATOM 1677 O O . VAL B 1 19 ? 20.087 -0.639 -22.460 1.00 35.94 664 VAL B O 1
ATOM 1681 N N . PHE B 1 20 ? 18.011 -0.316 -23.243 1.00 34.83 665 PHE B N 1
ATOM 1682 C CA . PHE B 1 20 ? 17.324 -0.877 -22.084 1.00 37.99 665 PHE B CA 1
ATOM 1683 C C . PHE B 1 20 ? 16.516 -2.102 -22.550 1.00 37.68 665 PHE B C 1
ATOM 1684 O O . PHE B 1 20 ? 16.041 -2.080 -23.683 1.00 39.93 665 PHE B O 1
ATOM 1692 N N . ASP B 1 21 ? 16.303 -3.073 -21.705 1.00 38.39 666 ASP B N 1
ATOM 1693 C CA . ASP B 1 21 ? 15.570 -4.266 -22.055 1.00 39.64 666 ASP B CA 1
ATOM 1694 C C . ASP B 1 21 ? 14.082 -4.089 -22.170 1.00 40.88 666 ASP B C 1
ATOM 1695 O O . ASP B 1 21 ? 13.399 -5.075 -22.537 1.00 43.14 666 ASP B O 1
ATOM 1700 N N . ASN B 1 22 ? 13.500 -2.928 -21.896 1.00 42.68 667 ASN B N 1
ATOM 1701 C CA . ASN B 1 22 ? 12.054 -2.784 -21.896 1.00 41.97 667 ASN B CA 1
ATOM 1702 C C . ASN B 1 22 ? 11.537 -1.675 -22.774 1.00 42.34 667 ASN B C 1
ATOM 1703 O O . ASN B 1 22 ? 10.371 -1.269 -22.619 1.00 41.98 667 ASN B O 1
ATOM 1708 N N . ALA B 1 23 ? 12.365 -1.165 -23.659 1.00 44.18 668 ALA B N 1
ATOM 1709 C CA . ALA B 1 23 ? 11.990 -0.114 -24.596 1.00 46.76 668 ALA B CA 1
ATOM 1710 C C . ALA B 1 23 ? 12.786 -0.253 -25.888 1.00 48.16 668 ALA B C 1
ATOM 1711 O O . ALA B 1 23 ? 13.974 -0.608 -25.855 1.00 48.96 668 ALA B O 1
ATOM 1713 N N . PRO B 1 24 ? 12.169 0.034 -27.014 1.00 49.01 669 PRO B N 1
ATOM 1714 C CA . PRO B 1 24 ? 12.814 -0.074 -28.299 1.00 49.73 669 PRO B CA 1
ATOM 1715 C C . PRO B 1 24 ? 14.046 0.810 -28.428 1.00 49.83 669 PRO B C 1
ATOM 1716 O O . PRO B 1 24 ? 14.036 1.986 -28.033 1.00 49.96 669 PRO B O 1
ATOM 1720 N N . ALA B 1 25 ? 15.117 0.270 -28.954 1.00 47.58 670 ALA B N 1
ATOM 1721 C CA . ALA B 1 25 ? 16.367 0.905 -29.261 1.00 45.24 670 ALA B CA 1
ATOM 1722 C C . ALA B 1 25 ? 16.293 1.546 -30.644 1.00 45.61 670 ALA B C 1
ATOM 1723 O O . ALA B 1 25 ? 15.838 0.915 -31.593 1.00 45.61 670 ALA B O 1
ATOM 1725 N N . GLU B 1 26 ? 16.656 2.816 -30.759 1.00 45.42 671 GLU B N 1
ATOM 1726 C CA . GLU B 1 26 ? 16.547 3.485 -32.051 1.00 46.45 671 GLU B CA 1
ATOM 1727 C C . GLU B 1 26 ? 17.851 4.174 -32.438 1.00 45.52 671 GLU B C 1
ATOM 1728 O O . GLU B 1 26 ? 18.468 4.815 -31.604 1.00 49.92 671 GLU B O 1
ATOM 1734 N N . PHE B 1 27 ? 18.144 4.186 -33.710 1.00 43.74 672 PHE B N 1
ATOM 1735 C CA . PHE B 1 27 ? 19.312 4.878 -34.257 1.00 44.00 672 PHE B CA 1
ATOM 1736 C C . PHE B 1 27 ? 19.012 5.142 -35.740 1.00 44.46 672 PHE B C 1
ATOM 1737 O O . PHE B 1 27 ? 17.988 4.644 -36.199 1.00 42.94 672 PHE B O 1
ATOM 1745 N N . THR B 1 28 ? 19.813 5.903 -36.409 1.00 46.38 673 THR B N 1
ATOM 1746 C CA . THR B 1 28 ? 19.683 6.267 -37.788 1.00 45.59 673 THR B CA 1
ATOM 1747 C C . THR B 1 28 ? 20.982 6.064 -38.565 1.00 47.22 673 THR B C 1
ATOM 1748 O O . THR B 1 28 ? 22.072 6.397 -38.099 1.00 46.31 673 THR B O 1
ATOM 1752 N N . ILE B 1 29 ? 20.899 5.523 -39.743 1.00 46.52 674 ILE B N 1
ATOM 1753 C CA . ILE B 1 29 ? 21.939 5.318 -40.698 1.00 46.78 674 ILE B CA 1
ATOM 1754 C C . ILE B 1 29 ? 21.921 6.507 -41.690 1.00 48.19 674 ILE B C 1
ATOM 1755 O O . ILE B 1 29 ? 20.875 6.838 -42.226 1.00 50.12 674 ILE B O 1
ATOM 1760 N N . PHE B 1 30 ? 23.003 7.179 -41.847 1.00 49.63 675 PHE B N 1
ATOM 1761 C CA . PHE B 1 30 ? 23.226 8.299 -42.720 1.00 50.45 675 PHE B CA 1
ATOM 1762 C C . PHE B 1 30 ? 24.102 7.867 -43.901 1.00 49.49 675 PHE B C 1
ATOM 1763 O O . PHE B 1 30 ? 25.312 7.728 -43.763 1.00 50.44 675 PHE B O 1
ATOM 1771 N N . ALA B 1 31 ? 23.467 7.596 -45.015 1.00 50.18 676 ALA B N 1
ATOM 1772 C CA . ALA B 1 31 ? 24.126 7.201 -46.238 1.00 51.03 676 ALA B CA 1
ATOM 1773 C C . ALA B 1 31 ? 24.907 8.401 -46.810 1.00 52.61 676 ALA B C 1
ATOM 1774 O O . ALA B 1 31 ? 24.342 9.485 -46.967 1.00 52.18 676 ALA B O 1
ATOM 1776 N N . VAL B 1 32 ? 26.166 8.203 -47.066 1.00 54.87 677 VAL B N 1
ATOM 1777 C CA . VAL B 1 32 ? 27.062 9.210 -47.649 1.00 58.02 677 VAL B CA 1
ATOM 1778 C C . VAL B 1 32 ? 27.697 8.619 -48.910 1.00 60.12 677 VAL B C 1
ATOM 1779 O O . VAL B 1 32 ? 27.801 7.383 -48.953 1.00 60.28 677 VAL B O 1
ATOM 1783 N N . ASP B 1 33 ? 28.113 9.397 -49.874 1.00 63.26 678 ASP B N 1
ATOM 1784 C CA . ASP B 1 33 ? 28.614 8.943 -51.167 1.00 64.31 678 ASP B CA 1
ATOM 1785 C C . ASP B 1 33 ? 30.109 8.817 -51.301 1.00 65.28 678 ASP B C 1
ATOM 1786 O O . ASP B 1 33 ? 30.848 9.233 -50.406 1.00 64.59 678 ASP B O 1
ATOM 1791 N N . THR B 1 34 ? 30.626 8.208 -52.367 1.00 66.57 679 THR B N 1
ATOM 1792 C CA . THR B 1 34 ? 32.006 7.941 -52.641 1.00 70.00 679 THR B CA 1
ATOM 1793 C C . THR B 1 34 ? 32.930 9.162 -52.497 1.00 70.79 679 THR B C 1
ATOM 1794 O O . THR B 1 34 ? 34.111 9.031 -52.165 1.00 71.93 679 THR B O 1
ATOM 1798 N N . LYS B 1 35 ? 32.411 10.295 -52.854 1.00 70.84 680 LYS B N 1
ATOM 1799 C CA . LYS B 1 35 ? 32.935 11.598 -52.846 1.00 71.88 680 LYS B CA 1
ATOM 1800 C C . LYS B 1 35 ? 33.019 12.231 -51.453 1.00 71.21 680 LYS B C 1
ATOM 1801 O O . LYS B 1 35 ? 33.956 12.992 -51.196 1.00 72.24 680 LYS B O 1
ATOM 1802 N N . GLY B 1 36 ? 32.082 11.955 -50.597 1.00 70.08 681 GLY B N 1
ATOM 1803 C CA . GLY B 1 36 ? 31.958 12.362 -49.250 1.00 69.23 681 GLY B CA 1
ATOM 1804 C C . GLY B 1 36 ? 30.846 13.383 -49.000 1.00 68.76 681 GLY B C 1
ATOM 1805 O O . GLY B 1 36 ? 31.013 14.265 -48.141 1.00 69.65 681 GLY B O 1
ATOM 1806 N N . VAL B 1 37 ? 29.760 13.313 -49.709 1.00 68.58 682 VAL B N 1
ATOM 1807 C CA . VAL B 1 37 ? 28.600 14.160 -49.638 1.00 69.43 682 VAL B CA 1
ATOM 1808 C C . VAL B 1 37 ? 27.337 13.356 -49.308 1.00 68.59 682 VAL B C 1
ATOM 1809 O O . VAL B 1 37 ? 27.045 12.335 -49.924 1.00 68.46 682 VAL B O 1
ATOM 1813 N N . ALA B 1 38 ? 26.574 13.833 -48.330 1.00 68.11 683 ALA B N 1
ATOM 1814 C CA . ALA B 1 38 ? 25.343 13.133 -47.953 1.00 66.78 683 ALA B CA 1
ATOM 1815 C C . ALA B 1 38 ? 24.566 12.699 -49.190 1.00 66.01 683 ALA B C 1
ATOM 1816 O O . ALA B 1 38 ? 24.504 13.436 -50.178 1.00 65.61 683 ALA B O 1
ATOM 1818 N N . ARG B 1 39 ? 23.971 11.517 -49.133 1.00 65.32 684 ARG B N 1
AT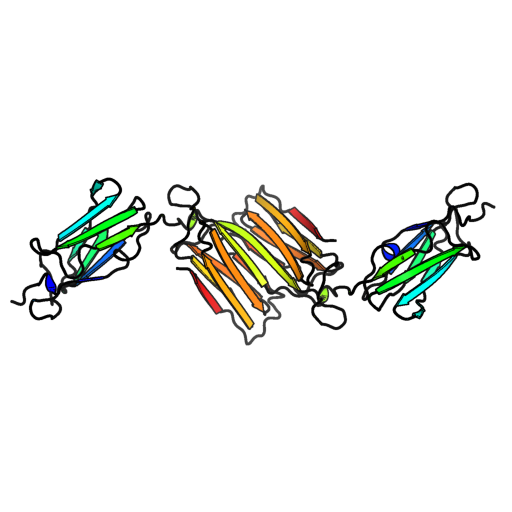OM 1819 C CA . ARG B 1 39 ? 23.139 11.011 -50.226 1.00 64.73 684 ARG B CA 1
ATOM 1820 C C . ARG B 1 39 ? 21.817 11.791 -50.194 1.00 65.48 684 ARG B C 1
ATOM 1821 O O . ARG B 1 39 ? 21.386 12.202 -49.118 1.00 65.19 684 ARG B O 1
ATOM 1829 N N . THR B 1 40 ? 21.273 12.061 -51.352 1.00 67.01 685 THR B N 1
ATOM 1830 C CA . THR B 1 40 ? 20.083 12.879 -51.493 1.00 68.89 685 THR B CA 1
ATOM 1831 C C . THR B 1 40 ? 18.792 12.122 -51.357 1.00 68.19 685 THR B C 1
ATOM 1832 O O . THR B 1 40 ? 17.791 12.661 -50.848 1.00 67.66 685 THR B O 1
ATOM 1836 N N . ASP B 1 41 ? 18.749 10.863 -51.794 1.00 67.84 686 ASP B N 1
ATOM 1837 C CA . ASP B 1 41 ? 17.510 10.080 -51.698 1.00 66.94 686 ASP B CA 1
ATOM 1838 C C . ASP B 1 41 ? 17.785 8.664 -51.219 1.00 64.73 686 ASP B C 1
ATOM 1839 O O . ASP B 1 41 ? 18.919 8.321 -50.880 1.00 64.04 686 ASP B O 1
ATOM 1844 N N . GLY B 1 42 ? 16.755 7.823 -51.173 1.00 63.83 687 GLY B N 1
ATOM 1845 C CA . GLY B 1 42 ? 16.847 6.475 -50.703 1.00 63.09 687 GLY B CA 1
ATOM 1846 C C . GLY B 1 42 ? 17.252 5.437 -51.722 1.00 62.44 687 GLY B C 1
ATOM 1847 O O . GLY B 1 42 ? 17.916 5.713 -52.723 1.00 61.67 687 GLY B O 1
ATOM 1848 N N . GLY B 1 43 ? 16.904 4.183 -51.463 1.00 61.54 688 GLY B N 1
ATOM 1849 C CA . GLY B 1 43 ? 17.114 3.030 -52.218 1.00 59.53 688 GLY B CA 1
ATOM 1850 C C . GLY B 1 43 ? 18.435 2.328 -52.114 1.00 58.00 688 GLY B C 1
ATOM 1851 O O . GLY B 1 43 ? 18.674 1.354 -52.875 1.00 59.84 688 GLY B O 1
ATOM 1852 N N . ASP B 1 44 ? 19.348 2.755 -51.286 1.00 56.31 689 ASP B N 1
ATOM 1853 C CA . ASP B 1 44 ? 20.643 2.112 -51.086 1.00 54.80 689 ASP B CA 1
ATOM 1854 C C . ASP B 1 44 ? 20.445 0.875 -50.193 1.00 50.80 689 ASP B C 1
ATOM 1855 O O . ASP B 1 44 ? 19.674 0.934 -49.246 1.00 50.26 689 ASP B O 1
ATOM 1860 N N . PRO B 1 45 ? 21.119 -0.206 -50.521 1.00 47.95 690 PRO B N 1
ATOM 1861 C CA . PRO B 1 45 ? 20.958 -1.448 -49.786 1.00 47.32 690 PRO B CA 1
ATOM 1862 C C . PRO B 1 45 ? 21.751 -1.541 -48.521 1.00 45.79 690 PRO B C 1
ATOM 1863 O O . PRO B 1 45 ? 22.858 -2.111 -48.540 1.00 44.29 690 PRO B O 1
ATOM 1867 N N . PHE B 1 46 ? 21.230 -1.087 -47.387 1.00 46.65 691 PHE B N 1
ATOM 1868 C CA . PHE B 1 46 ? 21.903 -1.253 -46.105 1.00 44.77 691 PHE B CA 1
ATOM 1869 C C . PHE B 1 46 ? 21.212 -2.379 -45.306 1.00 44.10 691 PHE B C 1
ATOM 1870 O O . PHE B 1 46 ? 19.984 -2.397 -45.209 1.00 40.45 691 PHE B O 1
ATOM 1878 N N . GLU B 1 47 ? 21.985 -3.258 -44.701 1.00 42.25 692 GLU B N 1
ATOM 1879 C CA . GLU B 1 47 ? 21.481 -4.327 -43.861 1.00 43.12 692 GLU B CA 1
ATOM 1880 C C . GLU B 1 47 ? 21.985 -4.118 -42.424 1.00 43.93 692 GLU B C 1
ATOM 1881 O O . GLU B 1 47 ? 23.006 -3.468 -42.227 1.00 40.04 692 GLU B O 1
ATOM 1887 N N . VAL B 1 48 ? 21.244 -4.640 -41.465 1.00 43.38 693 VAL B N 1
ATOM 1888 C CA . VAL B 1 48 ? 21.630 -4.517 -40.066 1.00 42.99 693 VAL B CA 1
ATOM 1889 C C . VAL B 1 48 ? 21.623 -5.907 -39.416 1.00 42.19 693 VAL B C 1
ATOM 1890 O O . VAL B 1 48 ? 20.556 -6.515 -39.345 1.00 42.94 693 VAL B O 1
ATOM 1894 N N . ALA B 1 49 ? 22.756 -6.381 -38.970 1.00 40.85 694 ALA B N 1
ATOM 1895 C CA . ALA B 1 49 ? 22.863 -7.668 -38.291 1.00 40.73 694 ALA B CA 1
ATOM 1896 C C . ALA B 1 49 ? 23.130 -7.424 -36.805 1.00 41.92 694 ALA B C 1
ATOM 1897 O O . ALA B 1 49 ? 24.157 -6.848 -36.450 1.00 40.89 694 ALA B O 1
ATOM 1899 N N . ILE B 1 50 ? 22.205 -7.815 -35.949 1.00 38.97 695 ILE B N 1
ATOM 1900 C CA . ILE B 1 50 ? 22.377 -7.608 -34.517 1.00 39.16 695 ILE B CA 1
ATOM 1901 C C . ILE B 1 50 ? 22.360 -8.948 -33.789 1.00 38.61 695 ILE B C 1
ATOM 1902 O O . ILE B 1 50 ? 21.378 -9.674 -33.876 1.00 39.23 695 ILE B O 1
ATOM 1907 N N . ASN B 1 51 ? 23.417 -9.283 -33.096 1.00 42.13 696 ASN B N 1
ATOM 1908 C CA . ASN B 1 51 ? 23.567 -10.502 -32.323 1.00 46.00 696 ASN B CA 1
ATOM 1909 C C . ASN B 1 51 ? 23.670 -10.176 -30.835 1.00 46.24 696 ASN B C 1
ATOM 1910 O O . ASN B 1 51 ? 24.568 -9.457 -30.410 1.00 46.90 696 ASN B O 1
ATOM 1915 N N . GLY B 1 52 ? 22.768 -10.672 -30.017 1.00 47.35 697 GLY B N 1
ATOM 1916 C CA . GLY B 1 52 ? 22.662 -10.478 -28.624 1.00 48.83 697 GLY B CA 1
ATOM 1917 C C . GLY B 1 52 ? 23.174 -11.599 -27.748 1.00 49.99 697 GLY B C 1
ATOM 1918 O O . GLY B 1 52 ? 23.863 -12.516 -28.199 1.00 49.57 697 GLY B O 1
ATOM 1919 N N . PRO B 1 53 ? 22.865 -11.540 -26.452 1.00 52.46 698 PRO B N 1
ATOM 1920 C CA . PRO B 1 53 ? 23.315 -12.505 -25.484 1.00 53.81 698 PRO B CA 1
ATOM 1921 C C . PRO B 1 53 ? 22.947 -13.945 -25.832 1.00 54.94 698 PRO B C 1
ATOM 1922 O O . PRO B 1 53 ? 21.849 -14.207 -26.309 1.00 53.82 698 PRO B O 1
ATOM 1926 N N . ASP B 1 54 ? 23.843 -14.880 -25.548 1.00 57.97 699 ASP B N 1
ATOM 1927 C CA . ASP B 1 54 ? 23.668 -16.287 -25.753 1.00 59.94 699 ASP B CA 1
ATOM 1928 C C . ASP B 1 54 ? 23.183 -16.684 -27.122 1.00 61.09 699 ASP B C 1
ATOM 1929 O O . ASP B 1 54 ? 22.289 -17.536 -27.260 1.00 61.56 699 ASP B O 1
ATOM 1930 N N . GLY B 1 55 ? 23.748 -16.088 -28.163 1.00 62.11 700 GLY B N 1
ATOM 1931 C CA . GLY B 1 55 ? 23.397 -16.387 -29.524 1.00 62.08 700 GLY B CA 1
ATOM 1932 C C . GLY B 1 55 ? 22.076 -15.830 -29.972 1.00 62.13 700 GLY B C 1
ATOM 1933 O O . GLY B 1 55 ? 21.566 -16.226 -31.036 1.00 62.19 700 GLY B O 1
ATOM 1934 N N . LEU B 1 56 ? 21.482 -14.908 -29.215 1.00 61.29 701 LEU B N 1
ATOM 1935 C CA . LEU B 1 56 ? 20.187 -14.328 -29.656 1.00 59.98 701 LEU B CA 1
ATOM 1936 C C . LEU B 1 56 ? 20.369 -13.640 -30.987 1.00 58.16 701 LEU B C 1
ATOM 1937 O O . LEU B 1 56 ? 21.406 -13.022 -31.239 1.00 57.86 701 LEU B O 1
ATOM 1942 N N . VAL B 1 57 ? 19.456 -13.835 -31.935 1.00 56.70 702 VAL B N 1
ATOM 1943 C CA . VAL B 1 57 ? 19.612 -13.058 -33.194 1.00 55.06 702 VAL B CA 1
ATOM 1944 C C . VAL B 1 57 ? 18.413 -12.095 -33.205 1.00 54.72 702 VAL B C 1
ATOM 1945 O O . VAL B 1 57 ? 17.277 -12.535 -33.053 1.00 55.10 702 VAL B O 1
ATOM 1949 N N . VAL B 1 58 ? 18.706 -10.814 -33.157 1.00 53.11 703 VAL B N 1
ATOM 1950 C CA . VAL B 1 58 ? 17.714 -9.766 -33.121 1.00 51.50 703 VAL B CA 1
ATOM 1951 C C . VAL B 1 58 ? 17.344 -9.319 -34.528 1.00 52.75 703 VAL B C 1
ATOM 1952 O O . VAL B 1 58 ? 18.229 -9.141 -35.366 1.00 53.52 703 VAL B O 1
ATOM 1956 N N . ASP B 1 59 ? 16.055 -9.151 -34.770 1.00 53.62 704 ASP B N 1
ATOM 1957 C CA . ASP B 1 59 ? 15.618 -8.695 -36.102 1.00 54.25 704 ASP B CA 1
ATOM 1958 C C . ASP B 1 59 ? 15.392 -7.182 -36.060 1.00 53.60 704 ASP B C 1
ATOM 1959 O O . ASP B 1 59 ? 14.390 -6.713 -35.514 1.00 55.25 704 ASP B O 1
ATOM 1960 N N . ALA B 1 60 ? 16.326 -6.425 -36.608 1.00 51.68 705 ALA B N 1
ATOM 1961 C CA . ALA B 1 60 ? 16.176 -4.961 -36.637 1.00 49.57 705 ALA B CA 1
ATOM 1962 C C . ALA B 1 60 ? 15.179 -4.591 -37.739 1.00 48.64 705 ALA B C 1
ATOM 1963 O O . ALA B 1 60 ? 15.181 -5.242 -38.787 1.00 47.63 705 ALA B O 1
ATOM 1965 N N . LYS B 1 61 ? 14.386 -3.591 -37.555 1.00 49.65 706 LYS B N 1
ATOM 1966 C CA . LYS B 1 61 ? 13.469 -3.011 -38.483 1.00 51.07 706 LYS B CA 1
ATOM 1967 C C . LYS B 1 61 ? 14.090 -1.735 -39.090 1.00 50.68 706 LYS B C 1
ATOM 1968 O O . LYS B 1 61 ? 14.362 -0.769 -38.374 1.00 48.87 706 LYS B O 1
ATOM 1974 N N . VAL B 1 62 ? 14.375 -1.782 -40.372 1.00 49.19 707 VAL B N 1
ATOM 1975 C CA . VAL B 1 62 ? 14.963 -0.682 -41.092 1.00 50.68 707 VAL B CA 1
ATOM 1976 C C . VAL B 1 62 ? 13.960 -0.032 -42.051 1.00 53.21 707 VAL B C 1
ATOM 1977 O O . VAL B 1 62 ? 13.424 -0.722 -42.929 1.00 54.83 707 VAL B O 1
ATOM 1981 N N . THR B 1 63 ? 13.766 1.245 -41.970 1.00 54.58 708 THR B N 1
ATOM 1982 C CA . THR B 1 63 ? 12.912 2.083 -42.711 1.00 56.00 708 THR B CA 1
ATOM 1983 C C . THR B 1 63 ? 13.659 3.120 -43.555 1.00 57.05 708 THR B C 1
ATOM 1984 O O . THR B 1 63 ? 14.328 4.014 -43.070 1.00 56.33 708 THR B O 1
ATOM 1988 N N . ASP B 1 64 ? 13.484 2.977 -44.851 1.00 58.17 709 ASP B N 1
ATOM 1989 C CA . ASP B 1 64 ? 14.085 3.912 -45.815 1.00 59.39 709 ASP B CA 1
ATOM 1990 C C . ASP B 1 64 ? 13.228 5.189 -45.863 1.00 60.82 709 ASP B C 1
ATOM 1991 O O . ASP B 1 64 ? 12.100 5.145 -46.357 1.00 61.63 709 ASP B O 1
ATOM 1996 N N . ASN B 1 65 ? 13.748 6.283 -45.359 1.00 62.83 710 ASN B N 1
ATOM 1997 C CA . ASN B 1 65 ? 13.077 7.558 -45.269 1.00 65.23 710 ASN B CA 1
ATOM 1998 C C . ASN B 1 65 ? 13.040 8.341 -46.563 1.00 69.15 710 ASN B C 1
ATOM 1999 O O . ASN B 1 65 ? 12.282 9.326 -46.684 1.00 70.81 710 ASN B O 1
ATOM 2004 N N . ASN B 1 66 ? 13.855 7.976 -47.531 1.00 71.68 711 ASN B N 1
ATOM 2005 C CA . ASN B 1 66 ? 13.901 8.614 -48.828 1.00 74.11 711 ASN B CA 1
ATOM 2006 C C . ASN B 1 66 ? 14.563 9.992 -48.795 1.00 74.51 711 ASN B C 1
ATOM 2007 O O . ASN B 1 66 ? 14.301 10.834 -49.666 1.00 75.52 711 ASN B O 1
ATOM 2012 N N . ASP B 1 67 ? 15.451 10.202 -47.856 1.00 73.56 712 ASP B N 1
ATOM 2013 C CA . ASP B 1 67 ? 16.209 11.394 -47.615 1.00 71.77 712 ASP B CA 1
ATOM 2014 C C . ASP B 1 67 ? 17.735 11.111 -47.787 1.00 68.88 712 ASP B C 1
ATOM 2015 O O . ASP B 1 67 ? 18.535 12.017 -47.857 1.00 68.14 712 ASP B O 1
ATOM 2020 N N . GLY B 1 68 ? 18.029 9.828 -47.626 1.00 65.66 713 GLY B N 1
ATOM 2021 C CA . GLY B 1 68 ? 19.419 9.373 -47.582 1.00 62.45 713 GLY B CA 1
ATOM 2022 C C . GLY B 1 68 ? 19.688 8.951 -46.103 1.00 59.77 713 GLY B C 1
ATOM 2023 O O . GLY B 1 68 ? 20.808 8.757 -45.740 1.00 58.76 713 GLY B O 1
ATOM 2024 N N . THR B 1 69 ? 18.603 8.880 -45.354 1.00 58.23 714 THR B N 1
ATOM 2025 C CA . THR B 1 69 ? 18.625 8.450 -43.966 1.00 57.37 714 THR B CA 1
ATOM 2026 C C . THR B 1 69 ? 17.700 7.220 -43.818 1.00 56.04 714 THR B C 1
ATOM 2027 O O . THR B 1 69 ? 16.684 7.143 -44.522 1.00 54.83 714 THR B O 1
ATOM 2031 N N . TYR B 1 70 ? 18.053 6.281 -43.000 1.00 52.79 715 TYR B N 1
ATOM 2032 C CA . TYR B 1 70 ? 17.388 5.044 -42.713 1.00 51.40 715 TYR B CA 1
ATOM 2033 C C . TYR B 1 70 ? 17.170 4.867 -41.223 1.00 51.74 715 TYR B C 1
ATOM 2034 O O . TYR B 1 70 ? 18.127 4.721 -40.464 1.00 49.61 715 TYR B O 1
ATOM 2043 N N . GLY B 1 71 ? 15.937 4.927 -40.731 1.00 50.58 716 GLY B N 1
ATOM 2044 C CA . GLY B 1 71 ? 15.694 4.746 -39.299 1.00 49.87 716 GLY B CA 1
ATOM 2045 C C . GLY B 1 71 ? 15.698 3.263 -38.939 1.00 50.17 716 GLY B C 1
ATOM 2046 O O . GLY B 1 71 ? 15.051 2.455 -39.590 1.00 51.03 716 GLY B O 1
ATOM 2047 N N . VAL B 1 72 ? 16.380 2.843 -37.926 1.00 47.69 717 VAL B N 1
ATOM 2048 C CA . VAL B 1 72 ? 16.509 1.534 -37.395 1.00 46.67 717 VAL B CA 1
ATOM 2049 C C . VAL B 1 72 ? 15.947 1.458 -35.970 1.00 47.65 717 VAL B C 1
ATOM 2050 O O . VAL B 1 72 ? 16.277 2.293 -35.124 1.00 48.56 717 VAL B O 1
ATOM 2054 N N . VAL B 1 73 ? 15.084 0.498 -35.743 1.00 46.42 718 VAL B N 1
ATOM 2055 C CA . VAL B 1 73 ? 14.504 0.234 -34.439 1.00 46.65 718 VAL B CA 1
ATOM 2056 C C . VAL B 1 73 ? 14.666 -1.259 -34.130 1.00 44.58 718 VAL B C 1
ATOM 2057 O O . VAL B 1 73 ? 14.444 -2.085 -34.999 1.00 43.96 718 VAL B O 1
ATOM 2061 N N . TYR B 1 74 ? 14.988 -1.625 -32.919 1.00 41.07 719 TYR B N 1
ATOM 2062 C CA . TYR B 1 74 ? 15.147 -3.055 -32.613 1.00 41.34 719 TYR B CA 1
ATOM 2063 C C . TYR B 1 74 ? 14.886 -3.280 -31.135 1.00 43.21 719 TYR B C 1
ATOM 2064 O O . TYR B 1 74 ? 15.145 -2.371 -30.352 1.00 45.10 719 TYR B O 1
ATOM 2073 N N . ASP B 1 75 ? 14.413 -4.457 -30.776 1.00 43.40 720 ASP B N 1
ATOM 2074 C CA . ASP B 1 75 ? 14.224 -4.795 -29.381 1.00 44.65 720 ASP B CA 1
ATOM 2075 C C . ASP B 1 75 ? 15.438 -5.610 -28.884 1.00 44.86 720 ASP B C 1
ATOM 2076 O O . ASP B 1 75 ? 15.978 -6.436 -29.613 1.00 42.47 720 ASP B O 1
ATOM 2081 N N . ALA B 1 76 ? 15.822 -5.329 -27.674 1.00 42.16 721 ALA B N 1
ATOM 2082 C CA . ALA B 1 76 ? 16.910 -6.012 -26.984 1.00 43.11 721 ALA B CA 1
ATOM 2083 C C . ALA B 1 76 ? 16.380 -6.453 -25.617 1.00 45.06 721 ALA B C 1
ATOM 2084 O O . ALA B 1 76 ? 16.591 -5.750 -24.635 1.00 46.46 721 ALA B O 1
ATOM 2086 N N . PRO B 1 77 ? 15.636 -7.550 -25.568 1.00 46.82 722 PRO B N 1
ATOM 2087 C CA . PRO B 1 77 ? 14.953 -7.985 -24.382 1.00 47.53 722 PRO B CA 1
ATOM 2088 C C . PRO B 1 77 ? 15.748 -8.622 -23.300 1.00 48.11 722 PRO B C 1
ATOM 2089 O O . PRO B 1 77 ? 15.194 -8.929 -22.209 1.00 48.03 722 PRO B O 1
ATOM 2093 N N . VAL B 1 78 ? 17.016 -8.922 -23.511 1.00 47.66 723 VAL B N 1
ATOM 2094 C CA . VAL B 1 78 ? 17.827 -9.570 -22.498 1.00 49.25 723 VAL B CA 1
ATOM 2095 C C . VAL B 1 78 ? 19.066 -8.729 -22.193 1.00 49.30 723 VAL B C 1
ATOM 2096 O O . VAL B 1 78 ? 19.863 -8.423 -23.073 1.00 50.85 723 VAL B O 1
ATOM 2100 N N . GLU B 1 79 ? 19.189 -8.343 -20.943 1.00 47.82 724 GLU B N 1
ATOM 2101 C CA . GLU B 1 79 ? 20.360 -7.559 -20.513 1.00 46.37 724 GLU B CA 1
ATOM 2102 C C . GLU B 1 79 ? 21.618 -8.212 -21.075 1.00 43.38 724 GLU B C 1
ATOM 2103 O O . GLU B 1 79 ? 21.683 -9.450 -21.139 1.00 43.68 724 GLU B O 1
ATOM 2109 N N . GLY B 1 80 ? 22.598 -7.421 -21.461 1.00 42.40 725 GLY B N 1
ATOM 2110 C CA . GLY B 1 80 ? 23.868 -7.929 -21.959 1.00 43.39 725 GLY B CA 1
ATOM 2111 C C . GLY B 1 80 ? 24.396 -7.137 -23.140 1.00 43.85 725 GLY B C 1
ATOM 2112 O O . GLY B 1 80 ? 23.941 -6.046 -23.439 1.00 44.12 725 GLY B O 1
ATOM 2113 N N . ASN B 1 81 ? 25.371 -7.711 -23.855 1.00 43.31 726 ASN B N 1
ATOM 2114 C CA . ASN B 1 81 ? 25.979 -7.069 -24.996 1.00 44.01 726 ASN B CA 1
ATOM 2115 C C . ASN B 1 81 ? 25.274 -7.445 -26.304 1.00 44.58 726 ASN B C 1
ATOM 2116 O O . ASN B 1 81 ? 24.944 -8.610 -26.521 1.00 46.96 726 ASN B O 1
ATOM 2121 N N . TYR B 1 82 ? 25.049 -6.472 -27.142 1.00 42.97 727 TYR B N 1
ATOM 2122 C CA . TYR B 1 82 ? 24.454 -6.531 -28.417 1.00 43.00 727 TYR B CA 1
ATOM 2123 C C . TYR B 1 82 ? 25.388 -5.961 -29.496 1.00 42.33 727 TYR B C 1
ATOM 2124 O O . TYR B 1 82 ? 25.546 -4.756 -29.607 1.00 42.19 727 TYR B O 1
ATOM 2133 N N . ASN B 1 83 ? 25.995 -6.841 -30.260 1.00 41.07 728 ASN B N 1
ATOM 2134 C CA . ASN B 1 83 ? 26.836 -6.491 -31.380 1.00 40.27 728 ASN B CA 1
ATOM 2135 C C . ASN B 1 83 ? 25.966 -6.101 -32.577 1.00 39.70 728 ASN B C 1
ATOM 2136 O O . ASN B 1 83 ? 25.184 -6.868 -33.102 1.00 38.87 728 ASN B O 1
ATOM 2141 N N . VAL B 1 84 ? 26.070 -4.850 -32.966 1.00 38.89 729 VAL B N 1
ATOM 2142 C CA . VAL B 1 84 ? 25.315 -4.262 -34.057 1.00 38.38 729 VAL B CA 1
ATOM 2143 C C . VAL B 1 84 ? 26.244 -3.965 -35.230 1.00 40.63 729 VAL B C 1
ATOM 2144 O O . VAL B 1 84 ? 27.208 -3.228 -35.068 1.00 40.70 729 VAL B O 1
ATOM 2148 N N . ASN B 1 85 ? 25.935 -4.449 -36.403 1.00 40.71 730 ASN B N 1
ATOM 2149 C CA . ASN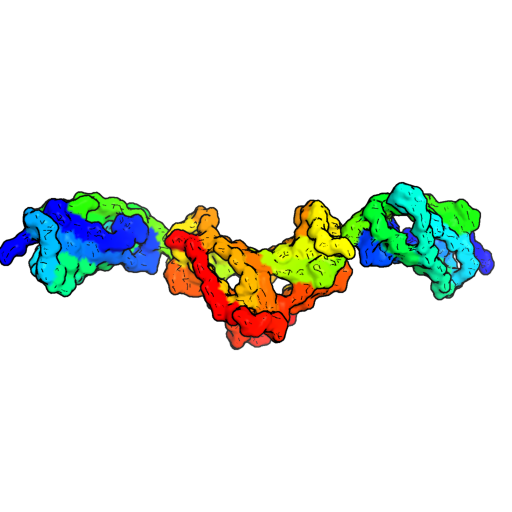 B 1 85 ? 26.757 -4.287 -37.575 1.00 42.02 730 ASN B CA 1
ATOM 2150 C C . ASN B 1 85 ? 25.931 -3.827 -38.763 1.00 40.33 730 ASN B C 1
ATOM 2151 O O . ASN B 1 85 ? 25.176 -4.617 -39.329 1.00 41.02 730 ASN B O 1
ATOM 2156 N N . VAL B 1 86 ? 26.068 -2.564 -39.122 1.00 39.95 731 VAL B N 1
ATOM 2157 C CA . VAL B 1 86 ? 25.369 -2.021 -40.292 1.00 39.98 731 VAL B CA 1
ATOM 2158 C C . VAL B 1 86 ? 26.331 -2.136 -41.485 1.00 43.15 731 VAL B C 1
ATOM 2159 O O . VAL B 1 86 ? 27.438 -1.618 -41.396 1.00 43.75 731 VAL B O 1
ATOM 2163 N N . THR B 1 87 ? 25.943 -2.886 -42.486 1.00 43.79 732 THR B N 1
ATOM 2164 C CA . THR B 1 87 ? 26.752 -3.121 -43.664 1.00 43.26 732 THR B CA 1
ATOM 2165 C C . THR B 1 87 ? 26.070 -2.572 -44.924 1.00 43.96 732 THR B C 1
ATOM 2166 O O . THR B 1 87 ? 24.855 -2.447 -44.988 1.00 43.03 732 THR B O 1
ATOM 2170 N N . LEU B 1 88 ? 26.849 -2.239 -45.911 1.00 43.80 733 LEU B N 1
ATOM 2171 C CA . LEU B 1 88 ? 26.502 -1.790 -47.212 1.00 44.22 733 LEU B CA 1
ATOM 2172 C C . LEU B 1 88 ? 27.079 -2.785 -48.252 1.00 42.53 733 LEU B C 1
ATOM 2173 O O . LEU B 1 88 ? 28.273 -2.853 -48.470 1.00 40.82 733 LEU B O 1
ATOM 2178 N N . ARG B 1 89 ? 26.176 -3.614 -48.778 1.00 39.62 734 ARG B N 1
ATOM 2179 C CA . ARG B 1 89 ? 26.602 -4.661 -49.713 1.00 38.23 734 ARG B CA 1
ATOM 2180 C C . ARG B 1 89 ? 27.705 -5.505 -49.090 1.00 37.92 734 ARG B C 1
ATOM 2181 O O . ARG B 1 89 ? 28.730 -5.774 -49.721 1.00 41.47 734 ARG B O 1
ATOM 2189 N N . GLY B 1 90 ? 27.514 -5.906 -47.844 1.00 37.11 735 GLY B N 1
ATOM 2190 C CA . GLY B 1 90 ? 28.435 -6.722 -47.123 1.00 37.37 735 GLY B CA 1
ATOM 2191 C C . GLY B 1 90 ? 29.555 -6.031 -46.406 1.00 37.06 735 GLY B C 1
ATOM 2192 O O . GLY B 1 90 ? 30.215 -6.687 -45.558 1.00 39.92 735 GLY B O 1
ATOM 2193 N N . ASN B 1 91 ? 29.868 -4.776 -46.691 1.00 35.05 736 ASN B N 1
ATOM 2194 C CA . ASN B 1 91 ? 30.975 -4.084 -46.042 1.00 39.11 736 ASN B CA 1
ATOM 2195 C C . ASN B 1 91 ? 30.495 -3.249 -44.847 1.00 38.33 736 ASN B C 1
ATOM 2196 O O . ASN B 1 91 ? 29.687 -2.342 -45.016 1.00 35.07 736 ASN B O 1
ATOM 2201 N N . PRO B 1 92 ? 31.073 -3.481 -43.699 1.00 40.34 737 PRO B N 1
ATOM 2202 C CA . PRO B 1 92 ? 30.726 -2.700 -42.507 1.00 43.41 737 PRO B CA 1
ATOM 2203 C C . PRO B 1 92 ? 30.918 -1.213 -42.780 1.00 43.27 737 PRO B C 1
ATOM 2204 O O . PRO B 1 92 ? 31.954 -0.823 -43.342 1.00 44.78 737 PRO B O 1
ATOM 2208 N N . ILE B 1 93 ? 29.939 -0.384 -42.484 1.00 41.21 738 ILE B N 1
ATOM 2209 C CA . ILE B 1 93 ? 30.061 1.063 -42.704 1.00 42.83 738 ILE B CA 1
ATOM 2210 C C . ILE B 1 93 ? 30.938 1.677 -41.620 1.00 41.38 738 ILE B C 1
ATOM 2211 O O . ILE B 1 93 ? 31.515 0.933 -40.804 1.00 39.87 738 ILE B O 1
ATOM 2216 N N . LYS B 1 94 ? 31.164 2.962 -41.645 1.00 45.41 739 LYS B N 1
ATOM 2217 C CA . LYS B 1 94 ? 32.025 3.667 -40.716 1.00 49.69 739 LYS B CA 1
ATOM 2218 C C . LYS B 1 94 ? 31.610 3.417 -39.264 1.00 48.98 739 LYS B C 1
ATOM 2219 O O . LYS B 1 94 ? 30.473 3.637 -38.888 1.00 48.14 739 LYS B O 1
ATOM 2225 N N . ASN B 1 95 ? 32.554 2.915 -38.498 1.00 49.43 740 ASN B N 1
ATOM 2226 C CA . ASN B 1 95 ? 32.501 2.620 -37.120 1.00 51.62 740 ASN B CA 1
ATOM 2227 C C . ASN B 1 95 ? 31.626 1.436 -36.742 1.00 52.28 740 ASN B C 1
ATOM 2228 O O . ASN B 1 95 ? 31.070 1.348 -35.654 1.00 51.83 740 ASN B O 1
ATOM 2233 N N . MET B 1 96 ? 31.578 0.477 -37.654 1.00 50.01 741 MET B N 1
ATOM 2234 C CA . MET B 1 96 ? 30.867 -0.776 -37.498 1.00 47.23 741 MET B CA 1
ATOM 2235 C C . MET B 1 96 ? 31.860 -1.939 -37.603 1.00 47.62 741 MET B C 1
ATOM 2236 O O . MET B 1 96 ? 32.844 -1.802 -38.338 1.00 46.55 741 MET B O 1
ATOM 2241 N N . PRO B 1 97 ? 31.617 -3.018 -36.901 1.00 49.11 742 PRO B N 1
ATOM 2242 C CA . PRO B 1 97 ? 30.483 -3.161 -36.006 1.00 48.63 742 PRO B CA 1
ATOM 2243 C C . PRO B 1 97 ? 30.751 -2.459 -34.677 1.00 50.05 742 PRO B C 1
ATOM 2244 O O . PRO B 1 97 ? 31.885 -2.023 -34.426 1.00 49.00 742 PRO B O 1
ATOM 2248 N N . ILE B 1 98 ? 29.773 -2.378 -33.814 1.00 48.37 743 ILE B N 1
ATOM 2249 C CA . ILE B 1 98 ? 29.828 -1.739 -32.537 1.00 47.31 743 ILE B CA 1
ATOM 2250 C C . ILE B 1 98 ? 29.083 -2.529 -31.461 1.00 47.24 743 ILE B C 1
ATOM 2251 O O . ILE B 1 98 ? 27.943 -2.933 -31.631 1.00 46.19 743 ILE B O 1
ATOM 2256 N N . ASP B 1 99 ? 29.773 -2.751 -30.355 1.00 46.97 744 ASP B N 1
ATOM 2257 C CA . ASP B 1 99 ? 29.145 -3.432 -29.207 1.00 47.24 744 ASP B CA 1
ATOM 2258 C C . ASP B 1 99 ? 28.322 -2.391 -28.451 1.00 46.26 744 ASP B C 1
ATOM 2259 O O . ASP B 1 99 ? 28.807 -1.260 -28.243 1.00 47.16 744 ASP B O 1
ATOM 2264 N N . VAL B 1 100 ? 27.101 -2.678 -28.131 1.00 44.81 745 VAL B N 1
ATOM 2265 C CA . VAL B 1 100 ? 26.145 -1.848 -27.468 1.00 42.77 745 VAL B CA 1
ATOM 2266 C C . VAL B 1 100 ? 25.629 -2.534 -26.196 1.00 41.68 745 VAL B C 1
ATOM 2267 O O . VAL B 1 100 ? 25.080 -3.613 -26.258 1.00 39.87 745 VAL B O 1
ATOM 2271 N N . LYS B 1 101 ? 25.801 -1.846 -25.087 1.00 41.97 746 LYS B N 1
ATOM 2272 C CA . LYS B 1 101 ? 25.375 -2.353 -23.798 1.00 41.95 746 LYS B CA 1
ATOM 2273 C C . LYS B 1 101 ? 23.866 -2.163 -23.594 1.00 40.54 746 LYS B C 1
ATOM 2274 O O . LYS B 1 101 ? 23.363 -1.068 -23.828 1.00 38.81 746 LYS B O 1
ATOM 2280 N N . CYS B 1 102 ? 23.177 -3.170 -23.166 1.00 40.18 747 CYS B N 1
ATOM 2281 C CA . CYS B 1 102 ? 21.796 -3.229 -22.819 1.00 39.33 747 CYS B CA 1
ATOM 2282 C C . CYS B 1 102 ? 21.715 -3.603 -21.315 1.00 40.57 747 CYS B C 1
ATOM 2283 O O . CYS B 1 102 ? 22.446 -4.476 -20.873 1.00 40.46 747 CYS B O 1
ATOM 2286 N N . ILE B 1 103 ? 20.954 -2.825 -20.589 1.00 39.79 748 ILE B N 1
ATOM 2287 C CA . ILE B 1 103 ? 20.763 -3.047 -19.166 1.00 38.53 748 ILE B CA 1
ATOM 2288 C C . ILE B 1 103 ? 19.237 -3.095 -18.913 1.00 38.75 748 ILE B C 1
ATOM 2289 O O . ILE B 1 103 ? 18.489 -2.541 -19.730 1.00 38.75 748 ILE B O 1
ATOM 2294 N N . GLU B 1 104 ? 18.792 -3.777 -17.950 1.00 37.65 749 GLU B N 1
ATOM 2295 C CA . GLU B 1 104 ? 17.484 -3.837 -17.361 1.00 38.38 749 GLU B CA 1
ATOM 2296 C C . GLU B 1 104 ? 16.998 -2.371 -17.221 1.00 40.14 749 GLU B C 1
ATOM 2297 O O . GLU B 1 104 ? 17.764 -1.516 -16.780 1.00 38.15 749 GLU B O 1
ATOM 2303 N N . GLY B 1 105 ? 15.852 -2.091 -17.788 1.00 38.35 750 GLY B N 1
ATOM 2304 C CA . GLY B 1 105 ? 15.296 -0.744 -17.757 1.00 38.14 750 GLY B CA 1
ATOM 2305 C C . GLY B 1 105 ? 14.199 -0.685 -16.685 1.00 42.44 750 GLY B C 1
ATOM 2306 O O . GLY B 1 105 ? 13.613 -1.698 -16.324 1.00 41.62 750 GLY B O 1
ATOM 2307 N N . ALA B 1 106 ? 13.973 0.510 -16.189 1.00 42.31 751 ALA B N 1
ATOM 2308 C CA . ALA B 1 106 ? 12.980 0.835 -15.227 1.00 42.21 751 ALA B CA 1
ATOM 2309 C C . ALA B 1 106 ? 11.662 1.136 -15.985 1.00 40.64 751 ALA B C 1
ATOM 2310 O O . ALA B 1 106 ? 11.697 1.880 -16.952 1.00 43.48 751 ALA B O 1
ATOM 2312 N N . ASN B 1 107 ? 10.628 0.465 -15.610 1.00 40.12 752 ASN B N 1
ATOM 2313 C CA . ASN B 1 107 ? 9.273 0.713 -16.092 1.00 41.80 752 ASN B CA 1
ATOM 2314 C C . ASN B 1 107 ? 8.711 1.815 -15.140 1.00 40.24 752 ASN B C 1
ATOM 2315 O O . ASN B 1 107 ? 8.334 1.521 -14.027 1.00 36.64 752 ASN B O 1
ATOM 2320 N N . GLY B 1 108 ? 8.909 3.045 -15.572 1.00 39.08 753 GLY B N 1
ATOM 2321 C CA . GLY B 1 108 ? 8.586 4.230 -14.846 1.00 36.85 753 GLY B CA 1
ATOM 2322 C C . GLY B 1 108 ? 7.266 4.194 -14.117 1.00 37.39 753 GLY B C 1
ATOM 2323 O O . GLY B 1 108 ? 7.208 4.530 -12.923 1.00 35.59 753 GLY B O 1
ATOM 2324 N N . GLU B 1 109 ? 6.210 3.806 -14.790 1.00 38.17 754 GLU B N 1
ATOM 2325 C CA . GLU B 1 109 ? 4.859 3.772 -14.303 1.00 40.82 754 GLU B CA 1
ATOM 2326 C C . GLU B 1 109 ? 4.642 2.804 -13.155 1.00 39.61 754 GLU B C 1
ATOM 2327 O O . GLU B 1 109 ? 3.677 2.942 -12.399 1.00 38.92 754 GLU B O 1
ATOM 2333 N N . ASP B 1 110 ? 5.529 1.835 -12.991 1.00 38.28 755 ASP B N 1
ATOM 2334 C CA . ASP B 1 110 ? 5.462 0.869 -11.920 1.00 39.32 755 ASP B CA 1
ATOM 2335 C C . ASP B 1 110 ? 6.231 1.328 -10.686 1.00 36.72 755 ASP B C 1
ATOM 2336 O O . ASP B 1 110 ? 6.332 0.555 -9.728 1.00 37.38 755 ASP B O 1
ATOM 2341 N N . SER B 1 111 ? 6.819 2.511 -10.719 1.00 35.50 756 SER B N 1
ATOM 2342 C CA . SER B 1 111 ? 7.538 3.012 -9.526 1.00 36.05 756 SER B CA 1
ATOM 2343 C C . SER B 1 111 ? 6.558 3.852 -8.702 1.00 33.32 756 SER B C 1
ATOM 2344 O O . SER B 1 111 ? 5.595 4.338 -9.277 1.00 31.90 756 SER B O 1
ATOM 2347 N N . SER B 1 112 ? 6.821 4.022 -7.426 1.00 33.00 757 SER B N 1
ATOM 2348 C CA . SER B 1 112 ? 5.935 4.890 -6.622 1.00 31.21 757 SER B CA 1
ATOM 2349 C C . SER B 1 112 ? 6.786 5.675 -5.634 1.00 30.54 757 SER B C 1
ATOM 2350 O O . SER B 1 112 ? 7.972 5.370 -5.470 1.00 33.22 757 SER B O 1
ATOM 2353 N N . PHE B 1 113 ? 6.202 6.680 -5.016 1.00 28.11 758 PHE B N 1
ATOM 2354 C CA . PHE B 1 113 ? 6.907 7.446 -3.974 1.00 30.44 758 PHE B CA 1
ATOM 2355 C C . PHE B 1 113 ? 6.721 6.668 -2.668 1.00 33.58 758 PHE B C 1
ATOM 2356 O O . PHE B 1 113 ? 5.846 5.792 -2.632 1.00 34.57 758 PHE B O 1
ATOM 2364 N N . GLY B 1 114 ? 7.447 7.009 -1.633 1.00 37.82 759 GLY B N 1
ATOM 2365 C CA . GLY B 1 114 ? 7.250 6.297 -0.353 1.00 35.98 759 GLY B CA 1
ATOM 2366 C C . GLY B 1 114 ? 8.175 6.887 0.709 1.00 35.84 759 GLY B C 1
ATOM 2367 O O . GLY B 1 114 ? 7.677 7.414 1.702 1.00 34.52 759 GLY B O 1
ATOM 2368 N N . SER B 1 115 ? 9.468 6.840 0.476 1.00 32.99 760 SER B N 1
ATOM 2369 C CA . SER B 1 115 ? 10.445 7.344 1.453 1.00 31.95 760 SER B CA 1
ATOM 2370 C C . SER B 1 115 ? 10.808 8.793 1.189 1.00 32.07 760 SER B C 1
ATOM 2371 O O . SER B 1 115 ? 11.003 9.209 0.039 1.00 32.78 760 SER B O 1
ATOM 2374 N N . PHE B 1 116 ? 10.919 9.613 2.197 1.00 28.15 761 PHE B N 1
ATOM 2375 C CA . PHE B 1 116 ? 11.162 11.020 2.216 1.00 27.52 761 PHE B CA 1
ATOM 2376 C C . PHE B 1 116 ? 12.031 11.425 3.413 1.00 27.68 761 PHE B C 1
ATOM 2377 O O . PHE B 1 116 ? 12.104 10.693 4.401 1.00 26.73 761 PHE B O 1
ATOM 2385 N N . THR B 1 117 ? 12.720 12.542 3.349 1.00 28.11 762 THR B N 1
ATOM 2386 C CA . THR B 1 117 ? 13.438 13.156 4.412 1.00 26.40 762 THR B CA 1
ATOM 2387 C C . THR B 1 117 ? 13.331 14.704 4.305 1.00 27.90 762 THR B C 1
ATOM 2388 O O . THR B 1 117 ? 13.015 15.261 3.276 1.00 28.16 762 THR B O 1
ATOM 2392 N N . PHE B 1 118 ? 13.651 15.353 5.398 1.00 26.66 763 PHE B N 1
ATOM 2393 C CA . PHE B 1 118 ? 13.908 16.770 5.435 1.00 25.57 763 PHE B CA 1
ATOM 2394 C C . PHE B 1 118 ? 14.842 17.018 6.641 1.00 26.30 763 PHE B C 1
ATOM 2395 O O . PHE B 1 118 ? 14.830 16.230 7.569 1.00 24.07 763 PHE B O 1
ATOM 2403 N N . THR B 1 119 ? 15.635 18.040 6.571 1.00 23.34 764 THR B N 1
ATOM 2404 C CA . THR B 1 119 ? 16.486 18.512 7.598 1.00 24.53 764 THR B CA 1
ATOM 2405 C C . THR B 1 119 ? 15.990 19.910 8.049 1.00 24.79 764 THR B C 1
ATOM 2406 O O . THR B 1 119 ? 15.402 20.615 7.262 1.00 21.85 764 THR B O 1
ATOM 2410 N N . VAL B 1 120 ? 16.209 20.241 9.279 1.00 23.90 765 VAL B N 1
ATOM 2411 C CA . VAL B 1 120 ? 15.828 21.465 9.926 1.00 23.89 765 VAL B CA 1
ATOM 2412 C C . VAL B 1 120 ? 17.031 22.130 10.572 1.00 26.08 765 VAL B C 1
ATOM 2413 O O . VAL B 1 120 ? 17.747 21.502 11.346 1.00 25.02 765 VAL B O 1
ATOM 2417 N N . ALA B 1 121 ? 17.296 23.390 10.342 1.00 26.09 766 ALA B N 1
ATOM 2418 C CA . ALA B 1 121 ? 18.371 24.128 10.941 1.00 29.96 766 ALA B CA 1
ATOM 2419 C C . ALA B 1 121 ? 17.879 25.046 12.060 1.00 30.78 766 ALA B C 1
ATOM 2420 O O . ALA B 1 121 ? 17.182 26.029 11.806 1.00 28.72 766 ALA B O 1
ATOM 2422 N N . ALA B 1 122 ? 18.302 24.760 13.278 1.00 29.57 767 ALA B N 1
ATOM 2423 C CA . ALA B 1 122 ? 17.945 25.561 14.424 1.00 31.44 767 ALA B CA 1
ATOM 2424 C C . ALA B 1 122 ? 18.759 26.847 14.552 1.00 30.62 767 ALA B C 1
ATOM 2425 O O . ALA B 1 122 ? 19.976 26.846 14.368 1.00 30.68 767 ALA B O 1
ATOM 2427 N N . LYS B 1 123 ? 18.097 27.918 14.968 1.00 29.03 768 LYS B N 1
ATOM 2428 C CA . LYS B 1 123 ? 18.749 29.175 15.311 1.00 32.69 768 LYS B CA 1
ATOM 2429 C C . LYS B 1 123 ? 18.458 29.470 16.798 1.00 31.61 768 LYS B C 1
ATOM 2430 O O . LYS B 1 123 ? 17.422 28.993 17.258 1.00 28.52 768 LYS B O 1
ATOM 2436 N N . ASN B 1 124 ? 19.281 30.121 17.519 1.00 35.04 769 ASN B N 1
ATOM 2437 C CA . ASN B 1 124 ? 19.201 30.500 18.900 1.00 35.20 769 ASN B CA 1
ATOM 2438 C C . ASN B 1 124 ? 18.358 31.773 19.027 1.00 35.13 769 ASN B C 1
ATOM 2439 O O . ASN B 1 124 ? 17.836 32.251 18.006 1.00 34.96 769 ASN B O 1
ATOM 2444 N N . LYS B 1 125 ? 18.249 32.318 20.212 1.00 35.00 770 LYS B N 1
ATOM 2445 C CA . LYS B 1 125 ? 17.392 33.474 20.465 1.00 34.09 770 LYS B CA 1
ATOM 2446 C C . LYS B 1 125 ? 17.891 34.771 19.894 1.00 33.90 770 LYS B C 1
ATOM 2447 O O . LYS B 1 125 ? 17.104 35.746 19.782 1.00 32.06 770 LYS B O 1
ATOM 2453 N N . LYS B 1 126 ? 19.134 34.868 19.488 1.00 31.59 771 LYS B N 1
ATOM 2454 C CA . LYS B 1 126 ? 19.729 35.985 18.830 1.00 35.31 771 LYS B CA 1
ATOM 2455 C C . LYS B 1 126 ? 19.726 35.894 17.322 1.00 33.40 771 LYS B C 1
ATOM 2456 O O . LYS B 1 126 ? 20.252 36.819 16.659 1.00 35.22 771 LYS B O 1
ATOM 2462 N N . GLY B 1 127 ? 19.262 34.803 16.738 1.00 33.92 772 GLY B N 1
ATOM 2463 C CA . GLY B 1 127 ? 19.242 34.689 15.284 1.00 32.36 772 GLY B CA 1
ATOM 2464 C C . GLY B 1 127 ? 20.492 34.077 14.704 1.00 35.39 772 GLY B C 1
ATOM 2465 O O . GLY B 1 127 ? 20.676 34.084 13.473 1.00 33.61 772 GLY B O 1
ATOM 2466 N N . GLU B 1 128 ? 21.399 33.568 15.503 1.00 33.30 773 GLU B N 1
ATOM 2467 C CA . GLU B 1 128 ? 22.596 32.899 15.106 1.00 32.45 773 GLU B CA 1
ATOM 2468 C C . GLU B 1 128 ? 22.318 31.378 15.050 1.00 32.96 773 GLU B C 1
ATOM 2469 O O . GLU B 1 128 ? 21.628 30.908 15.911 1.00 34.14 773 GLU B O 1
ATOM 2475 N N . VAL B 1 129 ? 22.916 30.695 14.137 1.00 27.82 774 VAL B N 1
ATOM 2476 C CA . VAL B 1 129 ? 22.656 29.222 14.076 1.00 29.02 774 VAL B CA 1
ATOM 2477 C C . VAL B 1 129 ? 23.224 28.530 15.284 1.00 30.51 774 VAL B C 1
ATOM 2478 O O . VAL B 1 129 ? 24.252 28.967 15.832 1.00 28.56 774 VAL B O 1
ATOM 2482 N N . LYS B 1 130 ? 22.562 27.492 15.778 1.00 30.03 775 LYS B N 1
ATOM 2483 C CA . LYS B 1 130 ? 23.028 26.642 16.834 1.00 28.53 775 LYS B CA 1
ATOM 2484 C C . LYS B 1 130 ? 24.163 25.747 16.276 1.00 31.62 775 LYS B C 1
ATOM 2485 O O . LYS B 1 130 ? 24.213 25.572 15.049 1.00 26.65 775 LYS B O 1
ATOM 2491 N N . THR B 1 131 ? 25.005 25.257 17.140 1.00 27.14 776 THR B N 1
ATOM 2492 C CA . THR B 1 131 ? 26.120 24.400 16.788 1.00 28.38 776 THR B CA 1
ATOM 2493 C C . THR B 1 131 ? 26.044 23.051 17.487 1.00 28.78 776 THR B C 1
ATOM 2494 O O . THR B 1 131 ? 26.912 22.191 17.335 1.00 29.66 776 THR B O 1
ATOM 2498 N N . TYR B 1 132 ? 24.948 22.812 18.208 1.00 26.99 777 TYR B N 1
ATOM 2499 C CA . TYR B 1 132 ? 24.700 21.564 18.899 1.00 26.47 777 TYR B CA 1
ATOM 2500 C C . TYR B 1 132 ? 23.193 21.340 19.040 1.00 29.23 777 TYR B C 1
ATOM 2501 O O . TYR B 1 132 ? 22.408 22.255 18.731 1.00 28.86 777 TYR B O 1
ATOM 2510 N N . GLY B 1 133 ? 22.778 20.146 19.441 1.00 28.46 778 GLY B N 1
ATOM 2511 C CA . GLY B 1 133 ? 21.361 19.811 19.524 1.00 30.00 778 GLY B CA 1
ATOM 2512 C C . GLY B 1 133 ? 20.775 20.022 20.895 1.00 29.33 778 GLY B C 1
ATOM 2513 O O . GLY B 1 133 ? 21.044 21.010 21.564 1.00 26.73 778 GLY B O 1
ATOM 2514 N N . GLY B 1 134 ? 19.996 19.079 21.388 1.00 30.08 779 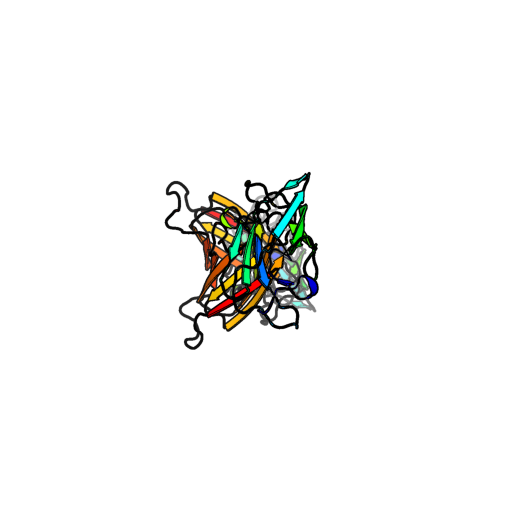GLY B N 1
ATOM 2515 C CA . GLY B 1 134 ? 19.390 19.031 22.663 1.00 29.57 779 GLY B CA 1
ATOM 2516 C C . GLY B 1 134 ? 18.014 19.636 22.744 1.00 29.34 779 GLY B C 1
ATOM 2517 O O . GLY B 1 134 ? 17.380 19.656 23.787 1.00 27.82 779 GLY B O 1
ATOM 2518 N N . ASP B 1 135 ? 17.490 20.160 21.636 1.00 28.12 780 ASP B N 1
ATOM 2519 C CA . ASP B 1 135 ? 16.164 20.740 21.622 1.00 29.19 780 ASP B CA 1
ATOM 2520 C C . ASP B 1 135 ? 15.069 19.677 21.490 1.00 28.66 780 ASP B C 1
ATOM 2521 O O . ASP B 1 135 ? 15.236 18.692 20.787 1.00 28.53 780 ASP B O 1
ATOM 2526 N N . LYS B 1 136 ? 13.892 20.006 22.005 1.00 28.24 781 LYS B N 1
ATOM 2527 C CA . LYS B 1 136 ? 12.727 19.110 21.814 1.00 30.43 781 LYS B CA 1
ATOM 2528 C C . LYS B 1 136 ? 12.288 19.235 20.364 1.00 29.28 781 LYS B C 1
ATOM 2529 O O . LYS B 1 136 ? 11.851 20.297 19.925 1.00 28.45 781 LYS B O 1
ATOM 2535 N N . PHE B 1 137 ? 12.510 18.219 19.563 1.00 31.27 782 PHE B N 1
ATOM 2536 C CA . PHE B 1 137 ? 12.197 18.289 18.123 1.00 29.42 782 PHE B CA 1
ATOM 2537 C C . PHE B 1 137 ? 11.018 17.395 17.818 1.00 29.93 782 PHE B C 1
ATOM 2538 O O . PHE B 1 137 ? 11.097 16.184 17.958 1.00 31.69 782 PHE B O 1
ATOM 2546 N N . GLU B 1 138 ? 9.889 17.932 17.412 1.00 28.31 783 GLU B N 1
ATOM 2547 C CA . GLU B 1 138 ? 8.702 17.111 17.178 1.00 28.17 783 GLU B CA 1
ATOM 2548 C C . GLU B 1 138 ? 8.275 17.139 15.719 1.00 27.70 783 GLU B C 1
ATOM 2549 O O . GLU B 1 138 ? 8.183 18.192 15.122 1.00 26.17 783 GLU B O 1
ATOM 2555 N N . VAL B 1 139 ? 8.070 16.008 15.104 1.00 28.77 784 VAL B N 1
ATOM 2556 C CA . VAL B 1 139 ? 7.595 15.888 13.735 1.00 28.13 784 VAL B CA 1
ATOM 2557 C C . VAL B 1 139 ? 6.255 15.122 13.811 1.00 27.16 784 VAL B C 1
ATOM 2558 O O . VAL B 1 139 ? 6.255 14.039 14.374 1.00 25.17 784 VAL B O 1
ATOM 2562 N N . SER B 1 140 ? 5.189 15.645 13.280 1.00 23.92 785 SER B N 1
ATOM 2563 C CA . SER B 1 140 ? 3.897 14.974 13.372 1.00 29.06 785 SER B CA 1
ATOM 2564 C C . SER B 1 140 ? 3.193 15.005 12.029 1.00 26.44 785 SER B C 1
ATOM 2565 O O . SER B 1 140 ? 2.814 16.035 11.505 1.00 27.84 785 SER B O 1
ATOM 2568 N N . ILE B 1 141 ? 3.132 13.849 11.402 1.00 25.21 786 ILE B N 1
ATOM 2569 C CA . ILE B 1 141 ? 2.536 13.633 10.127 1.00 26.95 786 ILE B CA 1
ATOM 2570 C C . ILE B 1 141 ? 1.075 13.237 10.246 1.00 30.04 786 ILE B C 1
ATOM 2571 O O . ILE B 1 141 ? 0.748 12.203 10.837 1.00 28.37 786 ILE B O 1
ATOM 2576 N N . THR B 1 142 ? 0.167 14.052 9.764 1.00 30.70 787 THR B N 1
ATOM 2577 C CA . THR B 1 142 ? -1.258 13.773 9.767 1.00 31.22 787 THR B CA 1
ATOM 2578 C C . THR B 1 142 ? -1.702 13.402 8.367 1.00 29.20 787 THR B C 1
ATOM 2579 O O . THR B 1 142 ? -1.421 14.158 7.429 1.00 31.72 787 THR B O 1
ATOM 2583 N N . GLY B 1 143 ? -2.349 12.269 8.191 1.00 29.35 788 GLY B N 1
ATOM 2584 C CA . GLY B 1 143 ? -2.806 11.904 6.827 1.00 28.88 788 GLY B CA 1
ATOM 2585 C C . GLY B 1 143 ? -3.343 10.486 6.844 1.00 30.86 788 GLY B C 1
ATOM 2586 O O . GLY B 1 143 ? -3.203 9.790 7.857 1.00 29.24 788 GLY B O 1
ATOM 2587 N N . PRO B 1 144 ? -3.927 10.040 5.745 1.00 32.04 789 PRO B N 1
ATOM 2588 C CA . PRO B 1 144 ? -4.515 8.709 5.668 1.00 31.96 789 PRO B CA 1
ATOM 2589 C C . PRO B 1 144 ? -3.540 7.622 5.316 1.00 32.53 789 PRO B C 1
ATOM 2590 O O . PRO B 1 144 ? -3.739 6.893 4.328 1.00 33.54 789 PRO B O 1
ATOM 2594 N N . ALA B 1 145 ? -2.487 7.442 6.106 1.00 34.09 790 ALA B N 1
ATOM 2595 C CA . ALA B 1 145 ? -1.480 6.454 5.876 1.00 34.34 790 ALA B CA 1
ATOM 2596 C C . ALA B 1 145 ? -1.929 5.023 6.184 1.00 37.33 790 ALA B C 1
ATOM 2597 O O . ALA B 1 145 ? -2.324 4.696 7.304 1.00 35.32 790 ALA B O 1
ATOM 2599 N N . GLU B 1 146 ? -1.885 4.176 5.186 1.00 37.55 791 GLU B N 1
ATOM 2600 C CA . GLU B 1 146 ? -2.064 2.751 5.268 1.00 40.52 791 GLU B CA 1
ATOM 2601 C C . GLU B 1 146 ? -0.849 2.200 6.077 1.00 38.51 791 GLU B C 1
ATOM 2602 O O . GLU B 1 146 ? -1.026 1.431 6.972 1.00 37.48 791 GLU B O 1
ATOM 2608 N N . GLU B 1 147 ? 0.331 2.681 5.676 1.00 37.31 792 GLU B N 1
ATOM 2609 C CA . GLU B 1 147 ? 1.553 2.330 6.386 1.00 37.16 792 GLU B CA 1
ATOM 2610 C C . GLU B 1 147 ? 2.369 3.618 6.619 1.00 36.22 792 GLU B C 1
ATOM 2611 O O . GLU B 1 147 ? 2.367 4.484 5.760 1.00 31.81 792 GLU B O 1
ATOM 2617 N N . ILE B 1 148 ? 3.057 3.685 7.753 1.00 33.64 793 ILE B N 1
ATOM 2618 C CA . ILE B 1 148 ? 3.879 4.853 8.038 1.00 32.34 793 ILE B CA 1
ATOM 2619 C C . ILE B 1 148 ? 5.019 4.498 8.983 1.00 35.18 793 ILE B C 1
ATOM 2620 O O . ILE B 1 148 ? 4.804 3.789 9.963 1.00 35.22 793 ILE B O 1
ATOM 2625 N N . THR B 1 149 ? 6.222 4.966 8.696 1.00 33.03 794 THR B N 1
ATOM 2626 C CA . THR B 1 149 ? 7.365 4.885 9.561 1.00 33.37 794 THR B CA 1
ATOM 2627 C C . THR B 1 149 ? 7.935 6.325 9.693 1.00 32.24 794 THR B C 1
ATOM 2628 O O . THR B 1 149 ? 7.890 7.073 8.722 1.00 32.03 794 THR B O 1
ATOM 2632 N N . LEU B 1 150 ? 8.324 6.725 10.878 1.00 30.71 795 LEU B N 1
ATOM 2633 C CA . LEU B 1 150 ? 8.836 8.087 11.083 1.00 32.30 795 LEU B CA 1
ATOM 2634 C C . LEU B 1 150 ? 9.895 8.114 12.172 1.00 31.63 795 LEU B C 1
ATOM 2635 O O . LEU B 1 150 ? 9.651 7.600 13.273 1.00 29.76 795 LEU B O 1
ATOM 2640 N N . ASP B 1 151 ? 11.025 8.720 11.924 1.00 31.08 796 ASP B N 1
ATOM 2641 C CA . ASP B 1 151 ? 12.095 8.934 12.854 1.00 31.68 796 ASP B CA 1
ATOM 2642 C C . ASP B 1 151 ? 12.412 10.432 12.971 1.00 30.73 796 ASP B C 1
ATOM 2643 O O . ASP B 1 151 ? 12.568 11.098 11.941 1.00 31.74 796 ASP B O 1
ATOM 2648 N N . ALA B 1 152 ? 12.400 10.952 14.176 1.00 28.72 797 ALA B N 1
ATOM 2649 C CA . ALA B 1 152 ? 12.789 12.346 14.458 1.00 27.32 797 ALA B CA 1
ATOM 2650 C C . ALA B 1 152 ? 14.199 12.241 15.097 1.00 29.54 797 ALA B C 1
ATOM 2651 O O . ALA B 1 152 ? 14.328 11.542 16.097 1.00 29.32 797 ALA B O 1
ATOM 2653 N N . ILE B 1 153 ? 15.196 12.819 14.522 1.00 27.51 798 ILE B N 1
ATOM 2654 C CA . ILE B 1 153 ? 16.576 12.640 14.834 1.00 29.28 798 ILE B CA 1
ATOM 2655 C C . ILE B 1 153 ? 17.308 13.922 15.159 1.00 28.64 798 ILE B C 1
ATOM 2656 O O . ILE B 1 153 ? 17.302 14.903 14.438 1.00 29.47 798 ILE B O 1
ATOM 2661 N N . ASP B 1 154 ? 17.981 13.909 16.296 1.00 28.36 799 ASP B N 1
ATOM 2662 C CA . ASP B 1 154 ? 18.825 15.128 16.609 1.00 30.26 799 ASP B CA 1
ATOM 2663 C C . ASP B 1 154 ? 20.208 14.800 16.050 1.00 30.51 799 ASP B C 1
ATOM 2664 O O . ASP B 1 154 ? 20.770 13.780 16.492 1.00 31.74 799 ASP B O 1
ATOM 2669 N N . ASN B 1 155 ? 20.696 15.547 15.078 1.00 28.28 800 ASN B N 1
ATOM 2670 C CA . ASN B 1 155 ? 21.991 15.246 14.471 1.00 29.93 800 ASN B CA 1
ATOM 2671 C C . ASN B 1 155 ? 23.179 15.711 15.295 1.00 29.82 800 ASN B C 1
ATOM 2672 O O . ASN B 1 155 ? 24.349 15.447 14.919 1.00 28.14 800 ASN B O 1
ATOM 2677 N N . GLN B 1 156 ? 22.974 16.416 16.357 1.00 30.51 801 GLN B N 1
ATOM 2678 C CA . GLN B 1 156 ? 23.898 16.891 17.326 1.00 32.54 801 GLN B CA 1
ATOM 2679 C C . GLN B 1 156 ? 24.817 18.000 16.839 1.00 31.61 801 GLN B C 1
ATOM 2680 O O . GLN B 1 156 ? 25.868 18.253 17.430 1.00 32.55 801 GLN B O 1
ATOM 2686 N N . ASP B 1 157 ? 24.415 18.730 15.811 1.00 29.99 802 ASP B N 1
ATOM 2687 C CA . ASP B 1 157 ? 25.248 19.775 15.230 1.00 30.07 802 ASP B CA 1
ATOM 2688 C C . ASP B 1 157 ? 24.451 21.047 14.972 1.00 29.97 802 ASP B C 1
ATOM 2689 O O . ASP B 1 157 ? 24.883 21.949 14.262 1.00 30.99 802 ASP B O 1
ATOM 2694 N N . GLY B 1 158 ? 23.278 21.120 15.594 1.00 28.43 803 GLY B N 1
ATOM 2695 C CA . GLY B 1 158 ? 22.384 22.249 15.461 1.00 27.73 803 GLY B CA 1
ATOM 2696 C C . GLY B 1 158 ? 21.323 21.991 14.382 1.00 28.91 803 GLY B C 1
ATOM 2697 O O . GLY B 1 158 ? 20.438 22.835 14.210 1.00 27.08 803 GLY B O 1
ATOM 2698 N N . THR B 1 159 ? 21.391 20.853 13.714 1.00 25.59 804 THR B N 1
ATOM 2699 C CA . THR B 1 159 ? 20.386 20.493 12.707 1.00 28.38 804 THR B CA 1
ATOM 2700 C C . THR B 1 159 ? 19.655 19.213 13.159 1.00 29.75 804 THR B C 1
ATOM 2701 O O . THR B 1 159 ? 20.181 18.481 14.024 1.00 27.88 804 THR B O 1
ATOM 2705 N N . TYR B 1 160 ? 18.472 18.962 12.719 1.00 28.13 805 TYR B N 1
ATOM 2706 C CA . TYR B 1 160 ? 17.591 17.857 13.026 1.00 30.25 805 TYR B CA 1
ATOM 2707 C C . TYR B 1 160 ? 17.122 17.180 11.758 1.00 29.80 805 TYR B C 1
ATOM 2708 O O . TYR B 1 160 ? 17.162 17.808 10.695 1.00 28.67 805 TYR B O 1
ATOM 2717 N N . THR B 1 161 ? 16.755 15.920 11.709 1.00 27.75 806 THR B N 1
ATOM 2718 C CA . THR B 1 161 ? 16.368 15.261 10.471 1.00 28.64 806 THR B CA 1
ATOM 2719 C C . THR B 1 161 ? 15.103 14.445 10.710 1.00 29.15 806 THR B C 1
ATOM 2720 O O . THR B 1 161 ? 15.029 13.787 11.730 1.00 29.42 806 THR B O 1
ATOM 2724 N N . ALA B 1 162 ? 14.135 14.492 9.866 1.00 27.69 807 ALA B N 1
ATOM 2725 C CA . ALA B 1 162 ? 12.958 13.667 9.857 1.00 29.61 807 ALA B CA 1
ATOM 2726 C C . ALA B 1 162 ? 13.143 12.659 8.687 1.00 31.04 807 ALA B C 1
ATOM 2727 O O . ALA B 1 162 ? 13.454 13.115 7.595 1.00 31.71 807 ALA B O 1
ATOM 2729 N N . ALA B 1 163 ? 13.031 11.392 8.977 1.00 31.24 808 ALA B N 1
ATOM 2730 C CA . ALA B 1 163 ? 13.132 10.387 7.882 1.00 29.29 808 ALA B CA 1
ATOM 2731 C C . ALA B 1 163 ? 11.852 9.576 7.957 1.00 28.97 808 ALA B C 1
ATOM 2732 O O . ALA B 1 163 ? 11.509 9.106 9.021 1.00 30.74 808 ALA B O 1
ATOM 2734 N N . TYR B 1 164 ? 11.066 9.470 6.906 1.00 30.59 809 TYR B N 1
ATOM 2735 C CA . TYR B 1 164 ? 9.760 8.808 7.009 1.00 29.68 809 TYR B CA 1
ATOM 2736 C C . TYR B 1 164 ? 9.390 8.057 5.745 1.00 29.48 809 TYR B C 1
ATOM 2737 O O . TYR B 1 164 ? 9.791 8.450 4.684 1.00 31.49 809 TYR B O 1
ATOM 2746 N N . SER B 1 165 ? 8.556 7.038 5.820 1.00 29.50 810 SER B N 1
ATOM 2747 C CA . SER B 1 165 ? 7.992 6.307 4.741 1.00 34.13 810 SER B CA 1
ATOM 2748 C C . SER B 1 165 ? 6.442 6.316 4.882 1.00 34.31 810 SER B C 1
ATOM 2749 O O . SER B 1 165 ? 5.930 6.202 5.980 1.00 34.16 810 SER B O 1
ATOM 2752 N N . LEU B 1 166 ? 5.765 6.461 3.782 1.00 35.21 811 LEU B N 1
ATOM 2753 C CA . LEU B 1 166 ? 4.347 6.543 3.659 1.00 35.94 811 LEU B CA 1
ATOM 2754 C C . LEU B 1 166 ? 3.844 5.602 2.541 1.00 37.91 811 LEU B C 1
ATOM 2755 O O . LEU B 1 166 ? 4.454 5.492 1.494 1.00 37.08 811 LEU B O 1
ATOM 2760 N N . VAL B 1 167 ? 2.734 4.948 2.814 1.00 38.27 812 VAL B N 1
ATOM 2761 C CA . VAL B 1 167 ? 2.054 4.103 1.825 1.00 38.03 812 VAL B CA 1
ATOM 2762 C C . VAL B 1 167 ? 0.560 4.526 1.871 1.00 38.97 812 VAL B C 1
ATOM 2763 O O . VAL B 1 167 ? 0.059 4.572 2.982 1.00 38.67 812 VAL B O 1
ATOM 2767 N N . GLY B 1 168 ? -0.033 4.925 0.781 1.00 37.48 813 GLY B N 1
ATOM 2768 C CA . GLY B 1 168 ? -1.471 5.338 0.875 1.00 38.80 813 GLY B CA 1
ATOM 2769 C C . GLY B 1 168 ? -1.769 6.412 -0.152 1.00 38.64 813 GLY B C 1
ATOM 2770 O O . GLY B 1 168 ? -0.839 6.891 -0.820 1.00 41.83 813 GLY B O 1
ATOM 2771 N N . ASN B 1 169 ? -3.016 6.765 -0.346 1.00 34.80 814 ASN B N 1
ATOM 2772 C CA . ASN B 1 169 ? -3.382 7.844 -1.269 1.00 33.15 814 ASN B CA 1
ATOM 2773 C C . ASN B 1 169 ? -4.029 8.952 -0.430 1.00 32.51 814 ASN B C 1
ATOM 2774 O O . ASN B 1 169 ? -4.947 8.615 0.343 1.00 30.61 814 ASN B O 1
ATOM 2779 N N . GLY B 1 170 ? -3.602 10.188 -0.517 1.00 31.14 815 GLY B N 1
ATOM 2780 C CA . GLY B 1 170 ? -4.234 11.239 0.235 1.00 32.10 815 GLY B CA 1
ATOM 2781 C C . GLY B 1 170 ? -3.435 12.488 0.448 1.00 32.70 815 GLY B C 1
ATOM 2782 O O . GLY B 1 170 ? -2.393 12.733 -0.122 1.00 32.48 815 GLY B O 1
ATOM 2783 N N . ARG B 1 171 ? -3.977 13.351 1.318 1.00 30.49 816 ARG B N 1
ATOM 2784 C CA . ARG B 1 171 ? -3.339 14.599 1.686 1.00 29.53 816 ARG B CA 1
ATOM 2785 C C . ARG B 1 171 ? -2.656 14.442 3.039 1.00 28.91 816 ARG B C 1
ATOM 2786 O O . ARG B 1 171 ? -3.246 13.923 3.986 1.00 27.63 816 ARG B O 1
ATOM 2794 N N . PHE B 1 172 ? -1.416 14.811 3.129 1.00 28.77 817 PHE B N 1
ATOM 2795 C CA . PHE B 1 172 ? -0.611 14.724 4.320 1.00 28.20 817 PHE B CA 1
ATOM 2796 C C . PHE B 1 172 ? -0.118 16.125 4.702 1.00 29.27 817 PHE B C 1
ATOM 2797 O O . PHE B 1 172 ? 0.045 16.995 3.841 1.00 32.11 817 PHE B O 1
ATOM 2805 N N . SER B 1 173 ? 0.020 16.352 5.969 1.00 27.21 818 SER B N 1
ATOM 2806 C CA . SER B 1 173 ? 0.483 17.637 6.503 1.00 26.54 818 SER B CA 1
ATOM 2807 C C . SER B 1 173 ? 1.437 17.319 7.669 1.00 27.49 818 SER B C 1
ATOM 2808 O O . SER B 1 173 ? 0.995 16.677 8.613 1.00 28.72 818 SER B O 1
ATOM 2811 N N . THR B 1 174 ? 2.653 17.765 7.610 1.00 27.94 819 THR B N 1
ATOM 2812 C CA . THR B 1 174 ? 3.675 17.481 8.601 1.00 27.32 819 THR B CA 1
ATOM 2813 C C . THR B 1 174 ? 4.094 18.679 9.407 1.00 27.90 819 THR B C 1
ATOM 2814 O O . THR B 1 174 ? 4.852 19.552 8.950 1.00 27.66 819 THR B O 1
ATOM 2818 N N . GLY B 1 175 ? 3.616 18.786 10.641 1.00 28.03 820 GLY B N 1
ATOM 2819 C CA . GLY B 1 175 ? 3.963 19.867 11.557 1.00 24.25 820 GLY B CA 1
ATOM 2820 C C . GLY B 1 175 ? 5.350 19.589 12.141 1.00 27.67 820 GLY B C 1
ATOM 2821 O O . GLY B 1 175 ? 5.649 18.488 12.550 1.00 27.56 820 GLY B O 1
ATOM 2822 N N . VAL B 1 176 ? 6.255 20.520 12.131 1.00 28.10 821 VAL B N 1
ATOM 2823 C CA . VAL B 1 176 ? 7.624 20.373 12.608 1.00 29.39 821 VAL B CA 1
ATOM 2824 C C . VAL B 1 176 ? 7.885 21.478 13.624 1.00 26.96 821 VAL B C 1
ATOM 2825 O O . VAL B 1 176 ? 7.694 22.652 13.272 1.00 22.39 821 VAL B O 1
ATOM 2829 N N . LYS B 1 177 ? 8.124 21.168 14.875 1.00 27.58 822 LYS B N 1
ATOM 2830 C CA . LYS B 1 177 ? 8.365 22.124 15.914 1.00 29.52 822 LYS B CA 1
ATOM 2831 C C . LYS B 1 177 ? 9.721 21.903 16.617 1.00 30.43 822 LYS B C 1
ATOM 2832 O O . LYS B 1 177 ? 10.235 20.811 16.693 1.00 29.10 822 LYS B O 1
ATOM 2838 N N . LEU B 1 178 ? 10.248 22.988 17.142 1.00 30.53 823 LEU B N 1
ATOM 2839 C CA . LEU B 1 178 ? 11.423 23.030 17.968 1.00 30.93 823 LEU B CA 1
ATOM 2840 C C . LEU B 1 178 ? 11.015 23.809 19.253 1.00 29.45 823 LEU B C 1
ATOM 2841 O O . LEU B 1 178 ? 10.488 24.908 19.157 1.00 24.49 823 LEU B O 1
ATOM 2846 N N . ASN B 1 179 ? 11.151 23.159 20.365 1.00 31.91 824 ASN B N 1
ATOM 2847 C CA . ASN B 1 179 ? 10.772 23.603 21.666 1.00 29.59 824 ASN B CA 1
ATOM 2848 C C . ASN B 1 179 ? 9.366 24.207 21.655 1.00 30.50 824 ASN B C 1
ATOM 2849 O O . ASN B 1 179 ? 9.181 25.324 22.093 1.00 30.40 824 ASN B O 1
ATOM 2854 N N . GLY B 1 180 ? 8.404 23.472 21.090 1.00 32.86 825 GLY B N 1
ATOM 2855 C CA . GLY B 1 180 ? 7.030 23.847 21.050 1.00 33.53 825 GLY B CA 1
ATOM 2856 C C . GLY B 1 180 ? 6.571 24.835 20.037 1.00 34.76 825 GLY B C 1
ATOM 2857 O O . GLY B 1 180 ? 5.373 25.231 20.057 1.00 37.05 825 GLY B O 1
ATOM 2858 N N . LYS B 1 181 ? 7.407 25.329 19.136 1.00 32.88 826 LYS B N 1
ATOM 2859 C CA . LYS B 1 181 ? 6.963 26.322 18.150 1.00 31.75 826 LYS B CA 1
ATOM 2860 C C . LYS B 1 181 ? 7.235 25.810 16.731 1.00 31.69 826 LYS B C 1
ATOM 2861 O O . LYS B 1 181 ? 8.289 25.212 16.486 1.00 30.11 826 LYS B O 1
ATOM 2867 N N . HIS B 1 182 ? 6.313 26.062 15.837 1.00 27.92 827 HIS B N 1
ATOM 2868 C CA . HIS B 1 182 ? 6.447 25.681 14.450 1.00 29.52 827 HIS B CA 1
ATOM 2869 C C . HIS B 1 182 ? 7.653 26.388 13.821 1.00 26.42 827 HIS B C 1
ATOM 2870 O O . HIS B 1 182 ? 7.852 27.572 14.062 1.00 26.03 827 HIS B O 1
ATOM 2877 N N . ILE B 1 183 ? 8.383 25.653 12.985 1.00 24.95 828 ILE B N 1
ATOM 2878 C CA . ILE B 1 183 ? 9.478 26.327 12.248 1.00 24.11 828 ILE B CA 1
ATOM 2879 C C . ILE B 1 183 ? 8.840 27.058 11.064 1.00 27.32 828 ILE B C 1
ATOM 2880 O O . ILE B 1 183 ? 7.669 26.799 10.761 1.00 24.81 828 ILE B O 1
ATOM 2885 N N . GLU B 1 184 ? 9.586 27.958 10.463 1.00 26.07 829 GLU B N 1
ATOM 2886 C CA . GLU B 1 184 ? 9.122 28.720 9.308 1.00 27.80 829 GLU B CA 1
ATOM 2887 C C . GLU B 1 184 ? 8.735 27.759 8.195 1.00 25.94 829 GLU B C 1
ATOM 2888 O O . GLU B 1 184 ? 9.447 26.781 7.955 1.00 25.92 829 GLU B O 1
ATOM 2894 N N . GLY B 1 185 ? 7.570 27.946 7.583 1.00 27.47 830 GLY B N 1
ATOM 2895 C CA . GLY B 1 185 ? 7.121 27.026 6.535 1.00 24.95 830 GLY B CA 1
ATOM 2896 C C . GLY B 1 185 ? 6.315 25.873 7.046 1.00 25.78 830 GLY B C 1
ATOM 2897 O O . GLY B 1 185 ? 5.645 25.148 6.289 1.00 25.66 830 GLY B O 1
ATOM 2898 N N . SER B 1 186 ? 6.325 25.593 8.350 1.00 26.20 831 SER B N 1
ATOM 2899 C CA . SER B 1 186 ? 5.554 24.422 8.818 1.00 27.61 831 SER B CA 1
ATOM 2900 C C . SER B 1 186 ? 4.124 24.783 9.129 1.00 26.37 831 SER B C 1
ATOM 2901 O O . SER B 1 186 ? 3.880 25.901 9.613 1.00 25.93 831 SER B O 1
ATOM 2904 N N . PRO B 1 187 ? 3.174 23.895 8.843 1.00 26.68 832 PRO B N 1
ATOM 2905 C CA . PRO B 1 187 ? 3.375 22.575 8.368 1.00 25.32 832 PRO B CA 1
ATOM 2906 C C . PRO B 1 187 ? 3.704 22.370 6.918 1.00 28.93 832 PRO B C 1
ATOM 2907 O O . PRO B 1 187 ? 3.251 23.110 6.040 1.00 28.72 832 PRO B O 1
ATOM 2911 N N . PHE B 1 188 ? 4.518 21.356 6.581 1.00 28.37 833 PHE B N 1
ATOM 2912 C CA . PHE B 1 188 ? 4.874 21.056 5.195 1.00 30.90 833 PHE B CA 1
ATOM 2913 C C . PHE B 1 188 ? 3.876 20.035 4.640 1.00 33.56 833 PHE B C 1
ATOM 2914 O O . PHE B 1 188 ? 3.878 18.902 5.142 1.00 35.33 833 PHE B O 1
ATOM 2922 N N . LYS B 1 189 ? 3.041 20.400 3.693 1.00 31.20 834 LYS B N 1
ATOM 2923 C CA . LYS B 1 189 ? 2.034 19.516 3.136 1.00 29.86 834 LYS B CA 1
ATOM 2924 C C . LYS B 1 189 ? 2.478 18.804 1.897 1.00 29.95 834 LYS B C 1
ATOM 2925 O O . LYS B 1 189 ? 3.251 19.297 1.092 1.00 31.77 834 LYS B O 1
ATOM 2931 N N . GLN B 1 190 ? 2.074 17.550 1.730 1.00 28.13 835 GLN B N 1
ATOM 2932 C CA . GLN B 1 190 ? 2.459 16.712 0.625 1.00 29.70 835 GLN B CA 1
ATOM 2933 C C . GLN B 1 190 ? 1.268 15.820 0.217 1.00 29.01 835 GLN B C 1
ATOM 2934 O O . GLN B 1 190 ? 0.698 15.174 1.076 1.00 29.06 835 GLN B O 1
ATOM 2940 N N . VAL B 1 191 ? 0.991 15.697 -1.035 1.00 31.86 836 VAL B N 1
ATOM 2941 C CA . VAL B 1 191 ? -0.024 14.817 -1.567 1.00 33.57 836 VAL B CA 1
ATOM 2942 C C . VAL B 1 191 ? 0.666 13.517 -2.033 1.00 36.16 836 VAL B C 1
ATOM 2943 O O . VAL B 1 191 ? 1.687 13.599 -2.725 1.00 34.59 836 VAL B O 1
ATOM 2947 N N . LEU B 1 192 ? 0.195 12.392 -1.575 1.00 35.65 837 LEU B N 1
ATOM 2948 C CA . LEU B 1 192 ? 0.734 11.076 -1.984 1.00 37.29 837 LEU B CA 1
ATOM 2949 C C . LEU B 1 192 ? -0.304 10.435 -2.911 1.00 38.97 837 LEU B C 1
ATOM 2950 O O . LEU B 1 192 ? -1.498 10.445 -2.619 1.00 38.51 837 LEU B O 1
ATOM 2955 N N . GLY B 1 193 ? 0.095 10.025 -4.099 1.00 40.61 838 GLY B N 1
ATOM 2956 C CA . GLY B 1 193 ? -0.851 9.426 -5.051 1.00 41.73 838 GLY B CA 1
ATOM 2957 C C . GLY B 1 193 ? -2.024 10.353 -5.342 1.00 42.05 838 GLY B C 1
ATOM 2958 O O . GLY B 1 193 ? -1.839 11.562 -5.522 1.00 40.37 838 GLY B O 1
ATOM 2959 N N . ASN B 1 194 ? -3.237 9.818 -5.388 1.00 43.26 839 ASN B N 1
ATOM 2960 C CA . ASN B 1 194 ? -4.453 10.577 -5.680 1.00 45.37 839 ASN B CA 1
ATOM 2961 C C . ASN B 1 194 ? -5.439 10.514 -4.521 1.00 46.45 839 ASN B C 1
ATOM 2962 O O . ASN B 1 194 ? -5.914 9.423 -4.196 1.00 44.85 839 ASN B O 1
ATOM 2967 N N . PRO B 1 195 ? -5.753 11.635 -3.894 1.00 48.12 840 PRO B N 1
ATOM 2968 C CA . PRO B 1 195 ? -6.675 11.690 -2.779 1.00 49.31 840 PRO B CA 1
ATOM 2969 C C . PRO B 1 195 ? -7.968 10.965 -2.994 1.00 52.11 840 PRO B C 1
ATOM 2970 O O . PRO B 1 195 ? -8.473 10.298 -2.057 1.00 53.40 840 PRO B O 1
ATOM 2974 N N . GLY B 1 196 ? -8.552 10.966 -4.176 1.00 53.71 841 GLY B N 1
ATOM 2975 C CA . GLY B 1 196 ? -9.774 10.282 -4.482 1.00 53.55 841 GLY B CA 1
ATOM 2976 C C . GLY B 1 196 ? -9.724 8.773 -4.434 1.00 53.67 841 GLY B C 1
ATOM 2977 O O . GLY B 1 196 ? -10.808 8.128 -4.391 1.00 55.58 841 GLY B O 1
ATOM 2978 N N . LYS B 1 197 ? -8.593 8.134 -4.470 1.00 52.23 842 LYS B N 1
ATOM 2979 C CA . LYS B 1 197 ? -8.362 6.723 -4.437 1.00 54.51 842 LYS B CA 1
ATOM 2980 C C . LYS B 1 197 ? -8.067 6.208 -3.026 1.00 54.34 842 LYS B C 1
ATOM 2981 O O . LYS B 1 197 ? -7.608 5.079 -2.853 1.00 54.74 842 LYS B O 1
ATOM 2987 N N . LYS B 1 198 ? -8.304 7.064 -2.047 1.00 54.92 843 LYS B N 1
ATOM 2988 C CA . LYS B 1 198 ? -8.073 6.678 -0.651 1.00 56.71 843 LYS B CA 1
ATOM 2989 C C . LYS B 1 198 ? -9.017 5.537 -0.276 1.00 57.72 843 LYS B C 1
ATOM 2990 O O . LYS B 1 198 ? -10.212 5.609 -0.578 1.00 56.84 843 LYS B O 1
ATOM 2996 N N . ASN B 1 199 ? -8.494 4.493 0.365 1.00 58.94 844 ASN B N 1
ATOM 2997 C CA . ASN B 1 199 ? -9.445 3.428 0.807 1.00 59.86 844 ASN B CA 1
ATOM 2998 C C . ASN B 1 199 ? -10.426 4.114 1.772 1.00 60.05 844 ASN B C 1
ATOM 2999 O O . ASN B 1 199 ? -9.978 4.862 2.647 1.00 59.67 844 ASN B O 1
ATOM 3004 N N . PRO B 1 200 ? -11.714 3.946 1.572 1.00 60.05 845 PRO B N 1
ATOM 3005 C CA . PRO B 1 200 ? -12.734 4.542 2.391 1.00 61.59 845 PRO B CA 1
ATOM 3006 C C . PRO B 1 200 ? -12.566 4.260 3.873 1.00 62.05 845 PRO B C 1
ATOM 3007 O O . PRO B 1 200 ? -12.884 5.124 4.708 1.00 64.54 845 PRO B O 1
ATOM 3011 N N . GLU B 1 201 ? -12.091 3.084 4.215 1.00 62.48 846 GLU B N 1
ATOM 3012 C CA . GLU B 1 201 ? -11.898 2.594 5.546 1.00 63.24 846 GLU B CA 1
ATOM 3013 C C . GLU B 1 201 ? -10.703 3.207 6.265 1.00 60.40 846 GLU B C 1
ATOM 3014 O O . GLU B 1 201 ? -10.535 3.027 7.474 1.00 58.61 846 GLU B O 1
ATOM 3020 N N . VAL B 1 202 ? -9.836 3.862 5.509 1.00 57.08 847 VAL B N 1
ATOM 3021 C CA . VAL B 1 202 ? -8.639 4.474 6.058 1.00 52.33 847 VAL B CA 1
ATOM 3022 C C . VAL B 1 202 ? -8.805 5.979 6.208 1.00 49.81 847 VAL B C 1
ATOM 3023 O O . VAL B 1 202 ? -8.734 6.704 5.202 1.00 52.70 847 VAL B O 1
ATOM 3027 N N . LYS B 1 203 ? -8.986 6.456 7.424 1.00 44.15 848 LYS B N 1
ATOM 3028 C CA . LYS B 1 203 ? -9.138 7.895 7.633 1.00 41.42 848 LYS B CA 1
ATOM 3029 C C . LYS B 1 203 ? -7.770 8.513 7.986 1.00 41.16 848 LYS B C 1
ATOM 3030 O O . LYS B 1 203 ? -6.782 7.811 8.149 1.00 39.43 848 LYS B O 1
ATOM 3031 N N . SER B 1 204 ? -7.788 9.819 8.108 1.00 37.60 849 SER B N 1
ATOM 3032 C CA . SER B 1 204 ? -6.655 10.630 8.461 1.00 37.47 849 SER B CA 1
ATOM 3033 C C . SER B 1 204 ? -6.386 10.586 9.960 1.00 37.38 849 SER B C 1
ATOM 3034 O O . SER B 1 204 ? -7.309 10.768 10.755 1.00 38.46 849 SER B O 1
ATOM 3037 N N . PHE B 1 205 ? -5.147 10.328 10.329 1.00 34.46 850 PHE B N 1
ATOM 3038 C CA . PHE B 1 205 ? -4.773 10.295 11.751 1.00 34.61 850 PHE B CA 1
ATOM 3039 C C . PHE B 1 205 ? -3.382 10.896 11.907 1.00 34.79 850 PHE B C 1
ATOM 3040 O O . PHE B 1 205 ? -2.664 11.049 10.910 1.00 31.45 850 PHE B O 1
ATOM 3048 N N . THR B 1 206 ? -2.950 11.185 13.116 1.00 33.20 851 THR B N 1
ATOM 3049 C CA . THR B 1 206 ? -1.646 11.774 13.357 1.00 30.86 851 THR B CA 1
ATOM 3050 C C . THR B 1 206 ? -0.640 10.800 13.945 1.00 32.21 851 THR B C 1
ATOM 3051 O O . THR B 1 206 ? -0.941 10.018 14.856 1.00 32.63 851 THR B O 1
ATOM 3055 N N . THR B 1 207 ? 0.583 10.822 13.474 1.00 28.48 852 THR B N 1
ATOM 3056 C CA . THR B 1 207 ? 1.710 10.051 13.935 1.00 29.82 852 THR B CA 1
ATOM 3057 C C . THR B 1 207 ? 2.813 11.030 14.380 1.00 30.19 852 THR B C 1
ATOM 3058 O O . THR B 1 207 ? 3.338 11.766 13.532 1.00 29.50 852 THR B O 1
ATOM 3062 N N . THR B 1 208 ? 3.121 11.048 15.651 1.00 28.69 853 THR B N 1
ATOM 3063 C CA . THR B 1 208 ? 4.089 12.003 16.183 1.00 29.63 853 THR B CA 1
ATOM 3064 C C . THR B 1 208 ? 5.315 11.352 16.755 1.00 31.03 853 THR B C 1
ATOM 3065 O O . THR B 1 208 ? 5.223 10.423 17.562 1.00 30.68 853 THR B O 1
ATOM 3069 N N . ARG B 1 209 ? 6.486 11.853 16.395 1.00 30.16 854 ARG 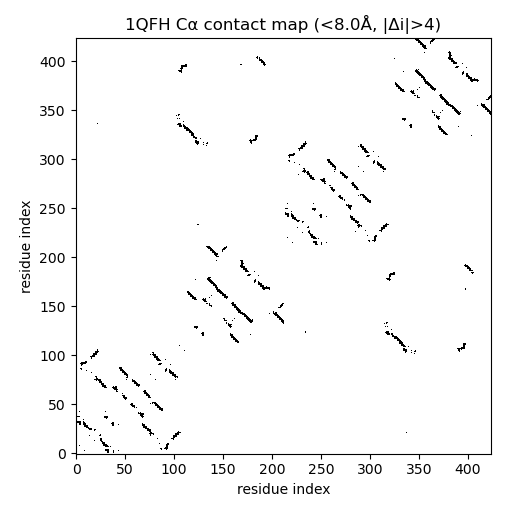B N 1
ATOM 3070 C CA . ARG B 1 209 ? 7.750 11.320 16.886 1.00 28.95 854 ARG B CA 1
ATOM 3071 C C . ARG B 1 209 ? 8.583 12.516 17.390 1.00 30.90 854 ARG B C 1
ATOM 3072 O O . ARG B 1 209 ? 8.508 13.599 16.813 1.00 26.59 854 ARG B O 1
ATOM 3080 N N . THR B 1 210 ? 9.328 12.295 18.450 1.00 28.79 855 THR B N 1
ATOM 3081 C CA . THR B 1 210 ? 10.087 13.413 19.035 1.00 33.13 855 THR B CA 1
ATOM 3082 C C . THR B 1 210 ? 11.497 13.018 19.390 1.00 32.42 855 THR B C 1
ATOM 3083 O O . THR B 1 210 ? 11.753 11.881 19.809 1.00 32.63 855 THR B O 1
ATOM 3087 N N . ALA B 1 211 ? 12.462 13.885 19.253 1.00 31.89 856 ALA B N 1
ATOM 3088 C CA . ALA B 1 211 ? 13.830 13.739 19.699 1.00 31.28 856 ALA B CA 1
ATOM 3089 C C . ALA B 1 211 ? 13.968 14.643 20.949 1.00 31.60 856 ALA B C 1
ATOM 3090 O O . ALA B 1 211 ? 13.363 15.728 20.991 1.00 25.19 856 ALA B O 1
ATOM 3092 N N . ASN 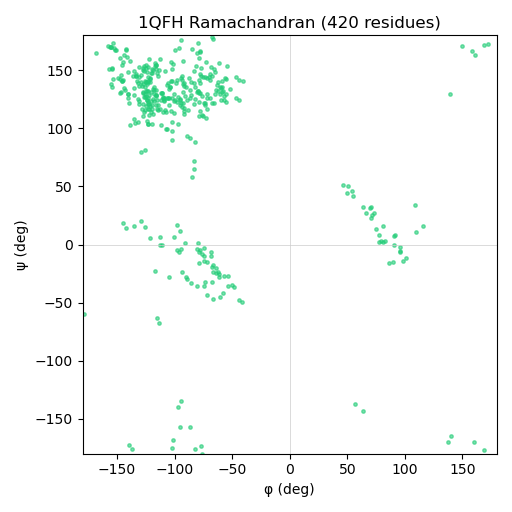B 1 212 ? 14.654 14.181 21.957 1.00 29.48 857 ASN B N 1
ATOM 3093 C CA . ASN B 1 212 ? 14.826 14.815 23.219 1.00 31.68 857 ASN B CA 1
ATOM 3094 C C . ASN B 1 212 ? 13.499 15.165 23.896 1.00 34.96 857 ASN B C 1
ATOM 3095 O O . ASN B 1 212 ? 13.420 16.238 24.532 1.00 36.92 857 ASN B O 1
#

Radius of gyration: 34.34 Å; Cα contacts (8 Å, |Δi|>4): 1258; chains: 2; bounding box: 46×56×125 Å

B-factor: mean 42.54, std 12.92, range [17.45, 85.01]

InterPro domains:
  IPR001298 Filamin/ABP280 repeat [SM00557] (249-349)
  IPR001298 Filamin/ABP280 repeat [SM00557] (350-449)
  IPR001298 Filamin/ABP280 repeat [SM00557] (450-548)
  IPR001298 Filamin/ABP280 repeat [SM00557] (550-648)
  IPR001298 Filamin/ABP280 repeat [SM00557] (650-750)
  IPR001298 Filamin/ABP280 repeat [SM00557] (751-840)
  IPR001589 Actinin-type actin-binding domain, conserved site [PS00019] (14-23)
  IPR001589 Actinin-type actin-binding domain, conserved site [PS00020] (89-113)
  IPR001715 Calponin homology domain [PF00307] (13-117)
  IPR001715 Calponin homology domain [PF00307] (126-225)
  IPR001715 Calponin homology domain [PS50021] (12-117)
  IPR001715 Calponin homology domain [PS50021] (125-227)
  IPR001715 Calponin homology domain [SM00033] (14-115)
  IPR001715 Calponin homology domain [SM00033] (127-222)
  IPR013783 Immunoglobulin-like fold [G3DSA:2.60.40.10] (246-348)
  IPR013783 Immunoglobulin-like fold [G3DSA:2.60.40.10] (349-450)
  IPR013783 Immunoglobulin-like fold [G3DSA:2.60.40.10] (451-548)
  IPR013783 Immunoglobulin-like fold [G3DSA:2.60.40.10] (549-650)
  IPR013783 Immunoglobulin-like fold [G3DSA:2.60.40.10] (651-756)
  IPR013783 Immunoglobulin-like fold [G3DSA:2.60.40.10] (757-857)

Foldseek 3Di:
DFDFDQAQKDKDFCLQEEAELVDKRKIKIFTATPVNHTDQFDDADKDKWKAAPPRDTWDWDWAGPTGRMIMIITHHNDFDKMFIFIDGPPHTHPPPGGIYGYDHDDPVVVDDDFKDKDKDFAADPVGHTDQFWDWKKKKKKKFLFPDKDWEWAGPGGRMIMIMMGTDFFIKIWMFIDTNPDGDVCPGDIDGDHHRVPGDPPRDIDMDMYIDD/DFAFDQAQKDKAACLQEEAEQPDKRKIKIFTAGPVRHTDQFDDFDKDKWKAWPPRDTWDWDWAGPGGSMIMIITHDNDFDKIFIFIDGVPHGHPPPGGIYGYYHDDPVVPDFAWKDKDKAWADDPVRHTAQFWDWKKKKKKKWQFPDKDWDWAGPGGRMIMIIMTGDFFAKMWIFIDTNPDGDPCPGDIDGGHHHVPGDPPGGIDMDMDIDD

Sequence (424 aa):
KPAPSAEHSYAEGEGLVKVFDNAPAEFTIFAVDTKGVARTDGGDPFEVAINGPDGLVVDAKVTDNNDGTYGVVYDAPVEGNYNVNVTLRGNPIKNMPIDVKCIEGANGEDSSFGSFTFTVAAKNKKGEVKTYGGDKFEVSITGPAEEITLDAIDNQDGTYTAAYSLVGNGRFSTGVKLNGKHIEGSPFKQVLGNPGKKNPEVKSFTTTRTANKPAPSAEHSYAEGEGLVKVFDNAPAEFTIFAVDTKGVARTDGGDPFEVAINGPDGLVVDAKVTDNNDGTYGVVYDAPVEGNYNVNVTLRGNPIKNMPIDVKCIEGANGEDSSFGSFTFTVAAK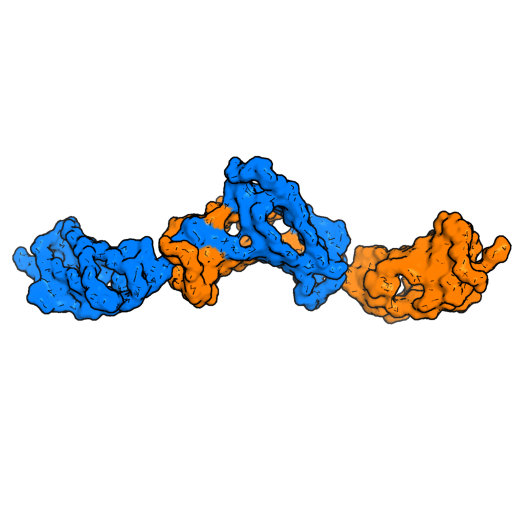NKKGEVKTYGGDKFEVSITGPAEEITLDAIDNQDGTYTAAYSLVGNGRFSTGVKLNGKHIEGSPFKQVLGNPGKKNPEVKSFTTTRTAN